Protein AF-A0A1B1ZJ56-F1 (afdb_monomer_lite)

pLDDT: mean 78.72, std 18.8, range [19.81, 98.5]

Structure (mmCIF, N/CA/C/O backbone):
data_AF-A0A1B1ZJ56-F1
#
_entry.id   AF-A0A1B1ZJ56-F1
#
loop_
_atom_site.group_PDB
_atom_site.id
_atom_site.type_symbol
_atom_site.label_atom_id
_atom_site.label_alt_id
_atom_site.label_comp_id
_atom_site.label_asym_id
_atom_site.label_entity_id
_atom_site.label_seq_id
_atom_site.pdbx_PDB_ins_code
_atom_site.Cartn_x
_atom_site.Cartn_y
_atom_site.Cartn_z
_atom_site.occupancy
_atom_site.B_iso_or_equiv
_atom_site.auth_seq_id
_atom_site.auth_comp_id
_atom_site.auth_asym_id
_atom_site.auth_atom_id
_atom_site.pdbx_PDB_model_num
ATOM 1 N N . MET A 1 1 ? -17.568 -1.418 7.707 1.00 27.66 1 MET A N 1
ATOM 2 C CA . MET A 1 1 ? -17.054 -1.657 6.340 1.00 27.66 1 MET A CA 1
ATOM 3 C C . MET A 1 1 ? -15.537 -1.701 6.513 1.00 27.66 1 MET A C 1
ATOM 5 O O . MET A 1 1 ? -15.085 -0.999 7.392 1.00 27.66 1 MET A O 1
ATOM 9 N N . THR A 1 2 ? -14.726 -2.613 5.984 1.00 21.02 2 THR A N 1
ATOM 10 C CA . THR A 1 2 ? -14.713 -3.231 4.654 1.00 21.02 2 THR A CA 1
ATOM 11 C C . THR A 1 2 ? -14.091 -4.635 4.762 1.00 21.02 2 THR A C 1
ATOM 13 O O . THR A 1 2 ? -13.334 -4.944 5.680 1.00 21.02 2 THR A O 1
ATOM 16 N N . ARG A 1 3 ? -14.540 -5.539 3.893 1.00 23.00 3 ARG A N 1
ATOM 17 C CA . ARG A 1 3 ? -14.258 -6.977 3.901 1.00 23.00 3 ARG A CA 1
ATOM 18 C C . ARG A 1 3 ? -13.015 -7.286 3.063 1.00 23.00 3 ARG A C 1
ATOM 20 O O . ARG A 1 3 ? -13.036 -7.000 1.879 1.00 23.00 3 ARG A O 1
ATOM 27 N N . ILE A 1 4 ? -12.044 -8.011 3.615 1.00 22.56 4 ILE A N 1
ATOM 28 C CA . ILE A 1 4 ? -11.316 -9.027 2.836 1.00 22.56 4 ILE A CA 1
ATOM 29 C C . ILE A 1 4 ? -12.089 -10.322 3.038 1.00 22.56 4 ILE A C 1
ATOM 31 O O . ILE A 1 4 ? -12.256 -10.754 4.176 1.00 22.56 4 ILE A O 1
ATOM 35 N N . THR A 1 5 ? -12.637 -10.884 1.966 1.00 25.28 5 THR A N 1
ATOM 36 C CA . THR A 1 5 ? -13.481 -12.081 1.995 1.00 25.28 5 THR A CA 1
ATOM 37 C C . THR A 1 5 ? -12.704 -13.328 1.594 1.00 25.28 5 THR A C 1
ATOM 39 O O . THR A 1 5 ? -12.081 -13.320 0.539 1.00 25.28 5 THR A O 1
ATOM 42 N N . THR A 1 6 ? -12.789 -14.421 2.363 1.00 28.84 6 THR A N 1
ATOM 43 C CA . THR A 1 6 ? -12.204 -15.728 2.000 1.00 28.84 6 THR A CA 1
ATOM 44 C C . THR A 1 6 ? -13.261 -16.843 1.912 1.00 28.84 6 THR A C 1
ATOM 46 O O . THR A 1 6 ? -13.475 -17.600 2.855 1.00 28.84 6 THR A O 1
ATOM 49 N N . ARG A 1 7 ? -13.927 -16.949 0.742 1.00 25.12 7 ARG A N 1
ATOM 50 C CA . ARG A 1 7 ? -14.190 -18.190 -0.043 1.00 25.12 7 ARG A CA 1
ATOM 51 C C . ARG A 1 7 ? -15.011 -17.907 -1.328 1.00 25.12 7 ARG A C 1
ATOM 53 O O . ARG A 1 7 ? -16.195 -17.603 -1.255 1.00 25.12 7 ARG A O 1
ATOM 60 N N . ARG A 1 8 ? -14.301 -18.053 -2.459 1.00 30.86 8 ARG A N 1
ATOM 61 C CA . ARG A 1 8 ? -14.614 -18.183 -3.907 1.00 30.86 8 ARG A CA 1
ATOM 62 C C . ARG A 1 8 ? -16.047 -17.955 -4.432 1.00 30.86 8 ARG A C 1
ATOM 64 O O . ARG A 1 8 ? -16.890 -18.844 -4.322 1.00 30.86 8 ARG A O 1
ATOM 71 N N . PRO A 1 9 ? -16.218 -16.869 -5.200 1.00 29.03 9 PRO A N 1
ATOM 72 C CA . PRO A 1 9 ? -16.809 -16.862 -6.544 1.00 29.03 9 PRO A CA 1
ATOM 73 C C . PRO A 1 9 ? -15.686 -16.860 -7.599 1.00 29.03 9 PRO A C 1
ATOM 75 O O . PRO A 1 9 ? -14.680 -16.192 -7.395 1.00 29.03 9 PRO A O 1
ATOM 78 N N . ASN A 1 10 ? -15.827 -17.616 -8.692 1.00 36.66 10 ASN A N 1
ATOM 79 C CA . ASN A 1 10 ? -14.898 -17.537 -9.826 1.00 36.66 10 ASN A CA 1
ATOM 80 C C . ASN A 1 10 ? -15.338 -16.374 -10.728 1.00 36.66 10 ASN A C 1
ATOM 82 O O . ASN A 1 10 ? -16.426 -16.452 -11.301 1.00 36.66 10 ASN A O 1
ATOM 86 N N . TYR A 1 11 ? -14.514 -15.336 -10.854 1.00 46.97 11 TYR A N 1
ATOM 87 C CA . TYR A 1 11 ? -14.735 -14.211 -11.767 1.00 46.97 11 TYR A CA 1
ATOM 88 C C . TYR A 1 11 ? -14.046 -14.505 -13.109 1.00 46.97 11 TYR A C 1
ATOM 90 O O . TYR A 1 11 ? -12.979 -15.118 -13.146 1.00 46.97 11 TYR A O 1
ATOM 98 N N . ARG A 1 12 ? -14.736 -14.220 -14.222 1.00 48.06 12 ARG A N 1
ATOM 99 C CA . ARG A 1 12 ? -14.410 -14.771 -15.553 1.00 48.06 12 ARG A CA 1
ATOM 100 C C . ARG A 1 12 ? -14.438 -13.761 -16.698 1.00 48.06 12 ARG A C 1
ATOM 102 O O . ARG A 1 12 ? -14.068 -14.147 -17.800 1.00 48.06 12 ARG A O 1
ATOM 109 N N . ASP A 1 13 ? -14.840 -12.515 -16.464 1.00 54.53 13 ASP A N 1
ATOM 110 C CA . ASP A 1 13 ? -15.175 -11.625 -17.582 1.00 54.53 13 ASP A CA 1
ATOM 111 C C . ASP A 1 13 ? -13.950 -10.888 -18.155 1.00 54.53 13 ASP A C 1
ATOM 113 O O . ASP A 1 13 ? -13.937 -10.601 -19.348 1.00 54.53 13 ASP A O 1
ATOM 117 N N . ASN A 1 14 ? -12.894 -10.672 -17.356 1.00 66.50 14 ASN A N 1
ATOM 118 C CA . ASN A 1 14 ? -11.660 -10.002 -17.800 1.00 66.50 14 ASN A CA 1
ATOM 119 C C . ASN A 1 14 ? -10.512 -10.982 -18.156 1.00 66.50 14 ASN A C 1
ATOM 121 O O . ASN A 1 14 ? -9.740 -10.749 -19.083 1.00 66.50 14 ASN A O 1
ATOM 125 N N . LEU A 1 15 ? -10.423 -12.142 -17.487 1.00 74.69 15 LEU A N 1
ATOM 126 C CA . LEU A 1 15 ? -9.328 -13.112 -17.695 1.00 74.69 15 LEU A CA 1
ATOM 127 C C . LEU A 1 15 ? -9.152 -13.583 -19.158 1.00 74.69 15 LEU A C 1
ATOM 129 O O . LEU A 1 15 ? -8.006 -13.724 -19.584 1.00 74.69 15 LEU A O 1
ATOM 133 N N . PRO A 1 16 ? -10.216 -13.804 -19.961 1.00 77.69 16 PRO A N 1
ATOM 134 C CA . PRO A 1 16 ? -10.070 -14.127 -21.381 1.00 77.69 16 PRO A CA 1
ATOM 135 C C . PRO A 1 16 ? -9.438 -12.995 -22.201 1.00 77.69 16 PRO A C 1
ATOM 137 O O . PRO A 1 16 ? -8.628 -13.274 -23.084 1.00 77.69 16 PRO A O 1
ATOM 140 N N . THR A 1 17 ? -9.777 -11.736 -21.903 1.00 74.38 17 THR A N 1
ATOM 141 C CA . THR A 1 17 ? -9.189 -10.553 -22.552 1.00 74.38 17 THR A CA 1
ATOM 142 C C . THR A 1 17 ? -7.709 -10.445 -22.205 1.00 74.38 17 THR A C 1
ATOM 144 O O . THR A 1 17 ? -6.878 -10.357 -23.106 1.00 74.38 17 THR A O 1
ATOM 147 N N . ILE A 1 18 ? -7.369 -10.587 -20.920 1.00 78.62 18 ILE A N 1
ATOM 148 C CA . ILE A 1 18 ? -5.981 -10.621 -20.444 1.00 78.62 18 ILE A CA 1
ATOM 149 C C . ILE A 1 18 ? -5.189 -11.743 -21.132 1.00 78.62 18 ILE A C 1
ATOM 151 O O . ILE A 1 18 ? -4.083 -11.522 -21.623 1.00 78.62 18 ILE A O 1
ATOM 155 N N . ALA A 1 19 ? -5.756 -12.950 -21.227 1.00 82.69 19 ALA A N 1
ATOM 156 C CA . ALA A 1 19 ? -5.116 -14.067 -21.918 1.00 82.69 19 ALA A CA 1
ATOM 157 C C . ALA A 1 19 ? -4.873 -13.767 -23.407 1.00 82.69 19 ALA A C 1
ATOM 159 O O . ALA A 1 19 ? -3.825 -14.122 -23.947 1.00 82.69 19 ALA A O 1
ATOM 160 N N . ALA A 1 20 ? -5.830 -13.118 -24.077 1.00 79.81 20 ALA A N 1
ATOM 161 C CA . ALA A 1 20 ? -5.701 -12.726 -25.476 1.00 79.81 20 ALA A CA 1
ATOM 162 C C . ALA A 1 20 ? -4.609 -11.663 -25.678 1.00 79.81 20 ALA A C 1
ATOM 164 O O . ALA A 1 20 ? -3.821 -11.793 -26.621 1.00 79.81 20 ALA A O 1
ATOM 165 N N . ASP A 1 21 ? -4.526 -10.676 -24.781 1.00 77.56 21 ASP A N 1
ATOM 166 C CA . ASP A 1 21 ? -3.498 -9.631 -24.780 1.00 77.56 21 ASP A CA 1
ATOM 167 C C . ASP A 1 21 ? -2.096 -10.219 -24.540 1.00 77.56 21 ASP A C 1
ATOM 169 O O . ASP A 1 21 ? -1.189 -9.974 -25.339 1.00 77.56 21 ASP A O 1
ATOM 173 N N . LEU A 1 22 ? -1.926 -11.083 -23.529 1.00 83.81 22 LEU A N 1
ATOM 174 C CA . LEU A 1 22 ? -0.665 -11.796 -23.265 1.00 83.81 22 LEU A CA 1
ATOM 175 C C . LEU A 1 22 ? -0.245 -12.664 -24.461 1.00 83.81 22 LEU A C 1
ATOM 177 O O . LEU A 1 22 ? 0.910 -12.649 -24.886 1.00 83.81 22 LEU A O 1
ATOM 181 N N . ALA A 1 23 ? -1.190 -13.389 -25.063 1.00 86.25 23 ALA A N 1
ATOM 182 C CA . ALA A 1 23 ? -0.908 -14.216 -26.230 1.00 86.25 23 ALA A CA 1
ATOM 183 C C . ALA A 1 23 ? -0.515 -13.377 -27.458 1.00 86.25 23 ALA A C 1
ATOM 185 O O . ALA A 1 23 ? 0.358 -13.776 -28.234 1.00 86.25 23 ALA A O 1
ATOM 186 N N . ALA A 1 24 ? -1.172 -12.233 -27.674 1.00 81.62 24 ALA A N 1
ATOM 187 C CA . ALA A 1 24 ? -0.841 -11.308 -28.754 1.00 81.62 24 ALA A CA 1
ATOM 188 C C . ALA A 1 24 ? 0.540 -10.681 -28.551 1.00 81.62 24 ALA A C 1
ATOM 190 O O . ALA A 1 24 ? 1.338 -10.661 -29.493 1.00 81.62 24 ALA A O 1
ATOM 191 N N . GLY A 1 25 ? 0.842 -10.260 -27.323 1.00 84.19 25 GLY A N 1
ATOM 192 C CA . GLY A 1 25 ? 2.140 -9.718 -26.958 1.00 84.19 25 GLY A CA 1
ATOM 193 C C . GLY A 1 25 ? 3.268 -10.726 -27.166 1.00 84.19 25 GLY A C 1
ATOM 194 O O . GLY A 1 25 ? 4.258 -10.399 -27.817 1.00 84.19 25 GLY A O 1
ATOM 195 N N . LEU A 1 26 ? 3.093 -11.979 -26.731 1.00 87.81 26 LEU A N 1
ATOM 196 C CA . LEU A 1 26 ? 4.129 -13.003 -26.875 1.00 87.81 26 LEU A CA 1
ATOM 197 C C . LEU A 1 26 ? 4.370 -13.363 -28.347 1.00 87.81 26 LEU A C 1
ATOM 199 O O . LEU A 1 26 ? 5.510 -13.564 -28.770 1.00 87.81 26 LEU A O 1
ATOM 203 N N . ARG A 1 27 ? 3.312 -13.413 -29.170 1.00 87.50 27 ARG A N 1
ATOM 204 C CA . ARG A 1 27 ? 3.462 -13.588 -30.627 1.00 87.50 27 ARG A CA 1
ATOM 205 C C . ARG A 1 27 ? 4.249 -12.440 -31.249 1.00 87.50 27 ARG A C 1
ATOM 207 O O . ARG A 1 27 ? 5.099 -12.683 -32.104 1.00 87.50 27 ARG A O 1
ATOM 214 N N . ARG A 1 28 ? 3.975 -11.199 -30.836 1.00 86.38 28 ARG A N 1
ATOM 215 C CA . ARG A 1 28 ? 4.702 -10.029 -31.333 1.00 86.38 28 ARG A CA 1
ATOM 216 C C . ARG A 1 28 ? 6.164 -10.048 -30.897 1.00 86.38 28 ARG A C 1
ATOM 218 O O . ARG A 1 28 ? 7.029 -9.784 -31.728 1.00 86.38 28 ARG A O 1
ATOM 225 N N . LEU A 1 29 ? 6.436 -10.437 -29.655 1.00 87.81 29 LEU A N 1
ATOM 226 C CA . LEU A 1 29 ? 7.788 -10.565 -29.129 1.00 87.81 29 LEU A CA 1
ATOM 227 C C . LEU A 1 29 ? 8.612 -11.568 -29.947 1.00 87.81 29 LEU A C 1
ATOM 229 O O . LEU A 1 29 ? 9.678 -11.217 -30.444 1.00 87.81 29 LEU A O 1
ATOM 233 N N . HIS A 1 30 ? 8.079 -12.766 -30.208 1.00 89.19 30 HIS A N 1
ATOM 234 C CA . HIS A 1 30 ? 8.739 -13.745 -31.080 1.00 89.19 30 HIS A CA 1
ATOM 235 C C . HIS A 1 30 ? 9.004 -13.208 -32.495 1.00 89.19 30 HIS A C 1
ATOM 237 O O . HIS A 1 30 ? 10.058 -13.480 -33.068 1.00 89.19 30 HIS A O 1
ATOM 243 N N . LEU A 1 31 ? 8.077 -12.431 -33.069 1.00 86.81 31 LEU A N 1
ATOM 244 C CA . LEU A 1 31 ? 8.272 -11.813 -34.384 1.00 86.81 31 LEU A CA 1
ATOM 245 C C . LEU A 1 31 ? 9.392 -10.768 -34.383 1.00 86.81 31 LEU A C 1
ATOM 247 O O . LEU A 1 31 ? 10.109 -10.672 -35.376 1.00 86.81 31 LEU A O 1
ATOM 251 N N . LEU A 1 32 ? 9.522 -9.974 -33.320 1.00 84.50 32 LEU A N 1
ATOM 252 C CA . LEU A 1 32 ? 10.579 -8.968 -33.184 1.00 84.50 32 LEU A CA 1
ATOM 253 C C . LEU A 1 32 ? 11.939 -9.635 -32.956 1.00 84.50 32 LEU A C 1
ATOM 255 O O . LEU A 1 32 ? 12.907 -9.298 -33.632 1.00 84.50 32 LEU A O 1
ATOM 259 N N . LEU A 1 33 ? 11.998 -10.642 -32.083 1.00 86.38 33 LEU A N 1
ATOM 260 C CA . LEU A 1 33 ? 13.235 -11.357 -31.767 1.00 86.38 33 LEU A CA 1
ATOM 261 C C . LEU A 1 33 ? 13.722 -12.244 -32.929 1.00 86.38 33 LEU A C 1
ATOM 263 O O . LEU A 1 33 ? 14.918 -12.299 -33.211 1.00 86.38 33 LEU A O 1
ATOM 267 N N . GLY A 1 34 ? 12.804 -12.878 -33.666 1.00 76.81 34 GLY A N 1
ATOM 268 C CA . GLY A 1 34 ? 13.122 -13.741 -34.810 1.00 76.81 34 GLY A CA 1
ATOM 269 C C . GLY A 1 34 ? 13.577 -13.003 -36.078 1.00 76.81 34 GLY A C 1
ATOM 270 O O . GLY A 1 34 ? 14.134 -13.626 -36.981 1.00 76.81 34 GLY A O 1
ATOM 271 N N . GLN A 1 35 ? 13.390 -11.680 -36.169 1.00 62.56 35 GLN A N 1
ATOM 272 C CA . GLN A 1 35 ? 13.880 -10.874 -37.301 1.00 62.56 35 GLN A CA 1
ATOM 273 C C . GLN A 1 35 ? 15.417 -10.738 -37.334 1.00 62.56 35 GLN A C 1
ATOM 275 O O . GLN A 1 35 ? 15.965 -10.392 -38.380 1.00 62.56 35 GLN A O 1
ATOM 280 N N . SER A 1 36 ? 16.112 -11.068 -36.236 1.00 51.41 36 SER A N 1
ATOM 281 C CA . SER A 1 36 ? 17.581 -11.023 -36.109 1.00 51.41 36 SER A CA 1
ATOM 282 C C . SER A 1 36 ? 18.304 -12.260 -36.688 1.00 51.41 36 SER A C 1
ATOM 284 O O . SER A 1 36 ? 19.497 -12.204 -36.979 1.00 51.41 36 SER A O 1
ATOM 286 N N . ASP A 1 37 ? 17.596 -13.371 -36.941 1.00 42.78 37 ASP A N 1
ATOM 287 C CA . ASP A 1 37 ? 18.185 -14.632 -37.439 1.00 42.78 37 ASP A CA 1
ATOM 288 C C . ASP A 1 37 ? 18.258 -14.745 -38.980 1.00 42.78 37 ASP A C 1
ATOM 290 O O . ASP A 1 37 ? 18.591 -15.800 -39.533 1.00 42.78 37 ASP A O 1
ATOM 294 N N . ALA A 1 38 ? 17.982 -13.664 -39.718 1.00 41.47 38 ALA A N 1
ATOM 295 C CA . ALA A 1 38 ? 18.108 -13.662 -41.174 1.00 41.47 38 ALA A CA 1
ATOM 296 C C . ALA A 1 38 ? 19.588 -13.761 -41.609 1.00 41.47 38 ALA A C 1
ATOM 298 O O . ALA A 1 38 ? 20.408 -12.899 -41.303 1.00 41.47 38 ALA A O 1
ATOM 299 N N . SER A 1 39 ? 19.921 -14.828 -42.348 1.00 38.25 39 SER A N 1
ATOM 300 C CA . SER A 1 39 ? 21.271 -15.152 -42.833 1.00 38.25 39 SER A CA 1
ATOM 301 C C . SER A 1 39 ? 22.010 -13.971 -43.495 1.00 38.25 39 SER A C 1
ATOM 303 O O . SER A 1 39 ? 21.382 -13.179 -44.208 1.00 38.25 39 SER A O 1
ATOM 305 N N . PRO A 1 40 ? 23.353 -13.895 -43.369 1.00 37.03 40 PRO A N 1
ATOM 306 C CA . PRO A 1 40 ? 24.161 -12.821 -43.942 1.00 37.03 40 PRO A CA 1
ATOM 307 C C . PRO A 1 40 ? 24.107 -12.892 -45.475 1.00 37.03 40 PRO A C 1
ATOM 309 O O . PRO A 1 40 ? 24.796 -13.691 -46.103 1.00 37.03 40 PRO A O 1
ATOM 312 N N . GLY A 1 41 ? 23.229 -12.101 -46.091 1.00 41.25 41 GLY A N 1
ATOM 313 C CA . GLY A 1 41 ? 23.040 -12.102 -47.547 1.00 41.25 41 GLY A CA 1
ATOM 314 C C . GLY A 1 41 ? 21.724 -11.500 -48.042 1.00 41.25 41 GLY A C 1
ATOM 315 O O . GLY A 1 41 ? 21.631 -11.108 -49.203 1.00 41.25 41 GLY A O 1
ATOM 316 N N . ARG A 1 42 ? 20.716 -11.350 -47.178 1.00 38.34 42 ARG A N 1
ATOM 317 C CA . ARG A 1 42 ? 19.590 -10.430 -47.402 1.00 38.34 42 ARG A CA 1
ATOM 318 C C . ARG A 1 42 ? 19.639 -9.422 -46.274 1.00 38.34 42 ARG A C 1
ATOM 320 O O . ARG A 1 42 ? 19.470 -9.847 -45.144 1.00 38.34 42 ARG A O 1
ATOM 327 N N . GLY A 1 43 ? 19.952 -8.160 -46.587 1.00 37.47 43 GLY A N 1
ATOM 328 C CA . GLY A 1 43 ? 20.219 -7.092 -45.617 1.00 37.47 43 GLY A CA 1
ATOM 329 C C . GLY A 1 43 ? 19.394 -7.246 -44.345 1.00 37.47 43 GLY A C 1
ATOM 330 O O . GLY A 1 43 ? 18.193 -6.975 -44.359 1.00 37.47 43 GLY A O 1
ATOM 331 N N . GLY A 1 44 ? 20.038 -7.759 -43.292 1.00 39.06 44 GLY A N 1
ATOM 332 C CA . GLY A 1 44 ? 19.436 -7.851 -41.975 1.00 39.06 44 GLY A CA 1
ATOM 333 C C . GLY A 1 44 ? 19.062 -6.434 -41.586 1.00 39.06 44 GLY A C 1
ATOM 334 O O . GLY A 1 44 ? 19.914 -5.547 -41.598 1.00 39.06 44 GLY A O 1
ATOM 335 N N . ARG A 1 45 ? 17.774 -6.190 -41.355 1.00 46.59 45 ARG A N 1
ATOM 336 C CA . ARG A 1 45 ? 17.349 -4.930 -40.760 1.00 46.59 45 ARG A CA 1
ATOM 337 C C . ARG A 1 45 ? 17.913 -4.949 -39.346 1.00 46.59 45 ARG A C 1
ATOM 339 O O . ARG A 1 45 ? 17.433 -5.724 -38.526 1.00 46.59 45 ARG A O 1
ATOM 346 N N . GLU A 1 46 ? 18.952 -4.157 -39.094 1.00 54.06 46 GLU A N 1
ATOM 347 C CA . GLU A 1 46 ? 19.333 -3.805 -37.727 1.00 54.06 46 GLU A CA 1
ATOM 348 C C . GLU A 1 46 ? 18.061 -3.350 -37.004 1.00 54.06 46 GLU A C 1
ATOM 350 O O . GLU A 1 46 ? 17.276 -2.561 -37.546 1.00 54.06 46 GLU A O 1
ATOM 355 N N . LEU A 1 47 ? 17.795 -3.937 -35.837 1.00 63.69 47 LEU A N 1
ATOM 356 C CA . LEU A 1 47 ? 16.623 -3.588 -35.047 1.00 63.69 47 LEU A CA 1
ATOM 357 C C . LEU A 1 47 ? 16.783 -2.122 -34.616 1.00 63.69 47 LEU A C 1
ATOM 359 O O . LEU A 1 47 ? 17.704 -1.795 -33.873 1.00 63.69 47 LEU A O 1
ATOM 363 N N . GLY A 1 48 ? 15.923 -1.238 -35.123 1.00 72.25 48 GLY A N 1
ATOM 364 C CA . GLY A 1 48 ? 15.931 0.175 -34.746 1.00 72.25 48 GLY A CA 1
ATOM 365 C C . GLY A 1 48 ? 15.450 0.392 -33.308 1.00 72.25 48 GLY A C 1
ATOM 366 O O . GLY A 1 48 ? 14.829 -0.493 -32.717 1.00 72.25 48 GLY A O 1
ATOM 367 N N . VAL A 1 49 ? 15.694 1.593 -32.777 1.00 72.56 49 VAL A N 1
ATOM 368 C CA . VAL A 1 49 ? 15.266 2.030 -31.431 1.00 72.56 49 VAL A CA 1
ATOM 369 C C . VAL A 1 49 ? 13.779 1.729 -31.177 1.00 72.56 49 VAL A C 1
ATOM 371 O O . VAL A 1 49 ? 13.445 1.168 -30.138 1.00 72.56 49 VAL A O 1
ATOM 374 N N . ASP A 1 50 ? 12.912 1.963 -32.168 1.00 75.19 50 ASP A N 1
ATOM 375 C CA . ASP A 1 50 ? 11.466 1.697 -32.082 1.00 75.19 50 ASP A CA 1
ATOM 376 C C . ASP A 1 50 ? 11.138 0.235 -31.740 1.00 75.19 50 ASP A C 1
ATOM 378 O O . ASP A 1 50 ? 10.250 -0.053 -30.941 1.00 75.19 50 ASP A O 1
ATOM 382 N N . ALA A 1 51 ? 11.869 -0.714 -32.332 1.00 77.12 51 ALA A N 1
ATOM 383 C CA . ALA A 1 51 ? 11.641 -2.135 -32.102 1.00 77.12 51 ALA A CA 1
ATOM 384 C C . ALA A 1 51 ? 12.158 -2.576 -30.723 1.00 77.12 51 ALA A C 1
ATOM 386 O O . ALA A 1 51 ? 11.576 -3.471 -30.111 1.00 77.12 51 ALA A O 1
ATOM 387 N N . LEU A 1 52 ? 13.209 -1.926 -30.206 1.00 78.62 52 LEU A N 1
ATOM 388 C CA . LEU A 1 52 ? 13.656 -2.120 -28.828 1.00 78.62 52 LEU A CA 1
ATOM 389 C C . LEU A 1 52 ? 12.597 -1.610 -27.852 1.00 78.62 52 LEU A C 1
ATOM 391 O O . LEU A 1 52 ? 12.193 -2.358 -26.967 1.00 78.62 52 LEU A O 1
ATOM 395 N N . HIS A 1 53 ? 12.104 -0.383 -28.038 1.00 76.12 53 HIS A N 1
ATOM 396 C CA . HIS A 1 53 ? 11.039 0.187 -27.207 1.00 76.12 53 HIS A CA 1
ATOM 397 C C . HIS A 1 53 ? 9.768 -0.670 -27.235 1.00 76.12 53 HIS A C 1
ATOM 399 O O . HIS A 1 53 ? 9.146 -0.873 -26.194 1.00 76.12 53 HIS A O 1
ATOM 405 N N . GLU A 1 54 ? 9.417 -1.248 -28.386 1.00 79.38 54 GLU A N 1
ATOM 406 C CA . GLU A 1 54 ? 8.278 -2.165 -28.495 1.00 79.38 54 GLU A CA 1
ATOM 407 C C . GLU A 1 54 ? 8.495 -3.463 -27.697 1.00 79.38 54 GLU A C 1
ATOM 409 O O . GLU A 1 54 ? 7.606 -3.877 -26.953 1.00 79.38 54 GLU A O 1
ATOM 414 N N . ILE A 1 55 ? 9.679 -4.089 -27.785 1.00 82.25 55 ILE A N 1
ATOM 415 C CA . ILE A 1 55 ? 10.023 -5.257 -26.950 1.00 82.25 55 ILE A CA 1
ATOM 416 C C . ILE A 1 55 ? 9.899 -4.895 -25.470 1.00 82.25 55 ILE A C 1
ATOM 418 O O . ILE A 1 55 ? 9.282 -5.632 -24.696 1.00 82.25 55 ILE A O 1
ATOM 422 N N . VAL A 1 56 ? 10.447 -3.740 -25.090 1.00 79.06 56 VAL A N 1
ATOM 423 C CA . VAL A 1 56 ? 10.399 -3.253 -23.717 1.00 79.06 56 VAL A CA 1
ATOM 424 C C . VAL A 1 56 ? 8.967 -3.118 -23.215 1.00 79.06 56 VAL A C 1
ATOM 426 O O . VAL A 1 56 ? 8.634 -3.587 -22.123 1.00 79.06 56 VAL A O 1
ATOM 429 N N . LEU A 1 57 ? 8.115 -2.502 -24.027 1.00 75.94 57 LEU A N 1
ATOM 430 C CA . LEU A 1 57 ? 6.718 -2.272 -23.705 1.00 75.94 57 LEU A CA 1
ATOM 431 C C . LEU A 1 57 ? 5.943 -3.584 -23.537 1.00 75.94 57 LEU A C 1
ATOM 433 O O . LEU A 1 57 ? 5.138 -3.703 -22.619 1.00 75.94 57 LEU A O 1
ATOM 437 N N . LEU A 1 58 ? 6.215 -4.591 -24.369 1.00 82.44 58 LEU A N 1
ATOM 438 C CA . LEU A 1 58 ? 5.553 -5.896 -24.294 1.00 82.44 58 LEU A CA 1
ATOM 439 C C . LEU A 1 58 ? 5.839 -6.634 -22.983 1.00 82.44 58 LEU A C 1
ATOM 441 O O . LEU A 1 58 ? 4.915 -7.172 -22.371 1.00 82.44 58 LEU A O 1
ATOM 445 N N . TYR A 1 59 ? 7.095 -6.643 -22.536 1.00 81.25 59 TYR A N 1
ATOM 446 C CA . TYR A 1 59 ? 7.451 -7.200 -21.229 1.00 81.25 59 TYR A CA 1
ATOM 447 C C . TYR A 1 59 ? 6.879 -6.371 -20.079 1.00 81.25 59 TYR A C 1
ATOM 449 O O . TYR A 1 59 ? 6.408 -6.937 -19.095 1.00 81.25 59 TYR A O 1
ATOM 457 N N . SER A 1 60 ? 6.899 -5.040 -20.197 1.00 73.75 60 SER A N 1
ATOM 458 C CA . SER A 1 60 ? 6.345 -4.145 -19.177 1.00 73.75 60 SER A CA 1
ATOM 459 C C . SER A 1 60 ? 4.837 -4.359 -19.007 1.00 73.75 60 SER A C 1
ATOM 461 O O . SER A 1 60 ? 4.388 -4.563 -17.883 1.00 73.75 60 SER A O 1
ATOM 463 N N . ASN A 1 61 ? 4.075 -4.434 -20.104 1.00 78.62 61 ASN A N 1
ATOM 464 C CA . ASN A 1 61 ? 2.644 -4.747 -20.087 1.00 78.62 61 ASN A CA 1
ATOM 465 C C . ASN A 1 61 ? 2.373 -6.123 -19.457 1.00 78.62 61 ASN A C 1
ATOM 467 O O . ASN A 1 61 ? 1.479 -6.248 -18.619 1.00 78.62 61 ASN A O 1
ATOM 471 N N . ALA A 1 62 ? 3.150 -7.151 -19.826 1.00 79.50 62 ALA A N 1
ATOM 472 C CA . ALA A 1 62 ? 3.016 -8.482 -19.235 1.00 79.50 62 ALA A CA 1
ATOM 473 C C . ALA A 1 62 ? 3.273 -8.444 -17.725 1.00 79.50 62 ALA A C 1
ATOM 475 O O . ALA A 1 62 ? 2.490 -9.001 -16.959 1.00 79.50 62 ALA A O 1
ATOM 476 N N . SER A 1 63 ? 4.315 -7.737 -17.289 1.00 74.69 63 SER A N 1
ATOM 477 C CA . SER A 1 63 ? 4.635 -7.637 -15.871 1.00 74.69 63 SER A CA 1
ATOM 478 C C . SER A 1 63 ? 3.550 -6.912 -15.079 1.00 74.69 63 SER A C 1
ATOM 480 O O . SER A 1 63 ? 2.999 -7.494 -14.151 1.00 74.69 63 SER A O 1
ATOM 482 N N . THR A 1 64 ? 3.140 -5.712 -15.512 1.00 69.56 64 THR A N 1
ATOM 483 C CA . THR A 1 64 ? 2.031 -4.960 -14.895 1.00 69.56 64 THR A CA 1
ATOM 484 C C . THR A 1 64 ? 0.762 -5.812 -14.797 1.00 69.56 64 THR A C 1
ATOM 486 O O . THR A 1 64 ? 0.062 -5.788 -13.785 1.00 69.56 64 THR A O 1
ATOM 489 N N . THR A 1 65 ? 0.482 -6.620 -15.824 1.00 77.38 65 THR A N 1
ATOM 490 C CA . THR A 1 65 ? -0.651 -7.554 -15.838 1.00 77.38 65 THR A CA 1
ATOM 491 C C . THR A 1 65 ? -0.520 -8.634 -14.766 1.00 77.38 65 THR A C 1
ATOM 493 O O . THR A 1 65 ? -1.488 -8.913 -14.061 1.00 77.38 65 THR A O 1
ATOM 496 N N . PHE A 1 66 ? 0.653 -9.250 -14.601 1.00 75.81 66 PHE A N 1
ATOM 497 C CA . PHE A 1 66 ? 0.845 -10.248 -13.549 1.00 75.81 66 PHE A CA 1
ATOM 498 C C . PHE A 1 66 ? 0.839 -9.626 -12.156 1.00 75.81 66 PHE A C 1
ATOM 500 O O . PHE A 1 66 ? 0.186 -10.185 -11.281 1.00 75.81 66 PHE A O 1
ATOM 507 N N . THR A 1 67 ? 1.423 -8.442 -11.960 1.00 67.31 67 THR A N 1
ATOM 508 C CA . THR A 1 67 ? 1.293 -7.690 -10.702 1.00 67.31 67 THR A CA 1
ATOM 509 C C . THR A 1 67 ? -0.184 -7.460 -10.357 1.00 67.31 67 THR A C 1
ATOM 511 O O . THR A 1 67 ? -0.609 -7.722 -9.229 1.00 67.31 67 THR A O 1
ATOM 514 N N . TYR A 1 68 ? -0.998 -7.065 -11.345 1.00 71.81 68 TYR A N 1
ATOM 515 C CA . TYR A 1 68 ? -2.449 -6.932 -11.199 1.00 71.81 68 TYR A CA 1
ATOM 516 C C . TYR A 1 68 ? -3.118 -8.264 -10.812 1.00 71.81 68 TYR A C 1
ATOM 518 O O . TYR A 1 68 ? -3.862 -8.324 -9.831 1.00 71.81 68 TYR A O 1
ATOM 526 N N . LEU A 1 69 ? -2.849 -9.354 -11.538 1.00 71.75 69 LEU A N 1
ATOM 527 C CA . LEU A 1 69 ? -3.439 -10.672 -11.267 1.00 71.75 69 LEU A CA 1
ATOM 528 C C . LEU A 1 69 ? -3.053 -11.209 -9.881 1.00 71.75 69 LEU A C 1
ATOM 530 O O . LEU A 1 69 ? -3.894 -11.750 -9.160 1.00 71.75 69 LEU A O 1
ATOM 534 N N . GLU A 1 70 ? -1.797 -11.034 -9.475 1.00 65.94 70 GLU A N 1
ATOM 535 C CA . GLU A 1 70 ? -1.304 -11.467 -8.172 1.00 65.94 70 GLU A CA 1
ATOM 536 C C . GLU A 1 70 ? -1.893 -10.640 -7.024 1.00 65.94 70 GLU A C 1
ATOM 538 O O . GLU A 1 70 ? -2.305 -11.210 -6.003 1.00 65.94 70 GLU A O 1
ATOM 543 N N . GLY A 1 71 ? -2.022 -9.320 -7.199 1.00 61.78 71 GLY A N 1
ATOM 544 C CA . GLY A 1 71 ? -2.764 -8.448 -6.283 1.00 61.78 71 GLY A CA 1
ATOM 545 C C . GLY A 1 71 ? -4.224 -8.891 -6.116 1.00 61.78 71 GLY A C 1
ATOM 546 O O . GLY A 1 71 ? -4.796 -8.817 -5.022 1.00 61.78 71 GLY A O 1
ATOM 547 N N . ASN A 1 72 ? -4.793 -9.477 -7.173 1.00 59.62 72 ASN A N 1
ATOM 548 C CA . ASN A 1 72 ? -6.167 -9.968 -7.236 1.00 59.62 72 ASN A CA 1
ATOM 549 C C . ASN A 1 72 ? -6.337 -11.469 -6.984 1.00 59.62 72 ASN A C 1
ATOM 551 O O . ASN A 1 72 ? -7.458 -11.975 -7.021 1.00 59.62 72 ASN A O 1
ATOM 555 N N . GLN A 1 73 ? -5.280 -12.185 -6.589 1.00 58.50 73 GLN A N 1
ATOM 556 C CA . GLN A 1 73 ? -5.283 -13.647 -6.404 1.00 58.50 73 GLN A CA 1
ATOM 557 C C . GLN A 1 73 ? -6.324 -14.192 -5.410 1.00 58.50 73 GLN A C 1
ATOM 559 O O . GLN A 1 73 ? -6.592 -15.394 -5.340 1.00 58.50 73 GLN A O 1
ATOM 564 N N . ARG A 1 74 ? -6.878 -13.324 -4.557 1.00 51.81 74 ARG A N 1
ATOM 565 C CA . ARG A 1 74 ? -7.965 -13.681 -3.632 1.00 51.81 74 ARG A CA 1
ATOM 566 C C . ARG A 1 74 ? -9.308 -13.847 -4.344 1.00 51.81 74 ARG A C 1
ATOM 568 O O . ARG A 1 74 ? -10.201 -14.488 -3.783 1.00 51.81 74 ARG A O 1
ATOM 575 N N . TYR A 1 75 ? -9.441 -13.265 -5.528 1.00 54.72 75 TYR A N 1
ATOM 576 C CA . TYR A 1 75 ? -10.670 -13.149 -6.300 1.00 54.72 75 TYR A CA 1
ATOM 577 C C . TYR A 1 75 ? -10.551 -13.925 -7.613 1.00 54.72 75 TYR A C 1
ATOM 579 O O . TYR A 1 75 ? -11.437 -14.725 -7.911 1.00 54.72 75 TYR A O 1
ATOM 587 N N . ASP A 1 76 ? -9.426 -13.797 -8.312 1.00 62.59 76 ASP A N 1
ATOM 588 C CA . ASP A 1 76 ? -9.217 -14.437 -9.606 1.00 62.59 76 ASP A CA 1
ATOM 589 C C . ASP A 1 76 ? -8.412 -15.732 -9.493 1.00 62.59 76 ASP A C 1
ATOM 591 O O . ASP A 1 76 ? -7.342 -15.787 -8.884 1.00 62.59 76 ASP A O 1
ATOM 595 N N . ASP A 1 77 ? -8.919 -16.798 -10.118 1.00 69.81 77 ASP A N 1
ATOM 596 C CA . ASP A 1 77 ? -8.155 -18.030 -10.325 1.00 69.81 77 ASP A CA 1
ATOM 597 C C . ASP A 1 77 ? -7.350 -17.919 -11.626 1.00 69.81 77 ASP A C 1
ATOM 599 O O . ASP A 1 77 ? -7.685 -18.503 -12.660 1.00 69.81 77 ASP A O 1
ATOM 603 N N . TYR A 1 78 ? -6.283 -17.123 -11.572 1.00 73.44 78 TYR A N 1
ATOM 604 C CA . TYR A 1 78 ? -5.368 -16.897 -12.692 1.00 73.44 78 TYR A CA 1
ATOM 605 C C . TYR A 1 78 ? -4.315 -18.007 -12.835 1.00 73.44 78 TYR A C 1
ATOM 607 O O . TYR A 1 78 ? -3.369 -17.855 -13.598 1.00 73.44 78 TYR A O 1
ATOM 615 N N . ALA A 1 79 ? -4.466 -19.150 -12.148 1.00 77.19 79 ALA A N 1
ATOM 616 C CA . ALA A 1 79 ? -3.495 -20.246 -12.213 1.00 77.19 79 ALA A CA 1
ATOM 617 C C . ALA A 1 79 ? -3.247 -20.734 -13.652 1.00 77.19 79 ALA A C 1
ATOM 619 O O . ALA A 1 79 ? -2.127 -21.080 -14.003 1.00 77.19 79 ALA A O 1
ATOM 620 N N . HIS A 1 80 ? -4.281 -20.702 -14.496 1.00 81.31 80 HIS A N 1
ATOM 621 C CA . HIS A 1 80 ? -4.195 -21.032 -15.921 1.00 81.31 80 HIS A CA 1
ATOM 622 C C . HIS A 1 80 ? -3.426 -19.993 -16.760 1.00 81.31 80 HIS A C 1
ATOM 624 O O . HIS A 1 80 ? -3.091 -20.270 -17.906 1.00 81.31 80 HIS A O 1
ATOM 630 N N . LEU A 1 81 ? -3.162 -18.801 -16.214 1.00 83.25 81 LEU A N 1
ATOM 631 C CA . LEU A 1 81 ? -2.352 -17.756 -16.841 1.00 83.25 81 LEU A CA 1
ATOM 632 C C . LEU A 1 81 ? -0.881 -17.809 -16.408 1.00 83.25 81 LEU A C 1
ATOM 634 O O . LEU A 1 81 ? -0.051 -17.149 -17.023 1.00 83.25 81 LEU A O 1
ATOM 638 N N . LEU A 1 82 ? -0.528 -18.609 -15.395 1.00 82.38 82 LEU A N 1
ATOM 639 C CA . LEU A 1 82 ? 0.865 -18.761 -14.952 1.00 82.38 82 LEU A CA 1
ATOM 640 C C . LEU A 1 82 ? 1.765 -19.382 -16.027 1.00 82.38 82 LEU A C 1
ATOM 642 O O . LEU A 1 82 ? 2.964 -19.116 -16.041 1.00 82.38 82 LEU A O 1
ATOM 646 N N . ASP A 1 83 ? 1.197 -20.147 -16.961 1.00 85.50 83 ASP A N 1
ATOM 647 C CA . ASP A 1 83 ? 1.937 -20.649 -18.122 1.00 85.50 83 ASP A CA 1
ATOM 648 C C . ASP A 1 83 ? 2.436 -19.490 -19.003 1.00 85.50 83 ASP A C 1
ATOM 650 O O . ASP A 1 83 ? 3.552 -19.541 -19.516 1.00 85.50 83 ASP A O 1
ATOM 654 N N . TRP A 1 84 ? 1.664 -18.400 -19.117 1.00 87.94 84 TRP A N 1
ATOM 655 C CA . TRP A 1 84 ? 2.114 -17.182 -19.797 1.00 87.94 84 TRP A CA 1
ATOM 656 C C . TRP A 1 84 ? 3.208 -16.467 -19.004 1.00 87.94 84 TRP A C 1
ATOM 658 O O . TRP A 1 84 ? 4.172 -16.008 -19.605 1.00 87.94 84 TRP A O 1
ATOM 668 N N . HIS A 1 85 ? 3.111 -16.413 -17.672 1.00 85.12 85 HIS A N 1
ATOM 669 C CA . HIS A 1 85 ? 4.177 -15.845 -16.839 1.00 85.12 85 HIS A CA 1
ATOM 670 C C . HIS A 1 85 ? 5.497 -16.583 -17.079 1.00 85.12 85 HIS A C 1
ATOM 672 O O . HIS A 1 85 ? 6.525 -15.965 -17.349 1.00 85.12 85 HIS A O 1
ATOM 678 N N . ALA A 1 86 ? 5.457 -17.917 -17.050 1.00 82.25 86 ALA A N 1
ATOM 679 C CA . ALA A 1 86 ? 6.621 -18.741 -17.341 1.00 82.25 86 ALA A CA 1
ATOM 680 C C . ALA A 1 86 ? 7.147 -18.508 -18.766 1.00 82.25 86 ALA A C 1
ATOM 682 O O . ALA A 1 86 ? 8.354 -18.367 -18.944 1.00 82.25 86 ALA A O 1
ATOM 683 N N . ALA A 1 87 ? 6.260 -18.400 -19.758 1.00 87.75 87 ALA A N 1
ATOM 684 C CA . ALA A 1 87 ? 6.651 -18.134 -21.139 1.00 87.75 87 ALA A CA 1
ATOM 685 C C . ALA A 1 87 ? 7.359 -16.781 -21.318 1.00 87.75 87 ALA A C 1
ATOM 687 O O . ALA A 1 87 ? 8.266 -16.684 -22.132 1.00 87.75 87 ALA A O 1
ATOM 688 N N . TYR A 1 88 ? 6.977 -15.745 -20.565 1.00 86.56 88 TYR A N 1
ATOM 689 C CA . TYR A 1 88 ? 7.636 -14.437 -20.626 1.00 86.56 88 TYR A CA 1
ATOM 690 C C . TYR A 1 88 ? 8.941 -14.388 -19.822 1.00 86.56 88 TYR A C 1
ATOM 692 O O . TYR A 1 88 ? 9.947 -13.898 -20.328 1.00 86.56 88 TYR A O 1
ATOM 700 N N . PHE A 1 89 ? 8.932 -14.867 -18.576 1.00 82.69 89 PHE A N 1
ATOM 701 C CA . PHE A 1 89 ? 9.994 -14.572 -17.602 1.00 82.69 89 PHE A CA 1
ATOM 702 C C . PHE A 1 89 ? 10.885 -15.767 -17.248 1.00 82.69 89 PHE A C 1
ATOM 704 O O . PHE A 1 89 ? 11.890 -15.600 -16.558 1.00 82.69 89 PHE A O 1
ATOM 711 N N . HIS A 1 90 ? 10.528 -16.984 -17.664 1.00 80.00 90 HIS A N 1
ATOM 712 C CA . HIS A 1 90 ? 11.270 -18.203 -17.313 1.00 80.00 90 HIS A CA 1
ATOM 713 C C . HIS A 1 90 ? 11.710 -19.028 -18.527 1.00 80.00 90 HIS A C 1
ATOM 715 O O . HIS A 1 90 ? 12.486 -19.974 -18.370 1.00 80.00 90 HIS A O 1
ATOM 721 N N . ASP A 1 91 ? 11.266 -18.665 -19.729 1.00 86.56 91 ASP A N 1
ATOM 722 C CA . ASP A 1 91 ? 11.734 -19.264 -20.971 1.00 86.56 91 ASP A CA 1
ATOM 723 C C . ASP A 1 91 ? 13.173 -18.801 -21.269 1.00 86.56 91 ASP A C 1
ATOM 725 O O . ASP A 1 91 ? 13.448 -17.628 -21.547 1.00 86.56 91 ASP A O 1
ATOM 729 N N . GLN A 1 92 ? 14.117 -19.738 -21.167 1.00 84.19 92 GLN A N 1
ATOM 730 C CA . GLN A 1 92 ? 15.544 -19.483 -21.373 1.00 84.19 92 GLN A CA 1
ATOM 731 C C . GLN A 1 92 ? 15.881 -19.210 -22.843 1.00 84.19 92 GLN A C 1
ATOM 733 O O . GLN A 1 92 ? 16.808 -18.445 -23.110 1.00 84.19 92 GLN A O 1
ATOM 738 N N . ASP A 1 93 ? 15.129 -19.780 -23.787 1.00 88.19 93 ASP A N 1
ATOM 739 C CA . ASP A 1 93 ? 15.343 -19.548 -25.216 1.00 88.19 93 ASP A CA 1
ATOM 740 C C . ASP A 1 93 ? 14.875 -18.137 -25.586 1.00 88.19 93 ASP A C 1
ATOM 742 O O . ASP A 1 93 ? 15.589 -17.403 -26.276 1.00 88.19 93 ASP A O 1
ATOM 746 N N . LEU A 1 94 ? 13.722 -17.716 -25.054 1.00 89.00 94 LEU A N 1
ATOM 747 C CA . LEU A 1 94 ? 13.227 -16.349 -25.205 1.00 89.00 94 LEU A CA 1
ATOM 748 C C . LEU A 1 94 ? 14.188 -15.333 -24.570 1.00 89.00 94 LEU A C 1
ATOM 750 O O . LEU A 1 94 ? 14.524 -14.326 -25.196 1.00 89.00 94 LEU A O 1
ATOM 754 N N . THR A 1 95 ? 14.672 -15.623 -23.358 1.00 87.94 95 THR A N 1
ATOM 755 C CA . THR A 1 95 ? 15.638 -14.778 -22.634 1.00 87.94 95 THR A CA 1
ATOM 756 C C . THR A 1 95 ? 16.944 -14.636 -23.419 1.00 87.94 95 THR A C 1
ATOM 758 O O . THR A 1 95 ? 17.428 -13.522 -23.623 1.00 87.94 95 THR A O 1
ATOM 761 N N . ALA A 1 96 ? 17.489 -15.742 -23.933 1.00 87.81 96 ALA A N 1
ATOM 762 C CA . ALA A 1 96 ? 18.709 -15.733 -24.737 1.00 87.81 96 ALA A CA 1
ATOM 763 C C . ALA A 1 96 ? 18.526 -14.996 -26.077 1.00 87.81 96 ALA A C 1
ATOM 765 O O . ALA A 1 96 ? 19.424 -14.271 -26.517 1.00 87.81 96 ALA A O 1
ATOM 766 N N . ALA A 1 97 ? 17.366 -15.147 -26.724 1.00 89.38 97 ALA A N 1
ATOM 767 C CA . ALA A 1 97 ? 17.037 -14.420 -27.947 1.00 89.38 97 ALA A CA 1
ATOM 768 C C . ALA A 1 97 ? 16.956 -12.905 -27.695 1.00 89.38 97 ALA A C 1
ATOM 770 O O . ALA A 1 97 ? 17.529 -12.128 -28.461 1.00 89.38 97 ALA A O 1
ATOM 771 N N . ALA A 1 98 ? 16.312 -12.484 -26.602 1.00 89.00 98 ALA A N 1
ATOM 772 C CA . ALA A 1 98 ? 16.281 -11.087 -26.183 1.00 89.00 98 ALA A CA 1
ATOM 773 C C . ALA A 1 98 ? 17.694 -10.553 -25.887 1.00 89.00 98 ALA A C 1
ATOM 775 O O . ALA A 1 98 ? 18.066 -9.512 -26.427 1.00 89.00 98 ALA A O 1
ATOM 776 N N . GLU A 1 99 ? 18.520 -11.284 -25.127 1.00 89.00 99 GLU A N 1
ATOM 777 C CA . GLU A 1 99 ? 19.898 -10.876 -24.789 1.00 89.00 99 GLU A CA 1
ATOM 778 C C . GLU A 1 99 ? 20.720 -10.641 -26.063 1.00 89.00 99 GLU A C 1
ATOM 780 O O . GLU A 1 99 ? 21.359 -9.597 -26.220 1.00 89.00 99 GLU A O 1
ATOM 785 N N . LYS A 1 100 ? 20.629 -11.565 -27.029 1.00 87.88 100 LYS A N 1
ATOM 786 C CA . LYS A 1 100 ? 21.281 -11.443 -28.339 1.00 87.88 100 LYS A CA 1
ATOM 787 C C . LYS A 1 100 ? 20.824 -10.189 -29.086 1.00 87.88 100 LYS A C 1
ATOM 789 O O . LYS A 1 100 ? 21.664 -9.438 -29.584 1.00 87.88 100 LYS A O 1
ATOM 794 N N . VAL A 1 101 ? 19.515 -9.942 -29.166 1.00 87.44 101 VAL A N 1
ATOM 795 C CA . VAL A 1 101 ? 18.976 -8.763 -29.860 1.00 87.44 101 VAL A CA 1
ATOM 796 C C . VAL A 1 101 ? 19.480 -7.473 -29.214 1.00 87.44 101 VAL A C 1
ATOM 798 O O . VAL A 1 101 ? 20.071 -6.650 -29.911 1.00 87.44 101 VAL A O 1
ATOM 801 N N . PHE A 1 102 ? 19.355 -7.325 -27.893 1.00 87.62 102 PHE A N 1
ATOM 802 C CA . PHE A 1 102 ? 19.825 -6.135 -27.172 1.00 87.62 102 PHE A CA 1
ATOM 803 C C . PHE A 1 102 ? 21.346 -5.936 -27.274 1.00 87.62 102 PHE A C 1
ATOM 805 O O . PHE A 1 102 ? 21.824 -4.799 -27.319 1.00 87.62 102 PHE A O 1
ATOM 812 N N . ALA A 1 103 ? 22.125 -7.018 -27.357 1.00 87.31 103 ALA A N 1
ATOM 813 C CA . ALA A 1 103 ? 23.574 -6.941 -27.520 1.00 87.31 103 ALA A CA 1
ATOM 814 C C . ALA A 1 103 ? 23.967 -6.410 -28.907 1.00 87.31 103 ALA A C 1
ATOM 816 O O . ALA A 1 103 ? 24.944 -5.673 -29.019 1.00 87.31 103 ALA A O 1
ATOM 817 N N . THR A 1 104 ? 23.193 -6.758 -29.940 1.00 85.94 104 THR A N 1
ATOM 818 C CA . THR A 1 104 ? 23.465 -6.391 -31.344 1.00 85.94 104 THR A CA 1
ATOM 819 C C . THR A 1 104 ? 22.812 -5.090 -31.812 1.00 85.94 104 THR A C 1
ATOM 821 O O . THR A 1 104 ? 23.230 -4.555 -32.832 1.00 85.94 104 THR A O 1
ATOM 824 N N . ALA A 1 105 ? 21.807 -4.574 -31.099 1.00 82.56 105 ALA A N 1
ATOM 825 C CA . ALA A 1 105 ? 21.048 -3.393 -31.521 1.00 82.56 105 ALA A CA 1
ATOM 826 C C . ALA A 1 105 ? 21.789 -2.054 -31.323 1.00 82.56 105 ALA A C 1
ATOM 828 O O . ALA A 1 105 ? 21.406 -1.056 -31.924 1.00 82.56 105 ALA A O 1
ATOM 829 N N . GLY A 1 106 ? 22.829 -2.019 -30.483 1.00 78.81 106 GLY A N 1
ATOM 830 C CA . GLY A 1 106 ? 23.589 -0.806 -30.165 1.00 78.81 106 GLY A CA 1
ATOM 831 C C . GLY A 1 106 ? 25.065 -0.862 -30.589 1.00 78.81 106 GLY A C 1
ATOM 832 O O . GLY A 1 106 ? 25.511 -1.847 -31.179 1.00 78.81 106 GLY A O 1
ATOM 833 N N . PRO A 1 107 ? 25.859 0.169 -30.248 1.00 84.25 107 PRO A N 1
ATOM 834 C CA . PRO A 1 107 ? 25.496 1.281 -29.368 1.00 84.25 107 PRO A CA 1
ATOM 835 C C . PRO A 1 107 ? 24.590 2.318 -30.046 1.00 84.25 107 PRO A C 1
ATOM 837 O O . PRO A 1 107 ? 24.784 2.644 -31.218 1.00 84.25 107 PRO A O 1
ATOM 840 N N . PHE A 1 108 ? 23.631 2.875 -29.304 1.00 82.88 108 PHE A N 1
ATOM 841 C CA . PHE A 1 108 ? 22.798 3.978 -29.792 1.00 82.88 108 PHE A CA 1
ATOM 842 C C . PHE A 1 108 ? 23.466 5.341 -29.578 1.00 82.88 108 PHE A C 1
ATOM 844 O O . PHE A 1 108 ? 24.199 5.560 -28.616 1.00 82.88 108 PHE A O 1
ATOM 851 N N . THR A 1 109 ? 23.190 6.297 -30.472 1.00 81.75 109 THR A N 1
ATOM 852 C CA . THR A 1 109 ? 23.667 7.685 -30.328 1.00 81.75 109 THR A CA 1
ATOM 853 C C . THR A 1 109 ? 22.901 8.465 -29.258 1.00 81.75 109 THR A C 1
ATOM 855 O O . THR A 1 109 ? 23.431 9.431 -28.710 1.00 81.75 109 THR A O 1
ATOM 858 N N . GLY A 1 110 ? 21.652 8.075 -28.979 1.00 78.81 110 GLY A N 1
ATOM 859 C CA . GLY A 1 110 ? 20.834 8.632 -27.905 1.00 78.81 110 GLY A CA 1
ATOM 860 C C . GLY A 1 110 ? 21.286 8.086 -26.554 1.00 78.81 110 GLY A C 1
ATOM 861 O O . GLY A 1 110 ? 21.321 6.874 -26.354 1.00 78.81 110 GLY A O 1
ATOM 862 N N . ARG A 1 111 ? 21.633 8.978 -25.621 1.00 76.44 111 ARG A N 1
ATOM 863 C CA . ARG A 1 111 ? 22.115 8.587 -24.289 1.00 76.44 111 ARG A CA 1
ATOM 864 C C . ARG A 1 111 ? 21.088 7.739 -23.530 1.00 76.44 111 ARG A C 1
ATOM 866 O O . ARG A 1 111 ? 21.464 6.741 -22.930 1.00 76.44 111 ARG A O 1
ATOM 873 N N . GLU A 1 112 ? 19.819 8.132 -23.573 1.00 70.31 112 GLU A N 1
ATOM 874 C CA . GLU A 1 112 ? 18.733 7.454 -22.853 1.00 70.31 112 GLU A CA 1
ATOM 875 C C . GLU A 1 112 ? 18.455 6.059 -23.428 1.00 70.31 112 GLU A C 1
ATOM 877 O O . GLU A 1 112 ? 18.320 5.097 -22.673 1.00 70.31 112 GLU A O 1
ATOM 882 N N . ASP A 1 113 ? 18.469 5.919 -24.757 1.00 75.75 113 ASP A N 1
ATOM 883 C CA . ASP A 1 113 ? 18.280 4.630 -25.433 1.00 75.75 113 ASP A CA 1
ATOM 884 C C . ASP A 1 113 ? 19.434 3.657 -25.167 1.00 75.75 113 ASP A C 1
ATOM 886 O O . ASP A 1 113 ? 19.218 2.457 -24.982 1.00 75.75 113 ASP A O 1
ATOM 890 N N . GLU A 1 114 ? 20.669 4.161 -25.110 1.00 82.75 114 GLU A N 1
ATOM 891 C CA . GLU A 1 114 ? 21.836 3.340 -24.790 1.00 82.75 114 GLU A CA 1
ATOM 892 C C . GLU A 1 114 ? 21.861 2.925 -23.312 1.00 82.75 114 GLU A C 1
ATOM 894 O O . GLU A 1 114 ? 22.127 1.761 -23.007 1.00 82.75 114 GLU A O 1
ATOM 899 N N . GLU A 1 115 ? 21.527 3.832 -22.389 1.00 76.94 115 GLU A N 1
ATOM 900 C CA . GLU A 1 115 ? 21.365 3.500 -20.967 1.00 76.94 115 GLU A CA 1
ATOM 901 C C . GLU A 1 115 ? 20.265 2.441 -20.772 1.00 76.94 115 GLU A C 1
ATOM 903 O O . GLU A 1 115 ? 20.466 1.466 -20.041 1.00 76.94 115 GLU A O 1
ATOM 908 N N . LEU A 1 116 ? 19.133 2.574 -21.473 1.00 75.56 116 LEU A N 1
ATOM 909 C CA . LEU A 1 116 ? 18.052 1.590 -21.469 1.00 75.56 116 LEU A CA 1
ATOM 910 C C . LEU A 1 116 ? 18.537 0.213 -21.949 1.00 75.56 116 LEU A C 1
ATOM 912 O O . LEU A 1 116 ? 18.323 -0.789 -21.262 1.00 75.56 116 LEU A O 1
ATOM 916 N N . ARG A 1 117 ? 19.226 0.160 -23.095 1.00 84.31 117 ARG A N 1
ATOM 917 C CA . ARG A 1 117 ? 19.761 -1.083 -23.673 1.00 84.31 117 ARG A CA 1
ATOM 918 C C . ARG A 1 117 ? 20.711 -1.800 -22.713 1.00 84.31 117 ARG A C 1
ATOM 920 O O . ARG A 1 117 ? 20.607 -3.013 -22.540 1.00 84.31 117 ARG A O 1
ATOM 927 N N . LEU A 1 118 ? 21.625 -1.061 -22.083 1.00 83.75 118 LEU A N 1
ATOM 928 C CA . LEU A 1 118 ? 22.605 -1.619 -21.148 1.00 83.75 118 LEU A CA 1
ATOM 929 C C . LEU A 1 118 ? 21.950 -2.161 -19.872 1.00 83.75 118 LEU A C 1
ATOM 931 O O . LEU A 1 118 ? 22.321 -3.241 -19.415 1.00 83.75 118 LEU A O 1
ATOM 935 N N . ARG A 1 119 ? 20.947 -1.460 -19.325 1.00 77.31 119 ARG A N 1
ATOM 936 C CA . ARG A 1 119 ? 20.179 -1.941 -18.163 1.00 77.31 119 ARG A CA 1
ATOM 937 C C . ARG A 1 119 ? 19.449 -3.252 -18.469 1.00 77.31 119 ARG A C 1
ATOM 939 O O . ARG A 1 119 ? 19.493 -4.178 -17.667 1.00 77.31 119 ARG A O 1
ATOM 946 N N . TRP A 1 120 ? 18.835 -3.354 -19.646 1.00 81.94 120 TRP A N 1
ATOM 947 C CA . TRP A 1 120 ? 18.184 -4.584 -20.103 1.00 81.94 120 TRP A CA 1
ATOM 948 C C . TRP A 1 120 ? 19.150 -5.754 -20.281 1.00 81.94 120 TRP A C 1
ATOM 950 O O . TRP A 1 120 ? 18.814 -6.880 -19.926 1.00 81.94 120 TRP A O 1
ATOM 960 N N . LEU A 1 121 ? 20.352 -5.500 -20.803 1.00 86.06 121 LEU A N 1
ATOM 961 C CA . LEU A 1 121 ? 21.383 -6.532 -20.923 1.00 86.06 121 LEU A CA 1
ATOM 962 C C . LEU A 1 121 ? 21.819 -7.080 -19.567 1.00 86.06 121 LEU A C 1
ATOM 964 O O . LEU A 1 121 ? 21.977 -8.291 -19.436 1.00 86.06 121 LEU A O 1
ATOM 968 N N . ALA A 1 122 ? 21.991 -6.207 -18.572 1.00 80.50 122 ALA A N 1
ATOM 969 C CA . ALA A 1 122 ? 22.303 -6.630 -17.211 1.00 80.50 122 ALA A CA 1
ATOM 970 C C . ALA A 1 122 ? 21.184 -7.519 -16.643 1.00 80.50 122 ALA A C 1
ATOM 972 O O . ALA A 1 122 ? 21.453 -8.644 -16.227 1.00 80.50 122 ALA A O 1
ATOM 973 N N . TRP A 1 123 ? 19.930 -7.067 -16.747 1.00 80.12 123 TRP A N 1
ATOM 974 C CA . TRP A 1 123 ? 18.768 -7.824 -16.274 1.00 80.12 123 TRP A CA 1
ATOM 975 C C . TRP A 1 123 ? 18.638 -9.201 -16.950 1.00 80.12 123 TRP A C 1
ATOM 977 O O . TRP A 1 123 ? 18.486 -10.216 -16.274 1.00 80.12 123 TRP A O 1
ATOM 987 N N . LEU A 1 124 ? 18.759 -9.280 -18.282 1.00 83.69 124 LEU A N 1
ATOM 988 C CA . LEU A 1 124 ? 18.686 -10.552 -19.020 1.00 83.69 124 LEU A CA 1
ATOM 989 C C . LEU A 1 124 ? 19.818 -11.517 -18.627 1.00 83.69 124 LEU A C 1
ATOM 991 O O . LEU A 1 124 ? 19.594 -12.725 -18.505 1.00 83.69 124 LEU A O 1
ATOM 995 N N . ALA A 1 125 ? 21.024 -10.992 -18.393 1.00 80.81 125 ALA A N 1
ATOM 996 C CA . ALA A 1 125 ? 22.158 -11.792 -17.948 1.00 80.81 125 ALA A CA 1
ATOM 997 C C . ALA A 1 125 ? 21.940 -12.379 -16.542 1.00 80.81 125 ALA A C 1
ATOM 999 O O . ALA A 1 125 ? 22.299 -13.536 -16.315 1.00 80.81 125 ALA A O 1
ATOM 1000 N N . GLU A 1 126 ? 21.325 -11.627 -15.626 1.00 74.62 126 GLU A N 1
ATOM 1001 C CA . GLU A 1 126 ? 20.944 -12.107 -14.289 1.00 74.62 126 GLU A CA 1
ATOM 1002 C C . GLU A 1 126 ? 19.919 -13.247 -14.373 1.00 74.62 126 GLU A C 1
ATOM 1004 O O . GLU A 1 126 ? 20.123 -14.312 -13.781 1.00 74.62 126 GLU A O 1
ATOM 1009 N N . GLN A 1 127 ? 18.864 -13.086 -15.184 1.00 75.50 127 GLN A N 1
ATOM 1010 C CA . GLN A 1 127 ? 17.833 -14.121 -15.358 1.00 75.50 127 GLN A CA 1
ATOM 1011 C C . GLN A 1 127 ? 18.403 -15.445 -15.894 1.00 75.50 127 GLN A C 1
ATOM 1013 O O . GLN A 1 127 ? 17.956 -16.532 -15.506 1.00 75.50 127 GLN A O 1
ATOM 1018 N N . ARG A 1 128 ? 19.429 -15.370 -16.751 1.00 76.06 128 ARG A N 1
ATOM 1019 C CA . ARG A 1 128 ? 20.140 -16.540 -17.285 1.00 76.06 128 ARG A CA 1
ATOM 1020 C C . ARG A 1 128 ? 21.052 -17.213 -16.254 1.00 76.06 128 ARG A C 1
ATOM 1022 O O . ARG A 1 128 ? 21.223 -18.431 -16.296 1.00 76.06 128 ARG A O 1
ATOM 1029 N N . GLN A 1 129 ? 21.664 -16.442 -15.356 1.00 70.69 129 GLN A N 1
ATOM 1030 C CA . GLN A 1 129 ? 22.632 -16.947 -14.374 1.00 70.69 129 GLN A CA 1
ATOM 1031 C C . GLN A 1 129 ? 21.979 -17.554 -13.126 1.00 70.69 129 GLN A C 1
ATOM 1033 O O . GLN A 1 129 ? 22.585 -18.418 -12.489 1.00 70.69 129 GLN A O 1
ATOM 1038 N N . ALA A 1 130 ? 20.740 -17.173 -12.806 1.00 68.00 130 ALA A N 1
ATOM 1039 C CA . ALA A 1 130 ? 20.030 -17.695 -11.643 1.00 68.00 130 ALA A CA 1
ATOM 1040 C C . ALA A 1 130 ? 19.911 -19.240 -11.665 1.00 68.00 130 ALA A C 1
ATOM 1042 O O . ALA A 1 130 ? 19.508 -19.853 -12.661 1.00 68.00 130 ALA A O 1
ATOM 1043 N N . SER A 1 131 ? 20.230 -19.893 -10.539 1.00 67.56 131 SER A N 1
ATOM 1044 C CA . SER A 1 131 ? 20.174 -21.358 -10.404 1.00 67.56 131 SER A CA 1
ATOM 1045 C C . SER A 1 131 ? 18.736 -21.883 -10.394 1.00 67.56 131 SER A C 1
ATOM 1047 O O . SER A 1 131 ? 17.902 -21.471 -9.585 1.00 67.56 131 SER A O 1
ATOM 1049 N N . GLU A 1 132 ? 18.459 -22.892 -11.222 1.00 71.94 132 GLU A N 1
ATOM 1050 C CA . GLU A 1 132 ? 17.153 -23.562 -11.274 1.00 71.94 132 GLU A CA 1
ATOM 1051 C C . GLU A 1 132 ? 16.734 -24.149 -9.914 1.00 71.94 132 GLU A C 1
ATOM 1053 O O . GLU A 1 132 ? 15.566 -24.103 -9.528 1.00 71.94 132 GLU A O 1
ATOM 1058 N N . GLN A 1 133 ? 17.694 -24.633 -9.122 1.00 73.56 133 GLN A N 1
ATOM 1059 C CA . GLN A 1 133 ? 17.417 -25.140 -7.776 1.00 73.56 133 GLN A CA 1
ATOM 1060 C C . GLN A 1 133 ? 16.980 -24.029 -6.813 1.00 73.56 133 GLN A C 1
ATOM 1062 O O . GLN A 1 133 ? 16.123 -24.259 -5.958 1.00 73.56 133 GLN A O 1
ATOM 1067 N N . ILE A 1 134 ? 17.555 -22.830 -6.941 1.00 72.75 134 ILE A N 1
ATOM 1068 C CA . ILE A 1 134 ? 17.193 -21.662 -6.130 1.00 72.75 134 ILE A CA 1
ATOM 1069 C C . ILE A 1 134 ? 15.773 -21.216 -6.485 1.00 72.75 134 ILE A C 1
ATOM 1071 O O . ILE A 1 134 ? 14.934 -21.108 -5.587 1.00 72.75 134 ILE A O 1
ATOM 1075 N N . ARG A 1 135 ? 15.456 -21.096 -7.783 1.00 73.00 135 ARG A N 1
ATOM 1076 C CA . ARG A 1 135 ? 14.094 -20.790 -8.260 1.00 73.00 135 ARG A CA 1
ATOM 1077 C C . ARG A 1 135 ? 13.053 -21.767 -7.711 1.00 73.00 135 ARG A C 1
ATOM 1079 O O . ARG A 1 135 ? 12.042 -21.353 -7.144 1.00 73.00 135 ARG A O 1
ATOM 1086 N N . GLN A 1 136 ? 13.328 -23.071 -7.772 1.00 77.88 136 GLN A N 1
ATOM 1087 C CA . GLN A 1 136 ? 12.428 -24.094 -7.225 1.00 77.88 136 GLN A CA 1
ATOM 1088 C C . GLN A 1 136 ? 12.238 -23.982 -5.706 1.00 77.88 136 GLN A C 1
ATOM 1090 O O . GLN A 1 136 ? 11.152 -24.273 -5.194 1.00 77.88 136 GLN A O 1
ATOM 1095 N N . ARG A 1 137 ? 13.271 -23.567 -4.960 1.00 81.81 137 ARG A N 1
ATOM 1096 C CA . ARG A 1 137 ? 13.164 -23.334 -3.511 1.00 81.81 137 ARG A CA 1
ATOM 1097 C C . ARG A 1 137 ? 12.312 -22.106 -3.199 1.00 81.81 137 ARG A C 1
ATOM 1099 O O . ARG A 1 137 ? 11.452 -22.222 -2.329 1.00 81.81 137 ARG A O 1
ATOM 1106 N N . HIS A 1 138 ? 12.477 -21.000 -3.928 1.00 79.69 138 HIS A N 1
ATOM 1107 C CA . HIS A 1 138 ? 11.608 -19.820 -3.810 1.00 79.69 138 HIS A CA 1
ATOM 1108 C C . HIS A 1 138 ? 10.141 -20.152 -4.115 1.00 79.69 138 HIS A C 1
ATOM 1110 O O . HIS A 1 138 ? 9.248 -19.829 -3.331 1.00 79.69 138 HIS A O 1
ATOM 1116 N N . ALA A 1 139 ? 9.880 -20.884 -5.202 1.00 78.12 139 ALA A N 1
ATOM 1117 C CA . ALA A 1 139 ? 8.526 -21.318 -5.543 1.00 78.12 139 ALA A CA 1
ATOM 1118 C C . ALA A 1 139 ? 7.910 -22.195 -4.435 1.00 78.12 139 ALA A C 1
ATOM 1120 O O . ALA A 1 139 ? 6.741 -22.032 -4.069 1.00 78.12 139 ALA A O 1
ATOM 1121 N N . ARG A 1 140 ? 8.705 -23.100 -3.847 1.00 85.62 140 ARG A N 1
ATOM 1122 C CA . ARG A 1 140 ? 8.266 -23.981 -2.757 1.00 85.62 140 ARG A CA 1
ATOM 1123 C C . ARG A 1 140 ? 7.912 -23.211 -1.486 1.00 85.62 140 ARG A C 1
ATOM 1125 O O . ARG A 1 140 ? 6.869 -23.495 -0.897 1.00 85.62 140 ARG A O 1
ATOM 1132 N N . THR A 1 141 ? 8.742 -22.260 -1.054 1.00 87.19 141 THR A N 1
ATOM 1133 C CA . THR A 1 141 ? 8.456 -21.456 0.147 1.00 87.19 141 THR A CA 1
ATOM 1134 C C . THR A 1 141 ? 7.220 -20.582 -0.057 1.00 87.19 141 THR A C 1
ATOM 1136 O O . THR A 1 141 ? 6.364 -20.535 0.828 1.00 87.19 141 THR A O 1
ATOM 1139 N N . ALA A 1 142 ? 7.039 -19.996 -1.246 1.00 80.44 142 ALA A N 1
ATOM 1140 C CA . ALA A 1 142 ? 5.829 -19.251 -1.595 1.00 80.44 142 ALA A CA 1
ATOM 1141 C C . ALA A 1 142 ? 4.562 -20.132 -1.562 1.00 80.44 142 ALA A C 1
ATOM 1143 O O . ALA A 1 142 ? 3.531 -19.737 -1.007 1.00 80.44 142 ALA A O 1
ATOM 1144 N N . MET A 1 143 ? 4.627 -21.355 -2.105 1.00 82.31 143 MET A N 1
ATOM 1145 C CA . MET A 1 143 ? 3.525 -22.323 -2.034 1.00 82.31 143 MET A CA 1
ATOM 1146 C C . MET A 1 143 ? 3.187 -22.720 -0.594 1.00 82.31 143 MET A C 1
ATOM 1148 O O . MET A 1 143 ? 2.008 -22.747 -0.229 1.00 82.31 143 MET A O 1
ATOM 1152 N N . GLU A 1 144 ? 4.198 -23.012 0.226 1.00 89.38 144 GLU A N 1
ATOM 1153 C CA . GLU A 1 144 ? 3.989 -23.396 1.623 1.00 89.38 144 GLU A CA 1
ATOM 1154 C C . GLU A 1 144 ? 3.404 -22.236 2.436 1.00 89.38 144 GLU A C 1
ATOM 1156 O O . GLU A 1 144 ? 2.455 -22.438 3.193 1.00 89.38 144 GLU A O 1
ATOM 1161 N N . MET A 1 145 ? 3.871 -21.005 2.213 1.00 86.12 145 MET A N 1
ATOM 1162 C CA . MET A 1 145 ? 3.315 -19.805 2.843 1.00 86.12 145 MET A CA 1
ATOM 1163 C C . MET A 1 145 ? 1.815 -19.664 2.544 1.00 86.12 145 MET A C 1
ATOM 1165 O O . MET A 1 145 ? 1.006 -19.502 3.464 1.00 86.12 145 MET A O 1
ATOM 1169 N N . ARG A 1 146 ? 1.407 -19.822 1.275 1.00 82.56 146 ARG A N 1
ATOM 1170 C CA . ARG A 1 146 ? -0.017 -19.831 0.883 1.00 82.56 146 ARG A CA 1
ATOM 1171 C C . ARG A 1 146 ? -0.799 -20.950 1.576 1.00 82.56 146 ARG A C 1
ATOM 1173 O O . ARG A 1 146 ? -1.941 -20.743 2.000 1.00 82.56 146 ARG A O 1
ATOM 1180 N N . ALA A 1 147 ? -0.205 -22.134 1.710 1.00 85.00 147 ALA A N 1
ATOM 1181 C CA . ALA A 1 147 ? -0.836 -23.266 2.379 1.00 85.00 147 ALA A CA 1
ATOM 1182 C C . ALA A 1 147 ? -1.051 -23.002 3.881 1.00 85.00 147 ALA A C 1
ATOM 1184 O O . ALA A 1 147 ? -2.147 -23.265 4.387 1.00 85.00 147 ALA A O 1
ATOM 1185 N N . VAL A 1 148 ? -0.059 -22.430 4.573 1.00 88.88 148 VAL A N 1
ATOM 1186 C CA . VAL A 1 148 ? -0.159 -22.025 5.986 1.00 88.88 148 VAL A CA 1
ATOM 1187 C C . VAL A 1 148 ? -1.275 -21.002 6.179 1.00 88.88 148 VAL A C 1
ATOM 1189 O O . VAL A 1 148 ? -2.164 -21.228 7.003 1.00 88.88 148 VAL A O 1
ATOM 1192 N N . LEU A 1 149 ? -1.301 -19.931 5.378 1.00 84.81 149 LEU A N 1
ATOM 1193 C CA . LEU A 1 149 ? -2.343 -18.899 5.450 1.00 84.81 149 LEU A CA 1
ATOM 1194 C C . LEU A 1 149 ? -3.749 -19.494 5.276 1.00 84.81 149 LEU A C 1
ATOM 1196 O O . LEU A 1 149 ? -4.655 -19.219 6.064 1.00 84.81 149 LEU A O 1
ATOM 1200 N N . LYS A 1 150 ? -3.928 -20.407 4.312 1.00 84.62 150 LYS A N 1
ATOM 1201 C CA . LYS A 1 150 ? -5.201 -21.114 4.099 1.00 84.62 150 LYS A CA 1
ATOM 1202 C C . LYS A 1 150 ? -5.602 -21.978 5.303 1.00 84.62 150 LYS A C 1
ATOM 1204 O O . LYS A 1 150 ? -6.784 -22.034 5.654 1.00 84.62 150 LYS A O 1
ATOM 1209 N N . ARG A 1 151 ? -4.641 -22.658 5.945 1.00 89.94 151 ARG A N 1
ATOM 1210 C CA . ARG A 1 151 ? -4.877 -23.434 7.178 1.00 89.94 151 ARG A CA 1
ATOM 1211 C C . ARG A 1 151 ? -5.238 -22.526 8.355 1.00 89.94 151 ARG A C 1
ATOM 1213 O O . ARG A 1 151 ? -6.116 -22.883 9.142 1.00 89.94 151 ARG A O 1
ATOM 1220 N N . MET A 1 152 ? -4.585 -21.371 8.493 1.00 88.19 152 MET A N 1
ATOM 1221 C CA . MET A 1 152 ? -4.899 -20.367 9.518 1.00 88.19 152 MET A CA 1
ATOM 1222 C C . MET A 1 152 ? -6.336 -19.870 9.373 1.00 88.19 152 MET A C 1
ATOM 1224 O O . MET A 1 152 ? -7.105 -19.954 10.329 1.00 88.19 152 MET A O 1
ATOM 1228 N N . ASP A 1 153 ? -6.734 -19.462 8.169 1.00 84.38 153 ASP A N 1
ATOM 1229 C CA . ASP A 1 153 ? -8.095 -19.003 7.886 1.00 84.38 153 ASP A CA 1
ATOM 1230 C C . ASP A 1 153 ? -9.151 -20.063 8.207 1.00 84.38 153 ASP A C 1
ATOM 1232 O O . ASP A 1 153 ? -10.145 -19.773 8.875 1.00 84.38 153 ASP A O 1
ATOM 1236 N N . ALA A 1 154 ? -8.924 -21.317 7.803 1.00 87.19 154 ALA A N 1
ATOM 1237 C CA . ALA A 1 154 ? -9.842 -22.412 8.104 1.00 87.19 154 ALA A CA 1
ATOM 1238 C C . ALA A 1 154 ? -10.011 -22.632 9.620 1.00 87.19 154 ALA A C 1
ATOM 1240 O O . ALA A 1 154 ? -11.140 -22.757 10.103 1.00 87.19 154 ALA A O 1
ATOM 1241 N N . ARG A 1 155 ? -8.906 -22.628 10.383 1.00 91.62 155 ARG A N 1
ATOM 1242 C CA . ARG A 1 155 ? -8.927 -22.735 11.854 1.00 91.62 155 ARG A CA 1
ATOM 1243 C C . ARG A 1 155 ? -9.649 -21.555 12.502 1.00 91.62 155 ARG A C 1
ATOM 1245 O O . ARG A 1 155 ? -10.396 -21.733 13.459 1.00 91.62 155 ARG A O 1
ATOM 1252 N N . ASN A 1 156 ? -9.419 -20.354 11.991 1.00 91.06 156 ASN A N 1
ATOM 1253 C CA . ASN A 1 156 ? -10.006 -19.116 12.484 1.00 91.06 156 ASN A CA 1
ATOM 1254 C C . ASN A 1 156 ? -11.523 -19.063 12.255 1.00 91.06 156 ASN A C 1
ATOM 1256 O O . ASN A 1 156 ? -12.275 -18.693 13.156 1.00 91.06 156 ASN A O 1
ATOM 1260 N N . VAL A 1 157 ? -11.997 -19.501 11.087 1.00 90.19 157 VAL A N 1
ATOM 1261 C CA . VAL A 1 157 ? -13.435 -19.645 10.809 1.00 90.19 157 VAL A CA 1
ATOM 1262 C C . VAL A 1 157 ? -14.081 -20.648 11.767 1.00 90.19 157 VAL A C 1
ATOM 1264 O O . VAL A 1 157 ? -15.165 -20.388 12.288 1.00 90.19 157 VAL A O 1
ATOM 1267 N N . GLU A 1 158 ? -13.421 -21.774 12.038 1.00 92.62 158 GLU A N 1
ATOM 1268 C CA . GLU A 1 158 ? -13.926 -22.781 12.976 1.00 92.62 158 GLU A CA 1
ATOM 1269 C C . GLU A 1 158 ? -14.015 -22.250 14.416 1.00 92.62 158 GLU A C 1
ATOM 1271 O O . GLU A 1 158 ? -15.010 -22.478 15.104 1.00 92.62 158 GLU A O 1
ATOM 1276 N N . PHE A 1 159 ? -13.028 -21.465 14.858 1.00 94.38 159 PHE A N 1
ATOM 1277 C CA . PHE A 1 159 ? -13.084 -20.781 16.151 1.00 94.38 159 PHE A CA 1
ATOM 1278 C C . PHE A 1 159 ? -14.309 -19.864 16.267 1.00 94.38 159 PHE A C 1
ATOM 1280 O O . PHE A 1 159 ? -15.038 -19.925 17.256 1.00 94.38 159 PHE A O 1
ATOM 1287 N N . LEU A 1 160 ? -14.578 -19.048 15.244 1.00 93.25 160 LEU A N 1
ATOM 1288 C CA . LEU A 1 160 ? -15.720 -18.129 15.251 1.00 93.25 160 LEU A CA 1
ATOM 1289 C C . LEU A 1 160 ? -17.062 -18.862 15.253 1.00 93.25 160 LEU A C 1
ATOM 1291 O O . LEU A 1 160 ? -17.975 -18.454 15.974 1.00 93.25 160 LEU A O 1
ATOM 1295 N N . LYS A 1 161 ? -17.170 -19.982 14.526 1.00 93.50 161 LYS A N 1
ATOM 1296 C CA . LYS A 1 161 ? -18.371 -20.831 14.540 1.00 93.50 161 LYS A CA 1
ATOM 1297 C C . LYS A 1 161 ? -18.708 -21.329 15.943 1.00 93.50 161 LYS A C 1
ATOM 1299 O O . LYS A 1 161 ? -19.872 -21.278 16.331 1.00 93.50 161 LYS A O 1
ATOM 1304 N N . ARG A 1 162 ? -17.707 -21.734 16.735 1.00 94.62 162 ARG A N 1
ATOM 1305 C CA . ARG A 1 162 ? -17.905 -22.156 18.139 1.00 94.62 162 ARG A CA 1
ATOM 1306 C C . ARG A 1 162 ? -18.441 -21.035 19.028 1.00 94.62 162 ARG A C 1
ATOM 1308 O O . ARG A 1 162 ? -19.119 -21.307 20.011 1.00 94.62 162 ARG A O 1
ATOM 1315 N N . LEU A 1 163 ? -18.169 -19.783 18.667 1.00 93.88 163 LEU A N 1
ATOM 1316 C CA . LEU A 1 163 ? -18.688 -18.592 19.341 1.00 93.88 163 LEU A CA 1
ATOM 1317 C C . LEU A 1 163 ? -20.012 -18.089 18.748 1.00 93.88 163 LEU A C 1
ATOM 1319 O O . LEU A 1 163 ? -20.480 -17.021 19.133 1.00 93.88 163 LEU A O 1
ATOM 1323 N N . SER A 1 164 ? -20.616 -18.828 17.809 1.00 92.88 164 SER A N 1
ATOM 1324 C CA . SER A 1 164 ? -21.797 -18.394 17.046 1.00 92.88 164 SER A CA 1
ATOM 1325 C C . SER A 1 164 ? -21.596 -17.058 16.313 1.00 92.88 164 SER A C 1
ATOM 1327 O O . SER A 1 164 ? -22.549 -16.325 16.052 1.00 92.88 164 SER A O 1
ATOM 1329 N N . ILE A 1 165 ? -20.348 -16.730 15.964 1.00 89.69 165 ILE A N 1
ATOM 1330 C CA . ILE A 1 165 ? -20.000 -15.563 15.155 1.00 89.69 165 ILE A CA 1
ATOM 1331 C C . ILE A 1 165 ? -19.904 -16.029 13.705 1.00 89.69 165 ILE A C 1
ATOM 1333 O O . ILE A 1 165 ? -19.038 -16.826 13.342 1.00 89.69 165 ILE A O 1
ATOM 1337 N N . THR A 1 166 ? -20.793 -15.526 12.854 1.00 81.75 166 THR A N 1
ATOM 1338 C CA . THR A 1 166 ? -20.736 -15.806 11.422 1.00 81.75 166 THR A CA 1
ATOM 1339 C C . THR A 1 166 ? -19.728 -14.881 10.756 1.00 81.75 166 THR A C 1
ATOM 1341 O O . THR A 1 166 ? -19.839 -13.657 10.811 1.00 81.75 166 THR A O 1
ATOM 1344 N N . SER A 1 167 ? -18.736 -15.468 10.089 1.00 66.88 167 SER A N 1
ATOM 1345 C CA . SER A 1 167 ? -17.833 -14.699 9.240 1.00 66.88 167 SER A CA 1
ATOM 1346 C C . SER A 1 167 ? -18.552 -14.213 7.977 1.00 66.88 167 SER A C 1
ATOM 1348 O O . SER A 1 167 ? -18.267 -13.125 7.502 1.00 66.88 167 SER A O 1
ATOM 1350 N N . GLY A 1 168 ? -19.575 -14.921 7.476 1.00 65.25 168 GLY A N 1
ATOM 1351 C CA . GLY A 1 168 ? -20.254 -14.553 6.224 1.00 65.25 168 GLY A CA 1
ATOM 1352 C C . GLY A 1 168 ? -19.244 -14.493 5.077 1.00 65.25 168 GLY A C 1
ATOM 1353 O O . GLY A 1 168 ? -18.325 -15.309 5.045 1.00 65.25 168 GLY A O 1
ATOM 1354 N N . SER A 1 169 ? -19.356 -13.507 4.180 1.00 52.31 169 SER A N 1
ATOM 1355 C CA . SER A 1 169 ? -18.263 -13.244 3.238 1.00 52.31 169 SER A CA 1
ATOM 1356 C C . SER A 1 169 ? -17.067 -12.558 3.911 1.00 52.31 169 SER A C 1
ATOM 1358 O O . SER A 1 169 ? -15.958 -12.743 3.458 1.00 52.31 169 SER A O 1
ATOM 1360 N N . THR A 1 170 ? -17.233 -11.853 5.033 1.00 51.84 170 THR A N 1
ATOM 1361 C CA . THR A 1 170 ? -16.158 -11.201 5.819 1.00 51.84 170 THR A CA 1
ATOM 1362 C C . THR A 1 170 ? -15.079 -12.195 6.263 1.00 51.84 170 THR A C 1
ATOM 1364 O O . THR A 1 170 ? -15.392 -13.264 6.776 1.00 51.84 170 THR A O 1
ATOM 1367 N N . GLY A 1 171 ? -13.806 -11.820 6.143 1.00 68.12 171 GLY A N 1
ATOM 1368 C CA . GLY A 1 171 ? -12.686 -12.595 6.667 1.00 68.12 171 GLY A CA 1
ATOM 1369 C C . GLY A 1 171 ? -12.741 -12.730 8.196 1.00 68.12 171 GLY A C 1
ATOM 1370 O O . GLY A 1 171 ? -13.330 -11.879 8.878 1.00 68.12 171 GLY A O 1
ATOM 1371 N N . PRO A 1 172 ? -12.135 -13.789 8.755 1.00 82.06 172 PRO A N 1
ATOM 1372 C CA . PRO A 1 172 ? -12.272 -14.149 10.164 1.00 82.06 172 PRO A CA 1
ATOM 1373 C C . PRO A 1 172 ? -11.900 -13.020 11.143 1.00 82.06 172 PRO A C 1
ATOM 1375 O O . PRO A 1 172 ? -12.679 -12.693 12.039 1.00 82.06 172 PRO A O 1
ATOM 1378 N N . SER A 1 173 ? -10.753 -12.365 10.949 1.00 84.00 173 SER A N 1
ATOM 1379 C CA . SER A 1 173 ? -10.298 -11.277 11.830 1.00 84.00 173 SER A CA 1
ATOM 1380 C C . SER A 1 173 ? -11.266 -10.087 11.837 1.00 84.00 173 SER A C 1
ATOM 1382 O O . SER A 1 173 ? -11.535 -9.504 12.886 1.00 84.00 173 SER A O 1
ATOM 1384 N N . VAL A 1 174 ? -11.867 -9.767 10.685 1.00 79.88 174 VAL A N 1
ATOM 1385 C CA . VAL A 1 174 ? -12.857 -8.684 10.565 1.00 79.88 174 VAL A CA 1
ATOM 1386 C C . VAL A 1 174 ? -14.154 -9.056 11.277 1.00 79.88 174 VAL A C 1
ATOM 1388 O O . VAL A 1 174 ? -14.730 -8.236 11.991 1.00 79.88 174 VAL A O 1
ATOM 1391 N N . ALA A 1 175 ? -14.616 -10.298 11.123 1.00 82.38 175 ALA A N 1
ATOM 1392 C CA . ALA A 1 175 ? -15.808 -10.783 11.812 1.00 82.38 175 ALA A CA 1
ATOM 1393 C C . ALA A 1 175 ? -15.636 -10.755 13.340 1.00 82.38 175 ALA A C 1
ATOM 1395 O O . ALA A 1 175 ? -16.545 -10.327 14.057 1.00 82.38 175 ALA A O 1
ATOM 1396 N N . LEU A 1 176 ? -14.448 -11.122 13.834 1.00 91.69 176 LEU A N 1
ATOM 1397 C CA . LEU A 1 176 ? -14.094 -10.978 15.244 1.00 91.69 176 LEU A CA 1
ATOM 1398 C C . LEU A 1 176 ? -14.141 -9.511 15.689 1.00 91.69 176 LEU A C 1
ATOM 1400 O O . LEU A 1 176 ? -14.801 -9.207 16.681 1.00 91.69 176 LEU A O 1
ATOM 1404 N N . ALA A 1 177 ? -13.484 -8.601 14.964 1.00 87.56 177 ALA A N 1
ATOM 1405 C CA . ALA A 1 177 ? -13.462 -7.177 15.300 1.00 87.56 177 ALA A CA 1
ATOM 1406 C C . ALA A 1 177 ? -14.881 -6.578 15.332 1.00 87.56 177 ALA A C 1
ATOM 1408 O O . ALA A 1 177 ? -15.241 -5.838 16.252 1.00 87.56 177 ALA A O 1
ATOM 1409 N N . GLN A 1 178 ? -15.737 -6.963 14.381 1.00 87.25 178 GLN A N 1
ATOM 1410 C CA . GLN A 1 178 ? -17.145 -6.566 14.354 1.00 87.25 178 GLN A CA 1
ATOM 1411 C C . GLN A 1 178 ? -17.925 -7.109 15.553 1.00 87.25 178 GLN A C 1
ATOM 1413 O O . GLN A 1 178 ? -18.683 -6.354 16.167 1.00 87.25 178 GLN A O 1
ATOM 1418 N N . ALA A 1 179 ? -17.745 -8.383 15.907 1.00 91.19 179 ALA A N 1
ATOM 1419 C CA . ALA A 1 179 ? -18.372 -8.970 17.086 1.00 91.19 179 ALA A CA 1
ATOM 1420 C C . ALA A 1 179 ? -17.903 -8.266 18.368 1.00 91.19 179 ALA A C 1
ATOM 1422 O O . ALA A 1 179 ? -18.732 -7.815 19.159 1.00 91.19 179 ALA A O 1
ATOM 1423 N N . ALA A 1 180 ? -16.592 -8.065 18.523 1.00 93.25 180 ALA A N 1
ATOM 1424 C CA . ALA A 1 180 ? -15.998 -7.364 19.655 1.00 93.25 180 ALA A CA 1
ATOM 1425 C C . ALA A 1 180 ? -16.518 -5.923 19.782 1.00 93.25 180 ALA A C 1
ATOM 1427 O O . ALA A 1 180 ? -16.862 -5.494 20.882 1.00 93.25 180 ALA A O 1
ATOM 1428 N N . SER A 1 181 ? -16.674 -5.193 18.670 1.00 93.06 181 SER A N 1
ATOM 1429 C CA . SER A 1 181 ? -17.194 -3.814 18.672 1.00 93.06 181 SER A CA 1
ATOM 1430 C C . SER A 1 181 ? -18.602 -3.682 19.273 1.00 93.06 181 SER A C 1
ATOM 1432 O O . SER A 1 181 ? -18.961 -2.631 19.813 1.00 93.06 181 SER A O 1
ATOM 1434 N N . ARG A 1 182 ? -19.423 -4.740 19.184 1.00 93.00 182 ARG A N 1
ATOM 1435 C CA . ARG A 1 182 ? -20.813 -4.760 19.673 1.00 93.00 182 ARG A CA 1
ATOM 1436 C C . ARG A 1 182 ? -20.896 -4.970 21.182 1.00 93.00 182 ARG A C 1
ATOM 1438 O O . ARG A 1 182 ? -21.886 -4.571 21.789 1.00 93.00 182 ARG A O 1
ATOM 1445 N N . LEU A 1 183 ? -19.867 -5.558 21.785 1.00 93.88 183 LEU A N 1
ATOM 1446 C CA . LEU A 1 183 ? -19.825 -5.842 23.215 1.00 93.88 183 LEU A CA 1
ATOM 1447 C C . LEU A 1 183 ? -19.588 -4.545 23.998 1.00 93.88 183 LEU A C 1
ATOM 1449 O O . LEU A 1 183 ? -18.574 -3.873 23.809 1.00 93.88 183 LEU A O 1
ATOM 1453 N N . GLY A 1 184 ? -20.520 -4.191 24.885 1.00 91.88 18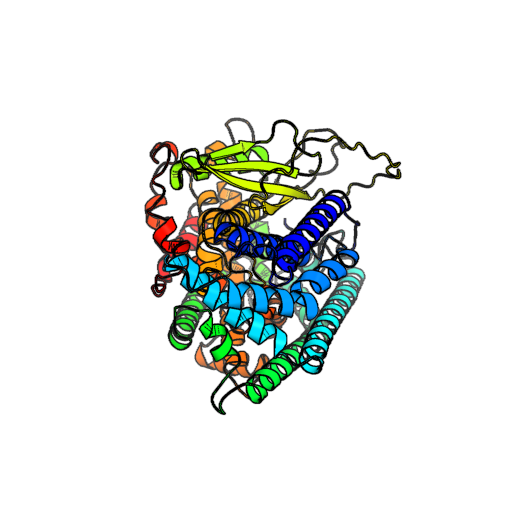4 GLY A N 1
ATOM 1454 C CA . GLY A 1 184 ? -20.423 -2.988 25.722 1.00 91.88 184 GLY A CA 1
ATOM 1455 C C . GLY A 1 184 ? -19.385 -3.103 26.842 1.00 91.88 184 GLY A C 1
ATOM 1456 O O . GLY A 1 184 ? -18.650 -2.151 27.094 1.00 91.88 184 GLY A O 1
ATOM 1457 N N . ASP A 1 185 ? -19.254 -4.284 27.447 1.00 94.31 185 ASP A N 1
ATOM 1458 C CA . ASP A 1 185 ? -18.315 -4.539 28.543 1.00 94.31 185 ASP A CA 1
ATOM 1459 C C . ASP A 1 185 ? -16.866 -4.695 28.047 1.00 94.31 185 ASP A C 1
ATOM 1461 O O . ASP A 1 185 ? -16.571 -5.546 27.200 1.00 94.31 185 ASP A O 1
ATOM 1465 N N . SER A 1 186 ? -15.952 -3.883 28.589 1.00 95.56 186 SER A N 1
ATOM 1466 C CA . SER A 1 186 ? -14.533 -3.913 28.220 1.00 95.56 186 SER A CA 1
ATOM 1467 C C . SER A 1 186 ? -13.874 -5.234 28.605 1.00 95.56 186 SER A C 1
ATOM 1469 O O . SER A 1 186 ? -13.146 -5.796 27.791 1.00 95.56 186 SER A O 1
ATOM 1471 N N . ARG A 1 187 ? -14.206 -5.813 29.765 1.00 94.88 187 ARG A N 1
ATOM 1472 C CA . ARG A 1 187 ? -13.612 -7.084 30.217 1.00 94.88 187 ARG A CA 1
ATOM 1473 C C . ARG A 1 187 ? -13.947 -8.235 29.272 1.00 94.88 187 ARG A C 1
ATOM 1475 O O . ARG A 1 187 ? -13.080 -9.049 28.957 1.00 94.88 187 ARG A O 1
ATOM 1482 N N . THR A 1 188 ? -15.186 -8.301 28.793 1.00 94.56 188 THR A N 1
ATOM 1483 C CA . THR A 1 188 ? -15.624 -9.314 27.825 1.00 94.56 188 THR A CA 1
ATOM 1484 C C . THR A 1 188 ? -14.922 -9.138 26.478 1.00 94.56 188 THR A C 1
ATOM 1486 O O . THR A 1 188 ? -14.467 -10.133 25.911 1.00 94.56 188 THR A O 1
ATOM 1489 N N . ARG A 1 189 ? -14.744 -7.895 25.996 1.00 95.38 189 ARG A N 1
ATOM 1490 C CA . ARG A 1 189 ? -13.933 -7.620 24.790 1.00 95.38 189 ARG A CA 1
ATOM 1491 C C . ARG A 1 189 ? -12.498 -8.130 24.953 1.00 95.38 189 ARG A C 1
ATOM 1493 O O . ARG A 1 189 ? -12.032 -8.893 24.111 1.00 95.38 189 ARG A O 1
ATOM 1500 N N . THR A 1 190 ? -11.838 -7.792 26.062 1.00 94.75 190 THR A N 1
ATOM 1501 C CA . THR A 1 190 ? -10.464 -8.234 26.354 1.00 94.75 190 THR A CA 1
ATOM 1502 C C . THR A 1 190 ? -10.355 -9.759 26.400 1.00 94.75 190 THR A C 1
ATOM 1504 O O . THR A 1 190 ? -9.433 -10.326 25.815 1.00 94.75 190 THR A O 1
ATOM 1507 N N . LYS A 1 191 ? -11.312 -10.453 27.036 1.00 94.75 191 LYS A N 1
ATOM 1508 C CA . LYS A 1 191 ? -11.350 -11.927 27.071 1.00 94.75 191 LYS A CA 1
ATOM 1509 C C . LYS A 1 191 ? -11.463 -12.532 25.671 1.00 94.75 191 LYS A C 1
ATOM 1511 O O . LYS A 1 191 ? -10.702 -13.442 25.355 1.00 94.75 191 LYS A O 1
ATOM 1516 N N . LEU A 1 192 ? -12.375 -12.019 24.842 1.00 95.12 192 LEU A N 1
ATOM 1517 C CA . LEU A 1 192 ? -12.584 -12.501 23.474 1.00 95.12 192 LEU A CA 1
ATOM 1518 C C . LEU A 1 192 ? -11.313 -12.351 22.626 1.00 95.12 192 LEU A C 1
ATOM 1520 O O . LEU A 1 192 ? -10.875 -13.311 21.996 1.00 95.12 192 LEU A O 1
ATOM 1524 N N . ILE A 1 193 ? -10.698 -11.168 22.647 1.00 93.56 193 ILE A N 1
ATOM 1525 C CA . ILE A 1 193 ? -9.513 -10.868 21.831 1.00 93.56 193 ILE A CA 1
ATOM 1526 C C . ILE A 1 193 ? -8.282 -11.626 22.344 1.00 93.56 193 ILE A C 1
ATOM 1528 O O . ILE A 1 193 ? -7.484 -12.130 21.557 1.00 93.56 193 ILE A O 1
ATOM 1532 N N . THR A 1 194 ? -8.149 -11.801 23.660 1.00 93.75 194 THR A N 1
ATOM 1533 C CA . THR A 1 194 ? -7.081 -12.631 24.241 1.00 93.75 194 THR A CA 1
ATOM 1534 C C . THR A 1 194 ? -7.236 -14.100 23.843 1.00 93.75 194 THR A C 1
ATOM 1536 O O . THR A 1 194 ? -6.252 -14.742 23.476 1.00 93.75 194 THR A O 1
ATOM 1539 N N . ALA A 1 195 ? -8.459 -14.640 23.880 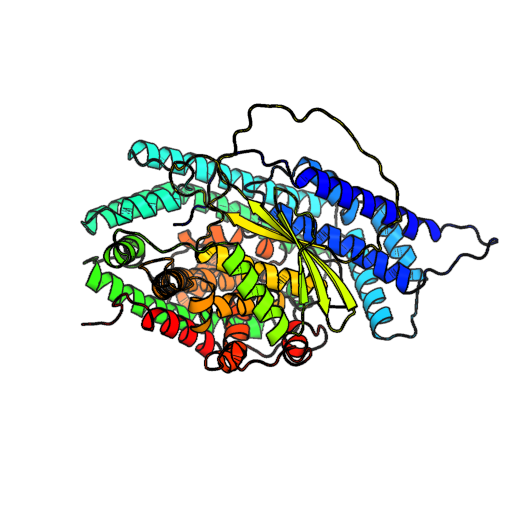1.00 95.75 195 ALA A N 1
ATOM 1540 C CA . ALA A 1 195 ? -8.732 -16.007 23.439 1.00 95.75 195 ALA A CA 1
ATOM 1541 C C . ALA A 1 195 ? -8.427 -16.192 21.945 1.00 95.75 195 ALA A C 1
ATOM 1543 O O . ALA A 1 195 ? -7.820 -17.192 21.568 1.00 95.75 195 ALA A O 1
ATOM 1544 N N . TRP A 1 196 ? -8.779 -15.204 21.119 1.00 94.62 196 TRP A N 1
ATOM 1545 C CA . TRP A 1 196 ? -8.434 -15.185 19.701 1.00 94.62 196 TRP A CA 1
ATOM 1546 C C . TRP A 1 196 ? -6.925 -15.236 19.459 1.00 94.62 196 TRP A C 1
ATOM 1548 O O . TRP A 1 196 ? -6.459 -16.086 18.707 1.00 94.62 196 TRP A O 1
ATOM 1558 N N . ARG A 1 197 ? -6.149 -14.365 20.119 1.00 91.88 197 ARG A N 1
ATOM 1559 C CA . ARG A 1 197 ? -4.686 -14.328 19.956 1.00 91.88 197 ARG A CA 1
ATOM 1560 C C . ARG A 1 197 ? -4.040 -15.666 20.310 1.00 91.88 197 ARG A C 1
ATOM 1562 O O . ARG A 1 197 ? -3.243 -16.170 19.530 1.00 91.88 197 ARG A O 1
ATOM 1569 N N . ARG A 1 198 ? -4.446 -16.278 21.429 1.00 94.38 198 ARG A N 1
ATOM 1570 C CA . ARG A 1 198 ? -3.969 -17.615 21.837 1.00 94.38 198 ARG A CA 1
ATOM 1571 C C . ARG A 1 198 ? -4.335 -18.702 20.826 1.00 94.38 198 ARG A C 1
ATOM 1573 O O . ARG A 1 198 ? -3.559 -19.620 20.602 1.00 94.38 198 ARG A O 1
ATOM 1580 N N . HIS A 1 199 ? -5.517 -18.609 20.216 1.00 94.50 199 HIS A N 1
ATOM 1581 C CA . HIS A 1 199 ? -5.937 -19.529 19.156 1.00 94.50 199 HIS A CA 1
ATOM 1582 C C . HIS A 1 199 ? -5.119 -19.348 17.867 1.00 94.50 199 HIS A C 1
ATOM 1584 O O . HIS A 1 199 ? -4.776 -20.332 17.215 1.00 94.50 199 HIS A O 1
ATOM 1590 N N . ALA A 1 200 ? -4.791 -18.105 17.507 1.00 91.06 200 ALA A N 1
ATOM 1591 C CA . ALA A 1 200 ? -4.049 -17.772 16.292 1.00 91.06 200 ALA A CA 1
ATOM 1592 C C . ALA A 1 200 ? -2.531 -18.025 16.401 1.00 91.06 200 ALA A C 1
ATOM 1594 O O . ALA A 1 200 ? -1.877 -18.258 15.383 1.00 91.06 200 ALA A O 1
ATOM 1595 N N . GLU A 1 201 ? -1.978 -18.016 17.616 1.00 93.06 201 GLU A N 1
ATOM 1596 C CA . GLU A 1 201 ? -0.539 -18.097 17.902 1.00 93.06 201 GLU A CA 1
ATOM 1597 C C . GLU A 1 201 ? 0.191 -19.273 17.220 1.00 93.06 201 GLU A C 1
ATOM 1599 O O . GLU A 1 201 ? 1.206 -19.017 16.568 1.00 93.06 201 GLU A O 1
ATOM 1604 N N . PRO A 1 202 ? -0.304 -20.531 17.239 1.00 94.12 202 PRO A N 1
ATOM 1605 C CA . PRO A 1 202 ? 0.383 -21.630 16.557 1.00 94.12 202 PRO A CA 1
ATOM 1606 C C . PRO A 1 202 ? 0.481 -21.427 15.042 1.00 94.12 202 PRO A C 1
ATOM 1608 O O . PRO A 1 202 ? 1.459 -21.833 14.423 1.00 94.12 202 PRO A O 1
ATOM 1611 N N . GLY A 1 203 ? -0.537 -20.806 14.434 1.00 92.69 203 GLY A N 1
ATOM 1612 C CA . GLY A 1 203 ? -0.527 -20.481 13.010 1.00 92.69 203 GLY A CA 1
ATOM 1613 C C . GLY A 1 203 ? 0.444 -19.353 12.679 1.00 92.69 203 GLY A C 1
ATOM 1614 O O . GLY A 1 203 ? 1.157 -19.442 11.687 1.00 92.69 203 GLY A O 1
ATOM 1615 N N . ALA A 1 204 ? 0.522 -18.333 13.538 1.00 91.38 204 ALA A N 1
ATOM 1616 C CA . ALA A 1 204 ? 1.510 -17.269 13.403 1.00 91.38 204 ALA A CA 1
ATOM 1617 C C . ALA A 1 204 ? 2.945 -17.812 13.521 1.00 91.38 204 ALA A C 1
ATOM 1619 O O . ALA A 1 204 ? 3.784 -17.466 12.701 1.00 91.38 204 ALA A O 1
ATOM 1620 N N . ALA A 1 205 ? 3.213 -18.717 14.470 1.00 95.12 205 ALA A N 1
ATOM 1621 C CA . ALA A 1 205 ? 4.523 -19.358 14.615 1.00 95.12 205 ALA A CA 1
ATOM 1622 C C . ALA A 1 205 ? 4.896 -20.227 13.399 1.00 95.12 205 ALA A C 1
ATOM 1624 O O . ALA A 1 205 ? 6.031 -20.188 12.925 1.00 95.12 205 ALA A O 1
ATOM 1625 N N . GLU A 1 206 ? 3.934 -20.987 12.868 1.00 95.81 206 GLU A N 1
ATOM 1626 C CA . GLU A 1 206 ? 4.102 -21.771 11.640 1.00 95.81 206 GLU A CA 1
ATOM 1627 C C . GLU A 1 206 ? 4.419 -20.872 10.433 1.00 95.81 206 GLU A C 1
ATOM 1629 O O . GLU A 1 206 ? 5.321 -21.191 9.660 1.00 95.81 206 GLU A O 1
ATOM 1634 N N . LEU A 1 207 ? 3.723 -19.736 10.305 1.00 94.25 207 LEU A N 1
ATOM 1635 C CA . LEU A 1 207 ? 3.958 -18.746 9.254 1.00 94.25 207 LEU A CA 1
ATOM 1636 C C . LEU A 1 207 ? 5.341 -18.100 9.383 1.00 94.25 207 LEU A C 1
ATOM 1638 O O . LEU A 1 207 ? 6.070 -18.048 8.397 1.00 94.25 207 LEU A O 1
ATOM 1642 N N . THR A 1 208 ? 5.729 -17.670 10.588 1.00 96.88 208 THR A N 1
ATOM 1643 C CA . THR A 1 208 ? 7.061 -17.106 10.858 1.00 96.88 208 THR A CA 1
ATOM 1644 C C . THR A 1 208 ? 8.169 -18.066 10.436 1.00 96.88 208 THR A C 1
ATOM 1646 O O . THR A 1 208 ? 9.084 -17.650 9.740 1.00 96.88 208 THR A O 1
ATOM 1649 N N . ARG A 1 209 ? 8.046 -19.365 10.740 1.00 97.00 209 ARG A N 1
ATOM 1650 C CA . ARG A 1 209 ? 9.040 -20.365 10.320 1.00 97.00 209 ARG A CA 1
ATOM 1651 C C . ARG A 1 209 ? 9.206 -20.429 8.796 1.00 97.00 209 ARG A C 1
ATOM 1653 O O . ARG A 1 209 ? 10.323 -20.562 8.312 1.00 97.00 209 ARG A O 1
ATOM 1660 N N . VAL A 1 210 ? 8.108 -20.366 8.038 1.00 95.81 210 VAL A N 1
ATOM 1661 C CA . VAL A 1 210 ? 8.162 -20.389 6.564 1.00 95.81 210 VAL A CA 1
ATOM 1662 C C . VAL A 1 210 ? 8.762 -19.095 6.013 1.00 95.81 210 VAL A C 1
ATOM 1664 O O . VAL A 1 210 ? 9.531 -19.144 5.056 1.00 95.81 210 VAL A O 1
ATOM 1667 N N . LEU A 1 211 ? 8.455 -17.955 6.636 1.00 94.75 211 LEU A N 1
ATOM 1668 C CA . LEU A 1 211 ? 9.056 -16.665 6.295 1.00 94.75 211 LEU A CA 1
ATOM 1669 C C . LEU A 1 211 ? 10.572 -16.664 6.552 1.00 94.75 211 LEU A C 1
ATOM 1671 O O . LEU A 1 211 ? 11.332 -16.262 5.678 1.00 94.75 211 LEU A O 1
ATOM 1675 N N . ASP A 1 212 ? 11.025 -17.175 7.699 1.00 96.50 212 ASP A N 1
ATOM 1676 C CA . ASP A 1 212 ? 12.455 -17.309 8.010 1.00 96.50 212 ASP A CA 1
ATOM 1677 C C . ASP A 1 212 ? 13.161 -18.271 7.039 1.00 96.50 212 ASP A C 1
ATOM 1679 O O . ASP A 1 212 ? 14.297 -18.036 6.625 1.00 96.50 212 ASP A O 1
ATOM 1683 N N . GLU A 1 213 ? 12.487 -19.342 6.610 1.00 94.75 213 GLU A N 1
ATOM 1684 C CA . GLU A 1 213 ? 13.026 -20.235 5.582 1.00 94.75 213 GLU A CA 1
ATOM 1685 C C . GLU A 1 213 ? 13.157 -19.534 4.222 1.00 94.75 213 GLU A C 1
ATOM 1687 O O . GLU A 1 213 ? 14.174 -19.707 3.552 1.00 94.75 213 GLU A O 1
ATOM 1692 N N . ALA A 1 214 ? 12.195 -18.688 3.838 1.00 92.31 214 ALA A N 1
ATOM 1693 C CA . ALA A 1 214 ? 12.297 -17.868 2.631 1.00 92.31 214 ALA A CA 1
ATOM 1694 C C . ALA A 1 214 ? 13.480 -16.884 2.697 1.00 92.31 214 ALA A C 1
ATOM 1696 O O . ALA A 1 214 ? 14.222 -16.762 1.721 1.00 92.31 214 ALA A O 1
ATOM 1697 N N . VAL A 1 215 ? 13.719 -16.255 3.853 1.00 93.44 215 VAL A N 1
ATOM 1698 C CA . VAL A 1 215 ? 14.903 -15.405 4.080 1.00 93.44 215 VAL A CA 1
ATOM 1699 C C . VAL A 1 215 ? 16.195 -16.209 3.916 1.00 93.44 215 VAL A C 1
ATOM 1701 O O . VAL A 1 215 ? 17.122 -15.763 3.244 1.00 93.44 215 VAL A O 1
ATOM 1704 N N . ASN A 1 216 ? 16.267 -17.419 4.471 1.00 92.31 216 ASN A N 1
ATOM 1705 C CA . ASN A 1 216 ? 17.458 -18.263 4.346 1.00 92.31 216 ASN A CA 1
ATOM 1706 C C . ASN A 1 216 ? 17.712 -18.729 2.906 1.00 92.31 216 ASN A C 1
ATOM 1708 O O . ASN A 1 216 ? 18.869 -18.860 2.506 1.00 92.31 216 ASN A O 1
ATOM 1712 N N . VAL A 1 217 ? 16.657 -18.958 2.115 1.00 89.31 217 VAL A N 1
ATOM 1713 C CA . VAL A 1 217 ? 16.803 -19.215 0.674 1.00 89.31 217 VAL A CA 1
ATOM 1714 C C . VAL A 1 217 ? 17.411 -17.993 -0.020 1.00 89.31 217 VAL A C 1
ATOM 1716 O O . VAL A 1 217 ? 18.388 -18.168 -0.739 1.00 89.31 217 VAL A O 1
ATOM 1719 N N . ARG A 1 218 ? 16.922 -16.775 0.264 1.00 88.12 218 ARG A N 1
ATOM 1720 C CA . ARG A 1 218 ? 17.483 -15.526 -0.292 1.00 88.12 218 ARG A CA 1
ATOM 1721 C C . ARG A 1 218 ? 18.961 -15.352 0.052 1.00 88.12 218 ARG A C 1
ATOM 1723 O O . ARG A 1 218 ? 19.765 -15.099 -0.835 1.00 88.12 218 ARG A O 1
ATOM 1730 N N . ARG A 1 219 ? 19.337 -15.540 1.321 1.00 88.75 219 ARG A N 1
ATOM 1731 C CA . ARG A 1 219 ? 20.739 -15.449 1.773 1.00 88.75 219 ARG A CA 1
ATOM 1732 C C . ARG A 1 219 ? 21.650 -16.408 1.010 1.00 88.75 219 ARG A C 1
ATOM 1734 O O . ARG A 1 219 ? 22.730 -16.017 0.588 1.00 88.75 219 ARG A O 1
ATOM 1741 N N . ALA A 1 220 ? 21.195 -17.645 0.803 1.00 83.69 220 ALA A N 1
ATOM 1742 C CA . ALA A 1 220 ? 21.956 -18.643 0.061 1.00 83.69 220 ALA A CA 1
ATOM 1743 C C . ALA A 1 220 ? 22.167 -18.260 -1.414 1.00 83.69 220 ALA A C 1
ATOM 1745 O O . ALA A 1 220 ? 23.182 -18.653 -1.979 1.00 83.69 220 ALA A O 1
ATOM 1746 N N . THR A 1 221 ? 21.249 -17.502 -2.023 1.00 77.06 221 THR A N 1
ATOM 1747 C CA . THR A 1 221 ? 21.424 -16.943 -3.373 1.00 77.06 221 THR A CA 1
ATOM 1748 C C . THR A 1 221 ? 22.553 -15.917 -3.399 1.00 77.06 221 THR A C 1
ATOM 1750 O O . THR A 1 221 ? 23.486 -16.056 -4.183 1.00 77.06 221 THR A O 1
ATOM 1753 N N . VAL A 1 222 ? 22.540 -14.959 -2.465 1.00 77.62 222 VAL A N 1
ATOM 1754 C CA . VAL A 1 222 ? 23.560 -13.897 -2.388 1.00 77.62 222 VAL A CA 1
ATOM 1755 C C . VAL A 1 222 ? 24.962 -14.462 -2.168 1.00 77.62 222 VAL A C 1
ATOM 1757 O O . VAL A 1 222 ? 25.899 -14.073 -2.861 1.00 77.62 222 VAL A O 1
ATOM 1760 N N . SER A 1 223 ? 25.108 -15.429 -1.255 1.00 66.56 223 SER A N 1
ATOM 1761 C CA . SER A 1 223 ? 26.405 -16.046 -0.941 1.00 66.56 223 SER A CA 1
ATOM 1762 C C . SER A 1 223 ? 27.024 -16.843 -2.098 1.00 66.56 223 SER A C 1
ATOM 1764 O O . SER A 1 223 ? 28.207 -17.162 -2.040 1.00 66.56 223 SER A O 1
ATOM 1766 N N . VAL A 1 224 ? 26.242 -17.222 -3.114 1.00 60.06 224 VAL A N 1
ATOM 1767 C CA . VAL A 1 224 ? 26.740 -17.950 -4.296 1.00 60.06 224 VAL A CA 1
ATOM 1768 C C . VAL A 1 224 ? 27.211 -16.989 -5.390 1.00 60.06 224 VAL A C 1
ATOM 1770 O O . VAL A 1 224 ? 28.091 -17.345 -6.171 1.00 60.06 224 VAL A O 1
ATOM 1773 N N . GLU A 1 225 ? 26.643 -15.786 -5.450 1.00 59.09 225 GLU A N 1
ATOM 1774 C CA . GLU A 1 225 ? 26.792 -14.870 -6.583 1.00 59.09 225 GLU A CA 1
ATOM 1775 C C . GLU A 1 225 ? 27.792 -13.724 -6.326 1.00 59.09 225 GLU A C 1
ATOM 1777 O O . GLU A 1 225 ? 28.251 -13.111 -7.291 1.00 59.09 225 GLU A O 1
ATOM 1782 N N . GLN A 1 226 ? 28.153 -13.412 -5.068 1.00 61.88 226 GLN A N 1
ATOM 1783 C CA . GLN A 1 226 ? 28.930 -12.205 -4.717 1.00 61.88 226 GLN A CA 1
ATOM 1784 C C . GLN A 1 226 ? 29.915 -12.372 -3.533 1.00 61.88 226 GLN A C 1
ATOM 1786 O O . GLN A 1 226 ? 30.022 -13.437 -2.931 1.00 61.88 226 GLN A O 1
ATOM 1791 N N . ASP A 1 227 ? 30.665 -11.292 -3.259 1.00 59.50 227 ASP A N 1
ATOM 1792 C CA . ASP A 1 227 ? 31.674 -11.112 -2.197 1.00 59.50 227 ASP A CA 1
ATOM 1793 C C . ASP A 1 227 ? 31.133 -11.408 -0.779 1.00 59.50 227 ASP A C 1
ATOM 1795 O O . ASP A 1 227 ? 29.929 -11.307 -0.534 1.00 59.50 227 ASP A O 1
ATOM 1799 N N . GLU A 1 228 ? 32.023 -11.729 0.168 1.00 55.88 228 GLU A N 1
ATOM 1800 C CA . GLU A 1 228 ? 31.694 -12.230 1.523 1.00 55.88 228 GLU A CA 1
ATOM 1801 C C . GLU A 1 228 ? 30.851 -11.235 2.362 1.00 55.88 228 GLU A C 1
ATOM 1803 O O . GLU A 1 228 ? 30.157 -11.636 3.298 1.00 55.88 228 GLU A O 1
ATOM 1808 N N . ASP A 1 229 ? 30.846 -9.955 1.969 1.00 64.38 229 ASP A N 1
ATOM 1809 C CA . ASP A 1 229 ? 30.117 -8.853 2.611 1.00 64.38 229 ASP A CA 1
ATOM 1810 C C . ASP A 1 229 ? 28.743 -8.529 1.970 1.00 64.38 229 ASP A C 1
ATOM 1812 O O . ASP A 1 229 ? 28.034 -7.632 2.444 1.00 64.38 229 ASP A O 1
ATOM 1816 N N . SER A 1 230 ? 28.329 -9.219 0.897 1.00 77.19 230 SER A N 1
ATOM 1817 C CA . SER A 1 230 ? 27.045 -8.941 0.231 1.00 77.19 230 SER A CA 1
ATOM 1818 C C . SER A 1 230 ? 25.853 -9.515 1.010 1.00 77.19 230 SER A C 1
ATOM 1820 O O . SER A 1 230 ? 25.828 -10.683 1.401 1.00 77.19 230 SER A O 1
ATOM 1822 N N . THR A 1 231 ? 24.828 -8.688 1.237 1.00 89.00 231 THR A N 1
ATOM 1823 C CA . THR A 1 231 ? 23.589 -9.065 1.942 1.00 89.00 231 THR A CA 1
ATOM 1824 C C . THR A 1 231 ? 22.385 -8.967 1.011 1.00 89.00 231 THR A C 1
ATOM 1826 O O . THR A 1 231 ? 22.418 -8.239 0.020 1.00 89.00 231 THR A O 1
ATOM 1829 N N . VAL A 1 232 ? 21.283 -9.645 1.357 1.00 89.94 232 VAL A N 1
ATOM 1830 C CA . VAL A 1 232 ? 20.013 -9.521 0.613 1.00 89.94 232 VAL A CA 1
ATOM 1831 C C . VAL A 1 232 ? 19.570 -8.058 0.557 1.00 89.94 232 VAL A C 1
ATOM 1833 O O . VAL A 1 232 ? 19.178 -7.572 -0.497 1.00 89.94 232 VAL A O 1
ATOM 1836 N N . LEU A 1 233 ? 19.701 -7.329 1.672 1.00 92.19 233 LEU A N 1
ATOM 1837 C CA . LEU A 1 233 ? 19.399 -5.900 1.703 1.00 92.19 233 LEU A CA 1
ATOM 1838 C C . LEU A 1 233 ? 20.294 -5.103 0.743 1.00 92.19 233 LEU A C 1
ATOM 1840 O O . LEU A 1 233 ? 19.800 -4.213 0.059 1.00 92.19 233 LEU A O 1
ATOM 1844 N N . ALA A 1 234 ? 21.595 -5.403 0.686 1.00 89.50 234 ALA A N 1
ATOM 1845 C CA . ALA A 1 234 ? 22.519 -4.699 -0.200 1.00 89.50 234 ALA A CA 1
ATOM 1846 C C . ALA A 1 234 ? 22.151 -4.879 -1.680 1.00 89.50 234 ALA A C 1
ATOM 1848 O O . ALA A 1 234 ? 22.260 -3.913 -2.426 1.00 89.50 234 ALA A O 1
ATOM 1849 N N . GLN A 1 235 ? 21.677 -6.066 -2.080 1.00 85.69 235 GLN A N 1
ATOM 1850 C CA . GLN A 1 235 ? 21.171 -6.313 -3.434 1.00 85.69 235 GLN A CA 1
ATOM 1851 C C . GLN A 1 235 ? 19.928 -5.471 -3.734 1.00 85.69 235 GLN A C 1
ATOM 1853 O O . GLN A 1 235 ? 19.941 -4.708 -4.692 1.00 85.69 235 GLN A O 1
ATOM 1858 N N . THR A 1 236 ? 18.907 -5.511 -2.871 1.00 87.69 236 THR A N 1
ATOM 1859 C CA . THR A 1 236 ? 17.693 -4.690 -3.041 1.00 87.69 236 THR A CA 1
ATOM 1860 C C . THR A 1 236 ? 18.025 -3.200 -3.153 1.00 87.69 236 THR A C 1
ATOM 1862 O O . THR A 1 236 ? 17.448 -2.475 -3.957 1.00 87.69 236 THR A O 1
ATOM 1865 N N . PHE A 1 237 ? 18.995 -2.720 -2.371 1.00 90.31 237 PHE A N 1
ATOM 1866 C CA . PHE A 1 237 ? 19.402 -1.315 -2.387 1.00 90.31 237 PHE A CA 1
ATOM 1867 C C . PHE A 1 237 ? 20.208 -0.897 -3.628 1.00 90.31 237 PHE A C 1
ATOM 1869 O O . PHE A 1 237 ? 20.440 0.299 -3.793 1.00 90.31 237 PHE A O 1
ATOM 1876 N N . GLN A 1 238 ? 20.576 -1.818 -4.529 1.00 85.56 238 GLN A N 1
ATOM 1877 C CA . GLN A 1 238 ? 21.081 -1.465 -5.866 1.00 85.56 238 GLN A CA 1
ATOM 1878 C C . GLN A 1 238 ? 19.983 -0.847 -6.745 1.00 85.56 238 GLN A C 1
ATOM 1880 O O . GLN A 1 238 ? 20.283 -0.059 -7.640 1.00 85.56 238 GLN A O 1
ATOM 1885 N N . GLU A 1 239 ? 18.715 -1.154 -6.457 1.00 82.44 239 GLU A N 1
ATOM 1886 C CA . GLU A 1 239 ? 17.543 -0.574 -7.122 1.00 82.44 239 GLU A CA 1
ATOM 1887 C C . GLU A 1 239 ? 17.029 0.702 -6.426 1.00 82.44 239 GLU A C 1
ATOM 1889 O O . GLU A 1 239 ? 16.087 1.345 -6.895 1.00 82.44 239 GLU A O 1
ATOM 1894 N N . CYS A 1 240 ? 17.636 1.096 -5.304 1.00 87.50 240 CYS A N 1
ATOM 1895 C CA . CYS A 1 240 ? 17.322 2.332 -4.589 1.00 87.50 240 CYS A CA 1
ATOM 1896 C C . CYS A 1 240 ? 18.277 3.459 -5.006 1.00 87.50 240 CYS A C 1
ATOM 1898 O O . CYS A 1 240 ? 19.450 3.230 -5.292 1.00 87.50 240 CYS A O 1
ATOM 1900 N N . SER A 1 241 ? 17.819 4.715 -4.948 1.00 88.00 241 SER A N 1
ATOM 1901 C CA . SER A 1 241 ? 18.730 5.872 -5.091 1.00 88.00 241 SER A CA 1
ATOM 1902 C C . SER A 1 241 ? 19.291 6.364 -3.749 1.00 88.00 241 SER A C 1
ATOM 1904 O O . SER A 1 241 ? 20.213 7.186 -3.701 1.00 88.00 241 SER A O 1
ATOM 1906 N N . VAL A 1 242 ? 18.725 5.872 -2.646 1.00 91.44 242 VAL A N 1
ATOM 1907 C CA . VAL A 1 242 ? 19.114 6.184 -1.266 1.00 91.44 242 VAL A CA 1
ATOM 1908 C C . VAL A 1 242 ? 19.890 5.033 -0.646 1.00 91.44 242 VAL A C 1
ATOM 1910 O O . VAL A 1 242 ? 19.745 3.886 -1.051 1.00 91.44 242 VAL A O 1
ATOM 1913 N N . GLY A 1 243 ? 20.718 5.333 0.356 1.00 92.94 243 GLY A N 1
ATOM 1914 C CA . GLY A 1 243 ? 21.489 4.303 1.051 1.00 92.94 243 GLY A CA 1
ATOM 1915 C C . GLY A 1 243 ? 20.656 3.543 2.095 1.00 92.94 243 GLY A C 1
ATOM 1916 O O . GLY A 1 243 ? 19.730 4.122 2.675 1.00 92.94 243 GLY A O 1
ATOM 1917 N N . PRO A 1 244 ? 21.020 2.289 2.428 1.00 93.94 244 PRO A N 1
ATOM 1918 C CA . PRO A 1 244 ? 20.311 1.487 3.431 1.00 93.94 244 PRO A CA 1
ATOM 1919 C C . PRO A 1 244 ? 20.251 2.166 4.797 1.00 93.94 244 PRO A C 1
ATOM 1921 O O . PRO A 1 244 ? 19.223 2.117 5.464 1.00 93.94 244 PRO A O 1
ATOM 1924 N N . GLU A 1 245 ? 21.302 2.885 5.190 1.00 94.62 245 GLU A N 1
ATOM 1925 C CA . GLU A 1 245 ? 21.341 3.531 6.502 1.00 94.62 245 GLU A CA 1
ATOM 1926 C C . GLU A 1 245 ? 20.516 4.814 6.593 1.00 94.62 245 GLU A C 1
ATOM 1928 O O . GLU A 1 245 ? 20.023 5.165 7.665 1.00 94.62 245 GLU A O 1
ATOM 1933 N N . GLU A 1 246 ? 20.267 5.467 5.460 1.00 95.69 246 GLU A N 1
ATOM 1934 C CA . GLU A 1 246 ? 19.334 6.589 5.369 1.00 95.69 246 GLU A CA 1
ATOM 1935 C C . GLU A 1 246 ? 17.889 6.108 5.549 1.00 95.69 246 GLU A C 1
ATOM 1937 O O . GLU A 1 246 ? 17.155 6.664 6.370 1.00 95.69 246 GLU A O 1
ATOM 1942 N N . ALA A 1 247 ? 17.507 5.025 4.860 1.00 96.06 247 ALA A N 1
ATOM 1943 C CA . ALA A 1 247 ? 16.204 4.379 5.023 1.00 96.06 247 ALA A CA 1
ATOM 1944 C C . ALA A 1 247 ? 16.006 3.835 6.450 1.00 96.06 247 ALA A C 1
ATOM 1946 O O . ALA A 1 247 ? 14.943 4.012 7.049 1.00 96.06 247 ALA A O 1
ATOM 1947 N N . ARG A 1 248 ? 17.058 3.259 7.044 1.00 96.12 248 ARG A N 1
ATOM 1948 C CA . ARG A 1 248 ? 17.030 2.748 8.420 1.00 96.12 248 ARG A CA 1
ATOM 1949 C C . ARG A 1 248 ? 16.833 3.869 9.447 1.00 96.12 248 ARG A C 1
ATOM 1951 O O . ARG A 1 248 ? 16.027 3.726 10.366 1.00 96.12 248 ARG A O 1
ATOM 1958 N N . CYS A 1 249 ? 17.531 4.999 9.289 1.00 96.62 249 CYS A N 1
ATOM 1959 C CA . CYS A 1 249 ? 17.323 6.191 10.121 1.00 96.62 249 CYS A CA 1
ATOM 1960 C C . CYS A 1 249 ? 15.894 6.733 9.989 1.00 96.62 249 CYS A C 1
ATOM 1962 O O . CYS A 1 249 ? 15.247 7.003 11.001 1.00 96.62 249 CYS A O 1
ATOM 1964 N N . PHE A 1 250 ? 15.390 6.838 8.755 1.00 97.94 250 PHE A N 1
ATOM 1965 C CA . PHE A 1 250 ? 14.017 7.259 8.478 1.00 97.94 250 PHE A CA 1
ATOM 1966 C C . PHE A 1 250 ? 12.994 6.380 9.210 1.00 97.94 250 PHE A C 1
ATOM 1968 O O . PHE A 1 250 ? 12.138 6.905 9.919 1.00 97.94 250 PHE A O 1
ATOM 1975 N N . LEU A 1 251 ? 13.111 5.051 9.117 1.00 97.69 251 LEU A N 1
ATOM 1976 C CA . LEU A 1 251 ? 12.178 4.141 9.785 1.00 97.69 251 LEU A CA 1
ATOM 1977 C C . LEU A 1 251 ? 12.199 4.271 11.308 1.00 97.69 251 LEU A C 1
ATOM 1979 O O . LEU A 1 251 ? 11.138 4.244 11.927 1.00 97.69 251 LEU A O 1
ATOM 1983 N N . ARG A 1 252 ? 13.372 4.429 11.931 1.00 97.50 252 ARG A N 1
ATOM 1984 C CA . ARG A 1 252 ? 13.466 4.597 13.392 1.00 97.50 252 ARG A CA 1
ATOM 1985 C C . ARG A 1 252 ? 12.737 5.846 13.868 1.00 97.50 252 ARG A C 1
ATOM 1987 O O . ARG A 1 252 ? 11.957 5.774 14.815 1.00 97.50 252 ARG A O 1
ATOM 1994 N N . GLU A 1 253 ? 12.958 6.970 13.195 1.00 97.88 253 GLU A N 1
ATOM 1995 C CA . GLU A 1 253 ? 12.252 8.221 13.487 1.00 97.88 253 GLU A CA 1
ATOM 1996 C C . GLU A 1 253 ? 10.744 8.075 13.262 1.00 97.88 253 GLU A C 1
ATOM 1998 O O . GLU A 1 253 ? 9.946 8.505 14.098 1.00 97.88 253 GLU A O 1
ATOM 2003 N N . PHE A 1 254 ? 10.349 7.401 12.180 1.00 98.44 254 PHE A N 1
ATOM 2004 C CA . PHE A 1 254 ? 8.947 7.159 11.861 1.00 98.44 254 PHE A CA 1
ATOM 2005 C C . PHE A 1 254 ? 8.263 6.291 12.924 1.00 98.44 254 PHE A C 1
ATOM 2007 O O . PHE A 1 254 ? 7.157 6.609 13.355 1.00 98.44 254 PHE A O 1
ATOM 2014 N N . VAL A 1 255 ? 8.920 5.224 13.393 1.00 98.50 255 VAL A N 1
ATOM 2015 C CA . VAL A 1 255 ? 8.414 4.356 14.470 1.00 98.50 255 VAL A CA 1
ATOM 2016 C C . VAL A 1 255 ? 8.239 5.141 15.769 1.00 98.50 255 VAL A C 1
ATOM 2018 O O . VAL A 1 255 ? 7.216 4.978 16.434 1.00 98.50 255 VAL A O 1
ATOM 2021 N N . ILE A 1 256 ? 9.195 6.007 16.125 1.00 97.44 256 ILE A N 1
ATOM 2022 C CA . ILE A 1 256 ? 9.100 6.853 17.324 1.00 97.44 256 ILE A CA 1
ATOM 2023 C C . ILE A 1 256 ? 7.863 7.753 17.235 1.00 97.44 256 ILE A C 1
ATOM 2025 O O . ILE A 1 256 ? 7.029 7.725 18.141 1.00 97.44 256 ILE A O 1
ATOM 2029 N N . GLN A 1 257 ? 7.691 8.477 16.125 1.00 97.56 257 GLN A N 1
ATOM 2030 C CA . GLN A 1 257 ? 6.518 9.336 15.947 1.00 97.56 257 GLN A CA 1
ATOM 2031 C C . GLN A 1 257 ? 5.209 8.537 15.914 1.00 97.56 257 GLN A C 1
ATOM 2033 O O . GLN A 1 257 ? 4.238 8.936 16.554 1.00 97.56 257 GLN A O 1
ATOM 2038 N N . ALA A 1 258 ? 5.176 7.387 15.234 1.00 97.75 258 ALA A N 1
ATOM 2039 C CA . ALA A 1 258 ? 3.998 6.523 15.169 1.00 97.75 258 ALA A CA 1
ATOM 2040 C C . ALA A 1 258 ? 3.591 5.981 16.545 1.00 97.75 258 ALA A C 1
ATOM 2042 O O . ALA A 1 258 ? 2.400 5.884 16.841 1.00 97.75 258 ALA A O 1
ATOM 2043 N N . ARG A 1 259 ? 4.563 5.653 17.404 1.00 97.00 259 ARG A N 1
ATOM 2044 C CA . ARG A 1 259 ? 4.319 5.194 18.778 1.00 97.00 259 ARG A CA 1
ATOM 2045 C C . ARG A 1 259 ? 3.728 6.308 19.636 1.00 97.00 259 ARG A C 1
ATOM 2047 O O . ARG A 1 259 ? 2.773 6.068 20.378 1.00 97.00 259 ARG A O 1
ATOM 2054 N N . ASP A 1 260 ? 4.270 7.516 19.527 1.00 95.31 260 ASP A N 1
ATOM 2055 C CA . ASP A 1 260 ? 3.770 8.672 20.270 1.00 95.31 260 ASP A CA 1
ATOM 2056 C C . ASP A 1 260 ? 2.339 9.012 19.813 1.00 95.31 260 ASP A C 1
ATOM 2058 O O . ASP A 1 260 ? 1.435 9.144 20.640 1.00 95.31 260 ASP A O 1
ATOM 2062 N N . GLN A 1 261 ? 2.088 8.987 18.499 1.00 94.50 261 GLN A N 1
ATOM 2063 C CA . GLN A 1 261 ? 0.746 9.110 17.929 1.00 94.50 261 GLN A CA 1
ATOM 2064 C C . GLN A 1 261 ? -0.196 8.015 18.456 1.00 94.50 261 GLN A C 1
ATOM 2066 O O . GLN A 1 261 ? -1.335 8.287 18.832 1.00 94.50 261 GLN A O 1
ATOM 2071 N N . GLN A 1 262 ? 0.230 6.749 18.471 1.00 95.50 262 GLN A N 1
ATOM 2072 C CA . GLN A 1 262 ? -0.605 5.656 18.974 1.00 95.50 262 GLN A CA 1
ATOM 2073 C C . GLN A 1 262 ? -0.924 5.840 20.464 1.00 95.50 262 GLN A C 1
ATOM 2075 O O . GLN A 1 262 ? -2.045 5.559 20.879 1.00 95.50 262 GLN A O 1
ATOM 2080 N N . SER A 1 263 ? 0.011 6.365 21.257 1.00 95.31 263 SER A N 1
ATOM 2081 C CA . SER A 1 263 ? -0.208 6.658 22.679 1.00 95.31 263 SER A CA 1
ATOM 2082 C C . SER A 1 263 ? -1.318 7.696 22.893 1.00 95.31 263 SER A C 1
ATOM 2084 O O . SER A 1 263 ? -2.151 7.532 23.791 1.00 95.31 263 SER A O 1
ATOM 2086 N N . GLU A 1 264 ? -1.384 8.727 22.042 1.00 94.38 264 GLU A N 1
ATOM 2087 C CA . GLU A 1 264 ? -2.494 9.692 22.028 1.00 94.38 264 GLU A CA 1
ATOM 2088 C C . GLU A 1 264 ? -3.831 8.977 21.757 1.00 94.38 264 GLU A C 1
ATOM 2090 O O . GLU A 1 264 ? -4.781 9.100 22.536 1.00 94.38 264 GLU A O 1
ATOM 2095 N N . LEU A 1 265 ? -3.895 8.157 20.702 1.00 94.19 265 LEU A N 1
ATOM 2096 C CA . LEU A 1 265 ? -5.104 7.412 20.340 1.00 94.19 265 LEU A CA 1
ATOM 2097 C C . LEU A 1 265 ? -5.530 6.422 21.441 1.00 94.19 265 LEU A C 1
ATOM 2099 O O . LEU A 1 265 ? -6.712 6.321 21.778 1.00 94.19 265 LEU A O 1
ATOM 2103 N N . GLU A 1 266 ? -4.578 5.720 22.052 1.00 95.81 266 GLU A N 1
ATOM 2104 C CA . GLU A 1 266 ? -4.817 4.804 23.166 1.00 95.81 266 GLU A CA 1
ATOM 2105 C C . GLU A 1 266 ? -5.423 5.512 24.384 1.00 95.81 266 GLU A C 1
ATOM 2107 O O . GLU A 1 266 ? -6.317 4.950 25.027 1.00 95.81 266 GLU A O 1
ATOM 2112 N N . SER A 1 267 ? -4.978 6.737 24.691 1.00 95.00 267 SER A N 1
ATOM 2113 C CA . SER A 1 267 ? -5.558 7.573 25.751 1.00 95.00 267 SER A CA 1
ATOM 2114 C C . SER A 1 267 ? -7.031 7.877 25.470 1.00 95.00 267 SER A C 1
ATOM 2116 O O . SER A 1 267 ? -7.899 7.642 26.317 1.00 95.00 267 SER A O 1
ATOM 2118 N N . VAL A 1 268 ? -7.342 8.305 24.244 1.00 93.88 268 VAL A N 1
ATOM 2119 C CA . VAL A 1 268 ? -8.715 8.627 23.835 1.00 93.88 268 VAL A CA 1
ATOM 2120 C C . VAL A 1 268 ? -9.611 7.382 23.867 1.00 93.88 268 VAL A C 1
ATOM 2122 O O . VAL A 1 268 ? -10.735 7.430 24.383 1.00 93.88 268 VAL A O 1
ATOM 2125 N N . ILE A 1 269 ? -9.125 6.232 23.384 1.00 95.56 269 ILE A N 1
ATOM 2126 C CA . ILE A 1 269 ? -9.873 4.967 23.442 1.00 95.56 269 ILE A CA 1
ATOM 2127 C C . ILE A 1 269 ? -10.114 4.540 24.894 1.00 95.56 269 ILE A C 1
ATOM 2129 O O . ILE A 1 269 ? -11.207 4.060 25.223 1.00 95.56 269 ILE A O 1
ATOM 2133 N N . ARG A 1 270 ? -9.123 4.719 25.775 1.00 95.69 270 ARG A N 1
ATOM 2134 C CA . ARG A 1 270 ? -9.230 4.391 27.200 1.00 95.69 270 ARG A CA 1
ATOM 2135 C C . ARG A 1 270 ? -10.343 5.189 27.863 1.00 95.69 270 ARG A C 1
ATOM 2137 O O . ARG A 1 270 ? -11.243 4.584 28.449 1.00 95.69 270 ARG A O 1
ATOM 2144 N N . SER A 1 271 ? -10.324 6.507 27.695 1.00 94.75 271 SER A N 1
ATOM 2145 C CA . SER A 1 271 ? -11.349 7.402 28.236 1.00 94.75 271 SER A CA 1
ATOM 2146 C C . SER A 1 271 ? -12.737 7.083 27.681 1.00 94.75 271 SER A C 1
ATOM 2148 O O . SER A 1 271 ? -13.703 7.008 28.435 1.00 94.75 271 SER A O 1
ATOM 2150 N N . ALA A 1 272 ? -12.846 6.807 26.378 1.00 93.69 272 ALA A N 1
ATOM 2151 C CA . ALA A 1 272 ? -14.134 6.537 25.744 1.00 93.69 272 ALA A CA 1
ATOM 2152 C C . ALA A 1 272 ? -14.729 5.164 26.099 1.00 93.69 272 ALA A C 1
ATOM 2154 O O . ALA A 1 272 ? -15.947 5.016 26.168 1.00 93.69 272 ALA A O 1
ATOM 2155 N N . THR A 1 273 ? -13.897 4.131 26.257 1.00 94.88 273 THR A N 1
ATOM 2156 C CA . THR A 1 273 ? -14.376 2.741 26.349 1.00 94.88 273 THR A CA 1
ATOM 2157 C C . THR A 1 273 ? -14.257 2.119 27.739 1.00 94.88 273 THR A C 1
ATOM 2159 O O . THR A 1 273 ? -14.766 1.010 27.940 1.00 94.88 273 THR A O 1
ATOM 2162 N N . GLY A 1 274 ? -13.581 2.794 28.676 1.00 93.25 274 GLY A N 1
ATOM 2163 C CA . GLY A 1 274 ? -13.339 2.308 30.037 1.00 93.25 274 GLY A CA 1
ATOM 2164 C C . GLY A 1 274 ? -12.470 1.046 30.096 1.00 93.25 274 GLY A C 1
ATOM 2165 O O . GLY A 1 274 ? -12.573 0.263 31.043 1.00 93.25 274 GLY A O 1
ATOM 2166 N N . CYS A 1 275 ? -11.672 0.768 29.062 1.00 94.06 275 CYS A N 1
ATOM 2167 C CA . CYS A 1 275 ? -10.726 -0.345 29.085 1.00 94.06 275 CYS A CA 1
ATOM 2168 C C . CYS A 1 275 ? -9.533 -0.033 29.995 1.00 94.06 275 CYS A C 1
ATOM 2170 O O . CYS A 1 275 ? -9.093 1.106 30.073 1.00 94.06 275 CYS A O 1
ATOM 2172 N N . THR A 1 276 ? -8.965 -1.043 30.648 1.00 88.12 276 THR A N 1
ATOM 2173 C CA . THR A 1 276 ? -7.787 -0.868 31.519 1.00 88.12 276 THR A CA 1
ATOM 2174 C C . THR A 1 276 ? -6.506 -1.446 30.927 1.00 88.12 276 THR A C 1
ATOM 2176 O O . THR A 1 276 ? -5.420 -1.117 31.388 1.00 88.12 276 THR A O 1
ATOM 2179 N N . GLN A 1 277 ? -6.617 -2.303 29.914 1.00 87.44 277 GLN A N 1
ATOM 2180 C CA . GLN A 1 277 ? -5.498 -2.993 29.277 1.00 87.44 277 GLN A CA 1
ATOM 2181 C C . GLN A 1 277 ? -5.679 -2.947 27.764 1.00 87.44 277 GLN A C 1
ATOM 2183 O O . GLN A 1 277 ? -6.812 -3.035 27.293 1.00 87.44 277 GLN A O 1
ATOM 2188 N N . ARG A 1 278 ? -4.564 -2.823 27.033 1.00 89.38 278 ARG A N 1
ATOM 2189 C CA . ARG A 1 278 ? -4.495 -2.861 25.561 1.00 89.38 278 ARG A CA 1
ATOM 2190 C C . ARG A 1 278 ? -5.598 -2.040 24.872 1.00 89.38 278 ARG A C 1
ATOM 2192 O O . ARG A 1 278 ? -6.470 -2.622 24.232 1.00 89.38 278 ARG A O 1
ATOM 2199 N N . PRO A 1 279 ? -5.598 -0.697 24.983 1.00 94.81 279 PRO A N 1
ATOM 2200 C CA . PRO A 1 279 ? -6.684 0.132 24.455 1.00 94.81 279 PRO A CA 1
ATOM 2201 C C . PRO A 1 279 ? -7.002 -0.118 22.975 1.00 94.81 279 PRO A C 1
ATOM 2203 O O . PRO A 1 279 ? -8.175 -0.130 22.610 1.00 94.81 279 PRO A O 1
ATOM 2206 N N . MET A 1 280 ? -6.000 -0.437 22.151 1.00 93.50 280 MET A N 1
ATOM 2207 C CA . MET A 1 280 ? -6.195 -0.771 20.734 1.00 93.50 280 MET A CA 1
ATOM 2208 C C . MET A 1 280 ? -7.129 -1.972 20.491 1.00 93.50 280 MET A C 1
ATOM 2210 O O . MET A 1 280 ? -7.868 -1.976 19.508 1.00 93.50 280 MET A O 1
ATOM 2214 N N . ASP A 1 281 ? -7.243 -2.920 21.431 1.00 92.12 281 ASP A N 1
ATOM 2215 C CA . ASP A 1 281 ? -8.230 -4.017 21.375 1.00 92.12 281 ASP A CA 1
ATOM 2216 C C . ASP A 1 281 ? -9.682 -3.501 21.372 1.00 92.12 281 ASP A C 1
ATOM 2218 O O . ASP A 1 281 ? -10.626 -4.188 20.974 1.00 92.12 281 ASP A O 1
ATOM 2222 N N . HIS A 1 282 ? -9.887 -2.268 21.827 1.00 95.69 282 HIS A N 1
ATOM 2223 C CA . HIS A 1 282 ? -11.187 -1.629 21.940 1.00 95.69 282 HIS A CA 1
ATOM 2224 C C . HIS A 1 282 ? -11.427 -0.575 20.848 1.00 95.69 282 HIS A C 1
ATOM 2226 O O . HIS A 1 282 ? -12.500 0.033 20.847 1.00 95.69 282 HIS A O 1
ATOM 2232 N N . PHE A 1 283 ? -10.513 -0.414 19.881 1.00 94.62 283 PHE A N 1
ATOM 2233 C CA . PHE A 1 283 ? -10.631 0.553 18.782 1.00 94.62 283 PHE A CA 1
ATOM 2234 C C . PHE A 1 283 ? -11.939 0.398 17.987 1.00 94.62 283 PHE A C 1
ATOM 2236 O O . PHE A 1 283 ? -12.676 1.361 17.785 1.00 94.62 283 PHE A O 1
ATOM 2243 N N . GLY A 1 284 ? -12.325 -0.834 17.637 1.00 93.12 284 GLY A N 1
ATOM 2244 C CA . GLY A 1 284 ? -13.588 -1.076 16.928 1.00 93.12 284 GLY A CA 1
ATOM 2245 C C . GLY A 1 284 ? -14.828 -0.652 17.729 1.00 93.12 284 GLY A C 1
ATOM 2246 O O . GLY A 1 284 ? -15.809 -0.169 17.161 1.00 93.12 284 GLY A O 1
ATOM 2247 N N . ARG A 1 285 ? -14.799 -0.790 19.065 1.00 94.44 285 ARG A N 1
ATOM 2248 C CA . ARG A 1 285 ? -15.865 -0.274 19.943 1.00 94.44 285 ARG A CA 1
ATOM 2249 C C . ARG A 1 285 ? -15.844 1.252 19.975 1.00 94.44 285 ARG A C 1
ATOM 2251 O O . ARG A 1 285 ? -16.909 1.857 19.906 1.00 94.44 285 ARG A O 1
ATOM 2258 N N . PHE A 1 286 ? -14.658 1.841 20.082 1.00 94.81 286 PHE A N 1
ATOM 2259 C CA . PHE A 1 286 ? -14.450 3.284 20.058 1.00 94.81 286 PHE A CA 1
ATOM 2260 C C . PHE A 1 286 ? -15.038 3.925 18.791 1.00 94.81 286 PHE A C 1
ATOM 2262 O O . PHE A 1 286 ? -15.837 4.854 18.915 1.00 94.81 286 PHE A O 1
ATOM 2269 N N . LEU A 1 287 ? -14.762 3.366 17.605 1.00 92.12 287 LEU A N 1
ATOM 2270 C CA . LEU A 1 287 ? -15.373 3.815 16.349 1.00 92.12 287 LEU A CA 1
ATOM 2271 C C . LEU A 1 287 ? -16.895 3.642 16.365 1.00 92.12 287 LEU A C 1
ATOM 2273 O O . LEU A 1 287 ? -17.633 4.574 16.059 1.00 92.12 287 LEU A O 1
ATOM 2277 N N . ARG A 1 288 ? -17.396 2.474 16.791 1.00 91.06 288 ARG A N 1
ATOM 2278 C CA . ARG A 1 288 ? -18.844 2.195 16.842 1.00 91.06 288 ARG A CA 1
ATOM 2279 C C . ARG A 1 288 ? -19.620 3.173 17.732 1.00 91.06 288 ARG A C 1
ATOM 2281 O O . ARG A 1 288 ? -20.806 3.378 17.504 1.00 91.06 288 ARG A O 1
ATOM 2288 N N . MET A 1 289 ? -18.988 3.731 18.764 1.00 90.62 289 MET A N 1
ATOM 2289 C CA . MET A 1 289 ? -19.614 4.722 19.646 1.00 90.62 289 MET A CA 1
ATOM 2290 C C . MET A 1 289 ? -19.771 6.101 18.993 1.00 90.62 289 MET A C 1
ATOM 2292 O O . MET A 1 289 ? -20.592 6.880 19.465 1.00 90.62 289 MET A O 1
ATOM 2296 N N . ARG A 1 290 ? -19.001 6.394 17.938 1.00 88.25 290 ARG A N 1
ATOM 2297 C CA . ARG A 1 290 ? -18.949 7.707 17.277 1.00 88.25 290 ARG A CA 1
ATOM 2298 C C . ARG A 1 290 ? -19.562 7.709 15.880 1.00 88.25 290 ARG A C 1
ATOM 2300 O O . ARG A 1 290 ? -20.119 8.717 15.462 1.00 88.25 290 ARG A O 1
ATOM 2307 N N . VAL A 1 291 ? -19.514 6.577 15.178 1.00 86.62 291 VAL A N 1
ATOM 2308 C CA . VAL A 1 291 ? -20.174 6.422 13.879 1.00 86.62 291 VAL A CA 1
ATOM 2309 C C . VAL A 1 291 ? -21.700 6.359 14.080 1.00 86.62 291 VAL A C 1
ATOM 2311 O O . VAL A 1 291 ? -22.174 5.519 14.854 1.00 86.62 291 VAL A O 1
ATOM 2314 N N . PRO A 1 292 ? -22.495 7.204 13.392 1.00 82.62 292 PRO A N 1
ATOM 2315 C CA . PRO A 1 292 ? -23.954 7.192 13.489 1.00 82.62 292 PRO A CA 1
ATOM 2316 C C . PRO A 1 292 ? -24.576 5.855 13.068 1.00 82.62 292 PRO A C 1
ATOM 2318 O O . PRO A 1 292 ? -23.974 5.055 12.353 1.00 82.62 292 PRO A O 1
ATOM 2321 N N . ARG A 1 293 ? -25.844 5.625 13.440 1.00 76.50 293 ARG A N 1
ATOM 2322 C CA . ARG A 1 293 ? -26.574 4.390 13.078 1.00 76.50 293 ARG A CA 1
ATOM 2323 C C . ARG A 1 293 ? -26.672 4.146 11.565 1.00 76.50 293 ARG A C 1
ATOM 2325 O O . ARG A 1 293 ? -26.744 2.986 11.176 1.00 76.50 293 ARG A O 1
ATOM 2332 N N . GLY A 1 294 ? -26.653 5.207 10.752 1.00 73.38 294 GLY A N 1
ATOM 2333 C CA . GLY A 1 294 ? -26.628 5.133 9.284 1.00 73.38 294 GLY A CA 1
ATOM 2334 C C . GLY A 1 294 ? -25.319 4.589 8.700 1.00 73.38 294 GLY A C 1
ATOM 2335 O O . GLY A 1 294 ? -25.280 4.228 7.533 1.00 73.38 294 GLY A O 1
ATOM 2336 N N . GLY A 1 295 ? -24.272 4.453 9.519 1.00 82.50 295 GLY A N 1
ATOM 2337 C CA . GLY A 1 295 ? -22.964 3.985 9.083 1.00 82.50 295 GLY A CA 1
ATOM 2338 C C . GLY A 1 295 ? -22.091 5.102 8.517 1.00 82.50 295 GLY A C 1
ATOM 2339 O O . GLY A 1 295 ? -22.320 6.287 8.771 1.00 82.50 295 GLY A O 1
ATOM 2340 N N . VAL A 1 296 ? -21.047 4.675 7.810 1.00 84.44 296 VAL A N 1
ATOM 2341 C CA . VAL A 1 296 ? -20.134 5.537 7.055 1.00 84.44 296 VAL A CA 1
ATOM 2342 C C . VAL A 1 296 ? -20.692 5.659 5.635 1.00 84.44 296 VAL A C 1
ATOM 2344 O O . VAL A 1 296 ? -21.066 4.621 5.080 1.00 84.44 296 VAL A O 1
ATOM 2347 N N . PRO A 1 297 ? -20.769 6.868 5.050 1.00 83.94 297 PRO A N 1
ATOM 2348 C CA . PRO A 1 297 ? -21.337 7.039 3.720 1.00 83.94 297 PRO A CA 1
ATOM 2349 C C . PRO A 1 297 ? -20.499 6.342 2.637 1.00 83.94 297 PRO A C 1
ATOM 2351 O O . PRO A 1 297 ? -19.288 6.150 2.775 1.00 83.94 297 PRO A O 1
ATOM 2354 N N . THR A 1 298 ? -21.179 5.959 1.559 1.00 84.88 298 THR A N 1
ATOM 2355 C CA . THR A 1 298 ? -20.605 5.448 0.306 1.00 84.88 298 THR A CA 1
ATOM 2356 C C . THR A 1 298 ? -20.811 6.484 -0.799 1.00 84.88 298 THR A C 1
ATOM 2358 O O . THR A 1 298 ? -21.701 7.328 -0.689 1.00 84.88 298 THR A O 1
ATOM 2361 N N . PHE A 1 299 ? -20.034 6.416 -1.876 1.00 84.50 299 PHE A N 1
ATOM 2362 C CA . PHE A 1 299 ? -20.020 7.405 -2.964 1.00 84.50 299 PHE A CA 1
ATOM 2363 C C . PHE A 1 299 ? -20.309 6.742 -4.304 1.00 84.50 299 PHE A C 1
ATOM 2365 O O . PHE A 1 299 ? -19.981 5.569 -4.474 1.00 84.50 299 PHE A O 1
ATOM 2372 N N . ARG A 1 300 ? -20.913 7.464 -5.255 1.00 86.50 300 ARG A N 1
ATOM 2373 C CA . ARG A 1 300 ? -21.070 6.961 -6.630 1.00 86.50 300 ARG A CA 1
ATOM 2374 C C . ARG A 1 300 ? -19.687 6.808 -7.263 1.00 86.50 300 ARG A C 1
ATOM 2376 O O . ARG A 1 300 ? -18.887 7.736 -7.200 1.00 86.50 300 ARG A O 1
ATOM 2383 N N . LEU A 1 301 ? -19.416 5.663 -7.881 1.00 83.69 301 LEU A N 1
ATOM 2384 C CA . LEU A 1 301 ? -18.153 5.404 -8.567 1.00 83.69 301 LEU A CA 1
ATOM 2385 C C . LEU A 1 301 ? -17.914 6.435 -9.672 1.00 83.69 301 LEU A C 1
ATOM 2387 O O . LEU A 1 301 ? -16.804 6.935 -9.809 1.00 83.69 301 LEU A O 1
ATOM 2391 N N . GLU A 1 302 ? -18.962 6.806 -10.405 1.00 85.75 302 GLU A N 1
ATOM 2392 C CA . GLU A 1 302 ? -18.892 7.811 -11.465 1.00 85.75 302 GLU A CA 1
ATOM 2393 C C . GLU A 1 302 ? -18.425 9.167 -10.921 1.00 85.75 302 GLU A C 1
ATOM 2395 O O . GLU A 1 302 ? -17.601 9.818 -11.552 1.00 85.75 302 GLU A O 1
ATOM 2400 N N . ALA A 1 303 ? -18.874 9.555 -9.721 1.00 88.38 303 ALA A N 1
ATOM 2401 C CA . ALA A 1 303 ? -18.428 10.788 -9.071 1.00 88.38 303 ALA A CA 1
ATOM 2402 C C . ALA A 1 303 ? -16.950 10.711 -8.643 1.00 88.38 303 ALA A C 1
ATOM 2404 O O . ALA A 1 303 ? -16.213 11.688 -8.763 1.00 88.38 303 ALA A O 1
ATOM 2405 N N . CYS A 1 304 ? -16.484 9.541 -8.186 1.00 89.88 304 CYS A N 1
ATOM 2406 C CA . CYS A 1 304 ? -15.063 9.327 -7.902 1.00 89.88 304 CYS A CA 1
ATOM 2407 C C . CYS A 1 304 ? -14.204 9.439 -9.174 1.00 89.88 304 CYS A C 1
ATOM 2409 O O . CYS A 1 304 ? -13.156 10.082 -9.138 1.00 89.88 304 CYS A O 1
ATOM 2411 N N . LEU A 1 305 ? -14.649 8.851 -10.291 1.00 90.31 305 LEU A N 1
ATOM 2412 C CA . LEU A 1 305 ? -13.952 8.915 -11.582 1.00 90.31 305 LEU A CA 1
ATOM 2413 C C . LEU A 1 305 ? -13.992 10.325 -12.199 1.00 90.31 305 LEU A C 1
ATOM 2415 O O . LEU A 1 305 ? -13.016 10.750 -12.816 1.00 90.31 305 LEU A O 1
ATOM 2419 N N . GLU A 1 306 ? -15.078 11.076 -12.001 1.00 91.81 306 GLU A N 1
ATOM 2420 C CA . GLU A 1 306 ? -15.200 12.483 -12.407 1.00 91.81 306 GLU A CA 1
ATOM 2421 C C . GLU A 1 306 ? -14.220 13.381 -11.641 1.00 91.81 306 GLU A C 1
ATOM 2423 O O . GLU A 1 306 ? -13.494 14.174 -12.251 1.00 91.81 306 GLU A O 1
ATOM 2428 N N . LEU A 1 307 ? -14.144 13.219 -10.314 1.00 93.62 307 LEU A N 1
ATOM 2429 C CA . LEU A 1 307 ? -13.168 13.920 -9.479 1.00 93.62 307 LEU A CA 1
ATOM 2430 C C . LEU A 1 307 ? -11.737 13.608 -9.936 1.00 93.62 307 LEU A C 1
ATOM 2432 O O . LEU A 1 307 ? -10.936 14.519 -10.141 1.00 93.62 307 LEU A O 1
ATOM 2436 N N . LEU A 1 308 ? -11.434 12.325 -10.134 1.00 93.62 308 LEU A N 1
ATOM 2437 C CA . LEU A 1 308 ? -10.131 11.849 -10.589 1.00 93.62 308 LEU A CA 1
ATOM 2438 C C . LEU A 1 308 ? -9.757 12.434 -11.959 1.00 93.62 308 LEU A C 1
ATOM 2440 O O . LEU A 1 308 ? -8.661 12.968 -12.110 1.00 93.62 308 LEU A O 1
ATOM 2444 N N . SER A 1 309 ? -10.681 12.421 -12.923 1.00 93.56 309 SER A N 1
ATOM 2445 C CA . SER A 1 309 ? -10.468 12.986 -14.266 1.00 93.56 309 SER A CA 1
ATOM 2446 C C . SER A 1 309 ? -10.238 14.498 -14.221 1.00 93.56 309 SER A C 1
ATOM 2448 O O . SER A 1 309 ? -9.340 15.020 -14.883 1.00 93.56 309 SER A O 1
ATOM 2450 N N . THR A 1 310 ? -11.009 15.209 -13.392 1.00 93.62 310 THR A N 1
ATOM 2451 C CA . THR A 1 310 ? -10.859 16.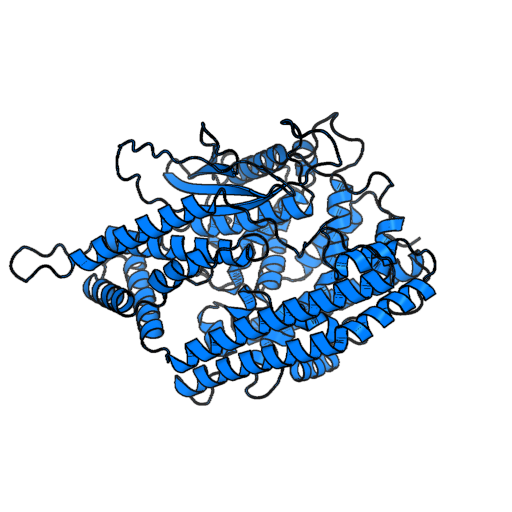658 -13.194 1.00 93.62 310 THR A CA 1
ATOM 2452 C C . THR A 1 310 ? -9.483 16.997 -12.629 1.00 93.62 310 THR A C 1
ATOM 2454 O O . THR A 1 310 ? -8.812 17.912 -13.112 1.00 93.62 310 THR A O 1
ATOM 2457 N N . LEU A 1 311 ? -9.040 16.246 -11.621 1.00 93.25 311 LEU A N 1
ATOM 2458 C CA . LEU A 1 311 ? -7.732 16.422 -11.000 1.00 93.25 311 LEU A CA 1
ATOM 2459 C C . LEU A 1 311 ? -6.588 16.047 -11.949 1.00 93.25 311 LEU A C 1
ATOM 2461 O O . LEU A 1 311 ? -5.608 16.785 -12.019 1.00 93.25 311 LEU A O 1
ATOM 2465 N N . ALA A 1 312 ? -6.707 14.957 -12.713 1.00 92.31 312 ALA A N 1
ATOM 2466 C CA . ALA A 1 312 ? -5.705 14.546 -13.702 1.00 92.31 312 ALA A CA 1
ATOM 2467 C C . ALA A 1 312 ? -5.426 15.666 -14.714 1.00 92.31 312 ALA A C 1
ATOM 2469 O O . ALA A 1 312 ? -4.265 16.023 -14.951 1.00 92.31 312 ALA A O 1
ATOM 2470 N N . LEU A 1 313 ? -6.490 16.303 -15.207 1.00 92.94 313 LEU A N 1
ATOM 2471 C CA . LEU A 1 313 ? -6.384 17.396 -16.164 1.00 92.94 313 LEU A CA 1
ATOM 2472 C C . LEU A 1 313 ? -5.826 18.675 -15.528 1.00 92.94 313 LEU A C 1
ATOM 2474 O O . LEU A 1 313 ? -4.963 19.333 -16.111 1.00 92.94 313 LEU A O 1
ATOM 2478 N N . ARG A 1 314 ? -6.287 19.034 -14.325 1.00 91.62 314 ARG A N 1
ATOM 2479 C CA . ARG A 1 314 ? -5.891 20.283 -13.649 1.00 91.62 314 ARG A CA 1
ATOM 2480 C C . ARG A 1 314 ? -4.518 20.246 -12.994 1.00 91.62 314 ARG A C 1
ATOM 2482 O O . ARG A 1 314 ? -3.886 21.286 -12.845 1.00 91.62 314 ARG A O 1
ATOM 2489 N N . VAL A 1 315 ? -4.053 19.074 -12.576 1.00 88.62 315 VAL A N 1
ATOM 2490 C CA . VAL A 1 315 ? -2.757 18.947 -11.906 1.00 88.62 315 VAL A CA 1
ATOM 2491 C C . VAL A 1 315 ? -1.663 18.555 -12.892 1.00 88.62 315 VAL A C 1
ATOM 2493 O O . VAL A 1 315 ? -0.585 19.137 -12.843 1.00 88.62 315 VAL A O 1
ATOM 2496 N N . MET A 1 316 ? -1.925 17.606 -13.791 1.00 86.69 316 MET A N 1
ATOM 2497 C CA . MET A 1 316 ? -0.884 17.046 -14.664 1.00 86.69 316 MET A CA 1
ATOM 2498 C C . MET A 1 316 ? -1.108 17.299 -16.155 1.00 86.69 316 MET A C 1
ATOM 2500 O O . MET A 1 316 ? -0.306 16.848 -16.972 1.00 86.69 316 MET A O 1
ATOM 2504 N N . GLY A 1 317 ? -2.198 17.976 -16.530 1.00 89.94 317 GLY A N 1
ATOM 2505 C CA . GLY A 1 317 ? -2.561 18.142 -17.937 1.00 89.94 317 GLY A CA 1
ATOM 2506 C C . GLY A 1 317 ? -2.889 16.819 -18.633 1.00 89.94 317 GLY A C 1
ATOM 2507 O O . GLY A 1 317 ? -2.796 16.743 -19.857 1.00 89.94 317 GLY A O 1
ATOM 2508 N N . VAL A 1 318 ? -3.236 15.784 -17.859 1.00 91.12 318 VAL A N 1
ATOM 2509 C CA . VAL A 1 318 ? -3.603 14.458 -18.361 1.00 91.12 318 VAL A CA 1
ATOM 2510 C C . VAL A 1 318 ? -5.109 14.416 -18.573 1.00 91.12 318 VAL A C 1
ATOM 2512 O O . VAL A 1 318 ? -5.885 14.586 -17.633 1.00 91.12 318 VAL A O 1
ATOM 2515 N N . GLN A 1 319 ? -5.521 14.189 -19.810 1.00 93.62 319 GLN A N 1
ATOM 2516 C CA . GLN A 1 319 ? -6.913 14.045 -20.191 1.00 93.62 319 GLN A CA 1
ATOM 2517 C C . GLN A 1 319 ? -7.292 12.564 -20.211 1.00 93.62 319 GLN A C 1
ATOM 2519 O O . GLN A 1 319 ? -6.600 11.744 -20.806 1.00 93.62 319 GLN A O 1
ATOM 2524 N N . LEU A 1 320 ? -8.409 12.235 -19.561 1.00 93.19 320 LEU A N 1
ATOM 2525 C CA . LEU A 1 320 ? -9.009 10.906 -19.597 1.00 93.19 320 LEU A CA 1
ATOM 2526 C C . LEU A 1 320 ? -10.263 10.958 -20.466 1.00 93.19 320 LEU A C 1
ATOM 2528 O O . LEU A 1 320 ? -11.229 11.646 -20.129 1.00 93.19 320 LEU A O 1
ATOM 2532 N N . THR A 1 321 ? -10.257 10.226 -21.576 1.00 92.56 321 THR A N 1
ATOM 2533 C CA . THR A 1 321 ? -11.388 10.151 -22.504 1.00 92.56 321 THR A CA 1
ATOM 2534 C C . THR A 1 321 ? -12.018 8.768 -22.412 1.00 92.56 321 THR A C 1
ATOM 2536 O O . THR A 1 321 ? -11.414 7.773 -22.803 1.00 92.56 321 THR A O 1
ATOM 2539 N N . ALA A 1 322 ? -13.240 8.692 -21.881 1.00 88.62 322 ALA A N 1
ATOM 2540 C CA . ALA A 1 322 ? -13.973 7.433 -21.799 1.00 88.62 322 ALA A CA 1
ATOM 2541 C C . ALA A 1 322 ? -14.225 6.865 -23.205 1.00 88.62 322 ALA A C 1
ATOM 2543 O O . ALA A 1 322 ? -14.713 7.574 -24.090 1.00 88.62 322 ALA A O 1
ATOM 2544 N N . VAL A 1 323 ? -13.939 5.578 -23.403 1.00 84.31 323 VAL A N 1
ATOM 2545 C CA . VAL A 1 323 ? -14.293 4.877 -24.644 1.00 84.31 323 VAL A CA 1
ATOM 2546 C C . VAL A 1 323 ? -15.827 4.875 -24.809 1.00 84.31 323 VAL A C 1
ATOM 2548 O O . VAL A 1 323 ? -16.533 4.660 -23.819 1.00 84.31 323 VAL A O 1
ATOM 2551 N N . PRO A 1 324 ? -16.379 5.123 -26.018 1.00 76.94 324 PRO A N 1
ATOM 2552 C CA . PRO A 1 324 ? -17.830 5.237 -26.211 1.00 76.94 324 PRO A CA 1
ATOM 2553 C C . PRO A 1 324 ? -18.622 3.989 -25.800 1.00 76.94 324 PRO A C 1
ATOM 2555 O O . PRO A 1 324 ? -19.701 4.103 -25.221 1.00 76.94 324 PRO A O 1
ATOM 2558 N N . GLU A 1 325 ? -18.084 2.802 -26.081 1.00 79.44 325 GLU A N 1
ATOM 2559 C CA . GLU A 1 325 ? -18.687 1.517 -25.727 1.00 79.44 325 GLU A CA 1
ATOM 2560 C C . GLU A 1 325 ? -17.902 0.878 -24.582 1.00 79.44 325 GLU A C 1
ATOM 2562 O O . GLU A 1 325 ? -16.863 0.252 -24.780 1.00 79.44 325 GLU A O 1
ATOM 2567 N N . GLN A 1 326 ? -18.402 1.076 -23.363 1.00 75.94 326 GLN A N 1
ATOM 2568 C CA . GLN A 1 326 ? -17.790 0.544 -22.151 1.00 75.94 326 GLN A CA 1
ATOM 2569 C C . GLN A 1 326 ? -18.115 -0.949 -21.982 1.00 75.94 326 GLN A C 1
ATOM 2571 O O . GLN A 1 326 ? -19.286 -1.334 -22.108 1.00 75.94 326 GLN A O 1
ATOM 2576 N N . PRO A 1 327 ? -17.131 -1.810 -21.669 1.00 68.12 327 PRO A N 1
ATOM 2577 C CA . PRO A 1 327 ? -17.409 -3.200 -21.335 1.00 68.12 327 PRO A CA 1
ATOM 2578 C C . PRO A 1 327 ? -18.255 -3.281 -20.057 1.00 68.12 327 PRO A C 1
ATOM 2580 O O . PRO A 1 327 ? -18.096 -2.505 -19.122 1.00 68.12 327 PRO A O 1
ATOM 2583 N N . ALA A 1 328 ? -19.144 -4.273 -19.962 1.00 67.62 328 ALA A N 1
ATOM 2584 C CA . ALA A 1 328 ? -20.052 -4.397 -18.813 1.00 67.62 328 ALA A CA 1
ATOM 2585 C C . ALA A 1 328 ? -19.335 -4.571 -17.455 1.00 67.62 328 ALA A C 1
ATOM 2587 O O . ALA A 1 328 ? -19.941 -4.341 -16.404 1.00 67.62 328 ALA A O 1
ATOM 2588 N N . HIS A 1 329 ? -18.074 -5.007 -17.491 1.00 69.25 329 HIS A N 1
ATOM 2589 C CA . HIS A 1 329 ? -17.240 -5.285 -16.330 1.00 69.25 329 HIS A CA 1
ATOM 2590 C C . HIS A 1 329 ? -16.196 -4.199 -16.045 1.00 69.25 329 HIS A C 1
ATOM 2592 O O . HIS A 1 329 ? -15.518 -4.335 -15.043 1.00 69.25 329 HIS A O 1
ATOM 2598 N N . ALA A 1 330 ? -16.033 -3.147 -16.858 1.00 72.88 330 ALA A N 1
ATOM 2599 C CA . ALA A 1 330 ? -14.986 -2.146 -16.619 1.00 72.88 330 ALA A CA 1
ATOM 2600 C C . ALA A 1 330 ? -15.334 -0.754 -17.171 1.00 72.88 330 ALA A C 1
ATOM 2602 O O . ALA A 1 330 ? -16.203 -0.615 -18.028 1.00 72.88 330 ALA A O 1
ATOM 2603 N N . PHE A 1 331 ? -14.626 0.271 -16.691 1.00 79.19 331 PHE A N 1
ATOM 2604 C CA . PHE A 1 331 ? -14.556 1.580 -17.344 1.00 79.19 331 PHE A CA 1
ATOM 2605 C C . PHE A 1 331 ? -13.177 1.778 -17.977 1.00 79.19 331 PHE A C 1
ATOM 2607 O O . PHE A 1 331 ? -12.174 1.813 -17.276 1.00 79.19 331 PHE A O 1
ATOM 2614 N N . VAL A 1 332 ? -13.129 1.932 -19.292 1.00 82.56 332 VAL A N 1
ATOM 2615 C CA . VAL A 1 332 ? -11.917 2.122 -20.087 1.00 82.56 332 VAL A CA 1
ATOM 2616 C C . VAL A 1 332 ? -11.777 3.588 -20.474 1.00 82.56 332 VAL A C 1
ATOM 2618 O O . VAL A 1 332 ? -12.703 4.187 -21.041 1.00 82.56 332 VAL A O 1
ATOM 2621 N N . PHE A 1 333 ? -10.602 4.147 -20.199 1.00 86.62 333 PHE A N 1
ATOM 2622 C CA . PHE A 1 333 ? -10.223 5.504 -20.576 1.00 86.62 333 PHE A CA 1
ATOM 2623 C C . PHE A 1 333 ? -8.972 5.489 -21.449 1.00 86.62 333 PHE A C 1
ATOM 2625 O O . PHE A 1 333 ? -7.977 4.853 -21.103 1.00 86.62 333 PHE A O 1
ATOM 2632 N N . ILE A 1 334 ? -9.020 6.237 -22.550 1.00 89.62 334 ILE A N 1
ATOM 2633 C CA . ILE A 1 334 ? -7.832 6.644 -23.302 1.00 89.62 334 ILE A CA 1
ATOM 2634 C C . ILE A 1 334 ? -7.178 7.804 -22.556 1.00 89.62 334 ILE A C 1
ATOM 2636 O O . ILE A 1 334 ? -7.873 8.706 -22.073 1.00 89.62 334 ILE A O 1
ATOM 2640 N N . VAL A 1 335 ? -5.857 7.745 -22.418 1.00 88.75 335 VAL A N 1
ATOM 2641 C CA . VAL A 1 335 ? -5.063 8.705 -21.655 1.00 88.75 335 VAL A CA 1
ATOM 2642 C C . VAL A 1 335 ? -4.235 9.544 -22.611 1.00 88.75 335 VAL A C 1
ATOM 2644 O O . VAL A 1 335 ? -3.322 9.029 -23.251 1.00 88.75 335 VAL A O 1
ATOM 2647 N N . ASP A 1 336 ? -4.510 10.844 -22.641 1.00 89.56 336 ASP A N 1
ATOM 2648 C CA . ASP A 1 336 ? -3.811 11.807 -23.489 1.00 89.56 336 ASP A CA 1
ATOM 2649 C C . ASP A 1 336 ? -3.088 12.861 -22.647 1.00 89.56 336 ASP A C 1
ATOM 2651 O O . ASP A 1 336 ? -3.571 13.282 -21.591 1.00 89.56 336 ASP A O 1
ATOM 2655 N N . ARG A 1 337 ? -1.953 13.369 -23.133 1.00 86.94 337 ARG A N 1
ATOM 2656 C CA . ARG A 1 337 ? -1.294 14.554 -22.563 1.00 86.94 337 ARG A CA 1
ATOM 2657 C C . ARG A 1 337 ? -0.774 15.444 -23.682 1.00 86.94 337 ARG A C 1
ATOM 2659 O O . ARG A 1 337 ? 0.042 15.030 -24.491 1.00 86.94 337 ARG A O 1
ATOM 2666 N N . GLY A 1 338 ? -1.245 16.690 -23.740 1.00 83.56 338 GLY A N 1
ATOM 2667 C CA . GLY A 1 338 ? -0.782 17.653 -24.751 1.00 83.56 338 GLY A CA 1
ATOM 2668 C C . GLY A 1 338 ? -1.070 17.251 -26.208 1.00 83.56 338 GLY A C 1
ATOM 2669 O O . GLY A 1 338 ? -0.393 17.742 -27.106 1.00 83.56 338 GLY A O 1
ATOM 2670 N N . GLY A 1 339 ? -2.063 16.384 -26.443 1.00 81.81 339 GLY A N 1
ATOM 2671 C CA . GLY A 1 339 ? -2.415 15.863 -27.770 1.00 81.81 339 GLY A CA 1
ATOM 2672 C C . GLY A 1 339 ? -1.672 14.586 -28.185 1.00 81.81 339 GLY A C 1
ATOM 2673 O O . GLY A 1 339 ? -1.873 14.127 -29.305 1.00 81.81 339 GLY A O 1
ATOM 2674 N N . GLU A 1 340 ? -0.837 14.025 -27.308 1.00 83.31 340 GLU A N 1
ATOM 2675 C CA . GLU A 1 340 ? -0.192 12.720 -27.479 1.00 83.31 340 GLU A CA 1
ATOM 2676 C C . GLU A 1 340 ? -0.944 11.644 -26.682 1.00 83.31 340 GLU A C 1
ATOM 2678 O O . GLU A 1 340 ? -1.171 11.817 -25.481 1.00 83.31 340 GLU A O 1
ATOM 2683 N N . GLU A 1 341 ? -1.312 10.545 -27.349 1.00 86.00 341 GLU A N 1
ATOM 2684 C CA . GLU A 1 341 ? -1.938 9.371 -26.727 1.00 86.00 341 GLU A CA 1
ATOM 2685 C C . GLU A 1 341 ? -0.870 8.528 -26.020 1.00 86.00 341 GLU A C 1
ATOM 2687 O O . GLU A 1 341 ? 0.046 8.001 -26.651 1.00 86.00 341 GLU A O 1
ATOM 2692 N N . LEU A 1 342 ? -0.993 8.392 -24.699 1.00 79.19 342 LEU A N 1
ATOM 2693 C CA . LEU A 1 342 ? -0.037 7.673 -23.850 1.00 79.19 342 LEU A CA 1
ATOM 2694 C C . LEU A 1 342 ? -0.390 6.188 -23.677 1.00 79.19 342 LEU A C 1
ATOM 2696 O O . LEU A 1 342 ? 0.480 5.374 -23.357 1.00 79.19 342 LEU A O 1
ATOM 2700 N N . GLY A 1 343 ? -1.667 5.834 -23.839 1.00 82.56 343 GLY A N 1
ATOM 2701 C CA . GLY A 1 343 ? -2.178 4.478 -23.646 1.00 82.56 343 GLY A CA 1
ATOM 2702 C C . GLY A 1 343 ? -3.591 4.448 -23.067 1.00 82.56 343 GLY A C 1
ATOM 2703 O O . GLY A 1 343 ? -4.345 5.416 -23.187 1.00 82.56 343 GLY A O 1
ATOM 2704 N N . SER A 1 344 ? -3.948 3.340 -22.415 1.00 83.00 344 SER A N 1
ATOM 2705 C CA . SER A 1 344 ? -5.267 3.160 -21.795 1.00 83.00 344 SER A CA 1
ATOM 2706 C C . SER A 1 344 ? -5.201 2.686 -20.343 1.00 83.00 344 SER A C 1
ATOM 2708 O O . SER A 1 344 ? -4.262 1.998 -19.928 1.00 83.00 344 SER A O 1
ATOM 2710 N N . ILE A 1 345 ? -6.232 3.051 -19.575 1.00 82.50 345 ILE A N 1
ATOM 2711 C CA . ILE A 1 345 ? -6.482 2.548 -18.220 1.00 82.50 345 ILE A CA 1
ATOM 2712 C C . ILE A 1 345 ? -7.843 1.863 -18.186 1.00 82.50 345 ILE A C 1
ATOM 2714 O O . ILE A 1 345 ? -8.857 2.478 -18.530 1.00 82.50 345 ILE A O 1
ATOM 2718 N N . ASP A 1 346 ? -7.855 0.630 -17.689 1.00 77.69 346 ASP A N 1
ATOM 2719 C CA . ASP A 1 346 ? -9.061 -0.172 -17.517 1.00 77.69 346 ASP A CA 1
ATOM 2720 C C . ASP A 1 346 ? -9.401 -0.275 -16.026 1.00 77.69 346 ASP A C 1
ATOM 2722 O O . ASP A 1 346 ? -8.704 -0.946 -15.268 1.00 77.69 346 ASP A O 1
ATOM 2726 N N . PHE A 1 347 ? -10.482 0.373 -15.596 1.00 76.81 347 PHE A N 1
ATOM 2727 C CA . PHE A 1 347 ? -11.015 0.303 -14.236 1.00 76.81 347 PHE A CA 1
ATOM 2728 C C . PHE A 1 347 ? -11.990 -0.882 -14.098 1.00 76.81 347 PHE A C 1
ATOM 2730 O O . PHE A 1 347 ? -13.174 -0.757 -14.419 1.00 76.81 347 PHE A O 1
ATOM 2737 N N . ASP A 1 348 ? -11.501 -2.033 -13.635 1.00 71.19 348 ASP A N 1
ATOM 2738 C CA . ASP A 1 348 ? -12.232 -3.307 -13.527 1.00 71.19 348 ASP A CA 1
ATOM 2739 C C . ASP A 1 348 ? -13.229 -3.315 -12.353 1.00 71.19 348 ASP A C 1
ATOM 2741 O O . ASP A 1 348 ? -12.856 -3.184 -11.188 1.00 71.19 348 ASP A O 1
ATOM 2745 N N . LEU A 1 349 ? -14.519 -3.483 -12.646 1.00 68.25 349 LEU A N 1
ATOM 2746 C CA . LEU A 1 349 ? -15.625 -3.487 -11.694 1.00 68.25 349 LEU A CA 1
ATOM 2747 C C . LEU A 1 349 ? -15.822 -4.865 -11.060 1.00 68.25 349 LEU A C 1
ATOM 2749 O O . LEU A 1 349 ? -16.637 -5.680 -11.505 1.00 68.25 349 LEU A O 1
ATOM 2753 N N . LEU A 1 350 ? -15.217 -5.079 -9.895 1.00 59.84 350 LEU A N 1
ATOM 2754 C CA . LEU A 1 350 ? -15.559 -6.234 -9.074 1.00 59.84 350 LEU A CA 1
ATOM 2755 C C . LEU A 1 350 ? -16.929 -6.049 -8.411 1.00 59.84 350 LEU A C 1
ATOM 2757 O O . LEU A 1 350 ? -17.086 -5.252 -7.480 1.00 59.84 350 LEU A O 1
ATOM 2761 N N . ARG A 1 351 ? -17.915 -6.848 -8.847 1.00 55.66 351 ARG A N 1
ATOM 2762 C CA . ARG A 1 351 ? -19.256 -6.944 -8.243 1.00 55.66 351 ARG A CA 1
ATOM 2763 C C . ARG A 1 351 ? -19.380 -8.171 -7.322 1.00 55.66 351 ARG A C 1
ATOM 2765 O O . ARG A 1 351 ? -19.354 -9.307 -7.794 1.00 55.66 351 ARG A O 1
ATOM 2772 N N . PRO A 1 352 ? -19.598 -7.989 -6.010 1.00 41.78 352 PRO A N 1
ATOM 2773 C CA . PRO A 1 352 ? -19.912 -9.074 -5.090 1.00 41.78 352 PRO A CA 1
ATOM 2774 C C . PRO A 1 352 ? -21.228 -9.778 -5.454 1.00 41.78 352 PRO A C 1
ATOM 2776 O O . PRO A 1 352 ? -22.293 -9.171 -5.398 1.00 41.78 352 PRO A O 1
ATOM 2779 N N . GLY A 1 353 ? -21.171 -11.086 -5.730 1.00 41.66 353 GLY A N 1
ATOM 2780 C CA . GLY A 1 353 ? -22.354 -11.958 -5.703 1.00 41.66 353 GLY A CA 1
ATOM 2781 C C . GLY A 1 353 ? -23.152 -12.126 -7.001 1.00 41.66 353 GLY A C 1
ATOM 2782 O O . GLY A 1 353 ? -24.300 -12.556 -6.922 1.00 41.66 353 GLY A O 1
ATOM 2783 N N . SER A 1 354 ? -22.582 -11.870 -8.182 1.00 33.34 354 SER A N 1
ATOM 2784 C CA . SER A 1 354 ? -23.233 -12.285 -9.435 1.00 33.34 354 SER A CA 1
ATOM 2785 C C . SER A 1 354 ? -23.173 -13.813 -9.594 1.00 33.34 354 SER A C 1
ATOM 2787 O O . SER A 1 354 ? -22.170 -14.379 -10.022 1.00 33.34 354 SER A O 1
ATOM 2789 N N . LEU A 1 355 ? -24.251 -14.496 -9.205 1.00 30.61 355 LEU A N 1
ATOM 2790 C CA . LEU A 1 355 ? -24.599 -15.814 -9.728 1.00 30.61 355 LEU A CA 1
ATOM 2791 C C . LEU A 1 355 ? -25.328 -15.582 -11.053 1.00 30.61 355 LEU A C 1
ATOM 2793 O O . LEU A 1 355 ? -26.489 -15.181 -11.032 1.00 30.61 355 LEU A O 1
ATOM 2797 N N . SER A 1 356 ? -24.698 -15.870 -12.191 1.00 28.00 356 SER A N 1
ATOM 2798 C CA . SER A 1 356 ? -25.464 -16.174 -13.400 1.00 28.00 356 SER A CA 1
ATOM 2799 C C . SER A 1 356 ? -25.372 -17.670 -13.690 1.00 28.00 356 SER A C 1
ATOM 2801 O O . SER A 1 356 ? -24.313 -18.271 -13.862 1.00 28.00 356 SER A O 1
ATOM 2803 N N . SER A 1 357 ? -26.538 -18.300 -13.642 1.00 24.98 357 SER A N 1
ATOM 2804 C CA . SER A 1 357 ? -26.773 -19.708 -13.909 1.00 24.98 357 SER A CA 1
ATOM 2805 C C . SER A 1 357 ? -27.028 -19.938 -15.398 1.00 24.98 357 SER A C 1
ATOM 2807 O O . SER A 1 357 ? -28.062 -20.494 -15.733 1.00 24.98 357 SER A O 1
ATOM 2809 N N . HIS A 1 358 ? -26.140 -19.505 -16.297 1.00 22.31 358 HIS A N 1
ATOM 2810 C CA . HIS A 1 358 ? -26.184 -19.885 -17.716 1.00 22.31 358 HIS A CA 1
ATOM 2811 C C . HIS A 1 358 ? -24.769 -19.887 -18.324 1.00 22.31 358 HIS A C 1
ATOM 2813 O O . HIS A 1 358 ? -23.972 -19.011 -17.992 1.00 22.31 358 HIS A O 1
ATOM 2819 N N . PRO A 1 359 ? -24.428 -20.860 -19.191 1.00 23.61 359 PRO A N 1
ATOM 2820 C CA . PRO A 1 359 ? -23.139 -20.871 -19.873 1.00 23.61 359 PRO A CA 1
ATOM 2821 C C . PRO A 1 359 ? -23.134 -19.794 -20.968 1.00 23.61 359 PRO A C 1
ATOM 2823 O O . PRO A 1 359 ? -24.123 -19.701 -21.702 1.00 23.61 359 PRO A O 1
ATOM 2826 N N . PRO A 1 360 ? -22.056 -19.014 -21.156 1.00 24.53 360 PRO A N 1
ATOM 2827 C CA . PRO A 1 360 ? -21.891 -18.280 -22.397 1.00 24.53 360 PRO A CA 1
ATOM 2828 C C . PRO A 1 360 ? -21.626 -19.299 -23.506 1.00 24.53 360 PRO A C 1
ATOM 2830 O O . PRO A 1 360 ? -20.629 -20.021 -23.492 1.00 24.53 360 PRO A O 1
ATOM 2833 N N . ILE A 1 361 ? -22.590 -19.391 -24.419 1.00 20.56 361 ILE A N 1
ATOM 2834 C CA . ILE A 1 361 ? -22.427 -20.001 -25.730 1.00 20.56 361 ILE A CA 1
ATOM 2835 C C . ILE A 1 361 ? -21.407 -19.179 -26.516 1.00 20.56 361 ILE A C 1
ATOM 2837 O O . ILE A 1 361 ? -21.391 -17.951 -26.476 1.00 20.56 361 ILE A O 1
ATOM 2841 N N . ASP A 1 362 ? -20.578 -19.933 -27.216 1.00 23.67 362 ASP A N 1
ATOM 2842 C CA . ASP A 1 362 ? -19.597 -19.549 -28.211 1.00 23.67 362 ASP A CA 1
ATOM 2843 C C . ASP A 1 362 ? -20.196 -18.661 -29.317 1.00 23.67 362 ASP A C 1
ATOM 2845 O O . ASP A 1 362 ? -21.189 -19.028 -29.947 1.00 23.67 362 ASP A O 1
ATOM 2849 N N . SER A 1 363 ? -19.553 -17.531 -29.602 1.00 20.33 363 SER A N 1
ATOM 2850 C CA . SER A 1 363 ? -19.350 -17.086 -30.981 1.00 20.33 363 SER A CA 1
ATOM 2851 C C . SER A 1 363 ? -18.289 -15.998 -31.020 1.00 20.33 363 SER A C 1
ATOM 2853 O O . SER A 1 363 ? -18.495 -14.880 -30.547 1.00 20.33 363 SER A O 1
ATOM 2855 N N . MET A 1 364 ? -17.177 -16.335 -31.665 1.00 25.83 364 MET A N 1
ATOM 2856 C CA . MET A 1 364 ? -16.313 -15.363 -32.307 1.00 25.83 364 MET A CA 1
ATOM 2857 C C . MET A 1 364 ? -17.126 -14.398 -33.178 1.00 25.83 364 MET A C 1
ATOM 2859 O O . MET A 1 364 ? -17.939 -14.824 -33.999 1.00 25.83 364 MET A O 1
ATOM 2863 N N . THR A 1 365 ? -16.755 -13.125 -33.139 1.00 19.81 365 THR A N 1
ATOM 2864 C CA . THR A 1 365 ? -16.743 -12.291 -34.340 1.00 19.81 365 THR A CA 1
ATOM 2865 C C . THR A 1 365 ? -15.331 -11.780 -34.539 1.00 19.81 365 THR A C 1
ATOM 2867 O O . THR A 1 365 ? -14.859 -10.896 -33.831 1.00 19.81 365 THR A O 1
ATOM 2870 N N . ALA A 1 366 ? -14.655 -12.368 -35.523 1.00 26.98 366 ALA A N 1
ATOM 2871 C CA . ALA A 1 366 ? -13.545 -11.724 -36.190 1.00 26.98 366 ALA A CA 1
ATOM 2872 C C . ALA A 1 366 ? -14.086 -10.514 -36.972 1.00 26.98 366 ALA A C 1
ATOM 2874 O O . ALA A 1 366 ? -14.921 -10.666 -37.860 1.00 26.98 366 ALA A O 1
ATOM 2875 N N . GLY A 1 367 ? -13.574 -9.332 -36.651 1.00 20.22 367 GLY A N 1
ATOM 2876 C CA . GLY A 1 367 ? -13.528 -8.159 -37.521 1.00 20.22 367 GLY A CA 1
ATOM 2877 C C . GLY A 1 367 ? -12.192 -7.487 -37.222 1.00 20.22 367 GLY A C 1
ATOM 2878 O O . GLY A 1 367 ? -12.027 -6.896 -36.170 1.00 20.22 367 GLY A O 1
ATOM 2879 N N . SER A 1 368 ? -11.121 -7.846 -37.931 1.00 21.58 368 SER A N 1
ATOM 2880 C CA . SER A 1 368 ? -10.672 -7.145 -39.139 1.00 21.58 368 SER A CA 1
ATOM 2881 C C . SER A 1 368 ? -10.537 -5.640 -38.918 1.00 21.58 368 SER A C 1
ATOM 2883 O O . SER A 1 368 ? -11.521 -4.916 -39.033 1.00 21.58 368 SER A O 1
ATOM 2885 N N . GLY A 1 369 ? -9.302 -5.172 -38.750 1.00 21.88 369 GLY A N 1
ATOM 2886 C CA . GLY A 1 369 ? -8.981 -3.772 -39.001 1.00 21.88 369 GLY A CA 1
ATOM 2887 C C . GLY A 1 369 ? -7.765 -3.285 -38.239 1.00 21.88 369 GLY A C 1
ATOM 2888 O O . GLY A 1 369 ? -7.925 -2.596 -37.247 1.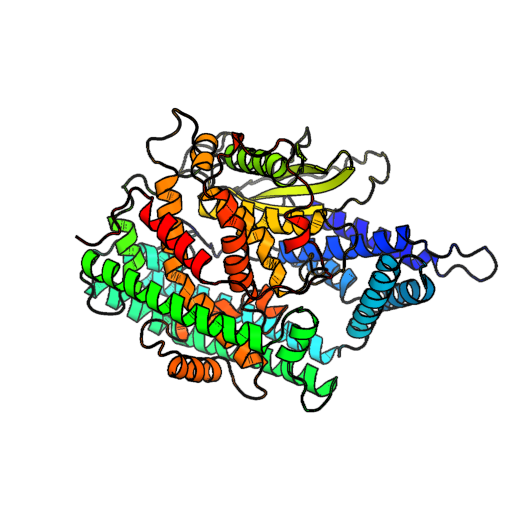00 21.88 369 GLY A O 1
ATOM 2889 N N . ASN A 1 370 ? -6.581 -3.593 -38.773 1.00 22.48 370 ASN A N 1
ATOM 2890 C CA . ASN A 1 370 ? -5.272 -3.083 -38.360 1.00 22.48 370 ASN A CA 1
ATOM 2891 C C . ASN A 1 370 ? -4.793 -3.548 -36.977 1.00 22.48 370 ASN A C 1
ATOM 2893 O O . ASN A 1 370 ? -5.523 -3.549 -35.996 1.00 22.48 370 ASN A O 1
ATOM 2897 N N . LEU A 1 371 ? -3.522 -3.951 -36.908 1.00 29.62 371 LEU A N 1
ATOM 2898 C CA . LEU A 1 371 ? -2.776 -3.958 -35.654 1.00 29.62 371 LEU A CA 1
ATOM 2899 C C . LEU A 1 371 ? -2.928 -2.551 -35.065 1.00 29.62 371 LEU A C 1
ATOM 2901 O O . LEU A 1 371 ? -2.321 -1.613 -35.583 1.00 29.62 371 LEU A O 1
ATOM 2905 N N . ALA A 1 372 ? -3.799 -2.391 -34.065 1.00 31.62 372 ALA A N 1
ATOM 2906 C CA . ALA A 1 372 ? -3.801 -1.192 -33.247 1.00 31.62 372 ALA A CA 1
ATOM 2907 C C . ALA A 1 372 ? -2.363 -1.013 -32.734 1.00 31.62 372 ALA A C 1
ATOM 2909 O O . ALA A 1 372 ? -1.724 -2.026 -32.410 1.00 31.62 372 ALA A O 1
ATOM 2910 N N . PRO A 1 373 ? -1.814 0.214 -32.731 1.00 40.38 373 PRO A N 1
ATOM 2911 C CA . PRO A 1 373 ? -0.504 0.438 -32.143 1.00 40.38 373 PRO A CA 1
ATOM 2912 C C . PRO A 1 373 ? -0.520 -0.171 -30.740 1.00 40.38 373 PRO A C 1
ATOM 2914 O O . PRO A 1 373 ? -1.497 -0.024 -30.005 1.00 40.38 373 PRO A O 1
ATOM 2917 N N . ILE A 1 374 ? 0.513 -0.946 -30.411 1.00 53.50 374 ILE A N 1
ATOM 2918 C CA . ILE A 1 374 ? 0.653 -1.553 -29.089 1.00 53.50 374 ILE A CA 1
ATOM 2919 C C . ILE A 1 374 ? 0.967 -0.396 -28.142 1.00 53.50 374 ILE A C 1
ATOM 2921 O O . ILE A 1 374 ? 2.126 -0.080 -27.917 1.00 53.50 374 ILE A O 1
ATOM 2925 N N . GLY A 1 375 ? -0.068 0.310 -27.693 1.00 61.84 375 GLY A N 1
ATOM 2926 C CA . GLY A 1 375 ? 0.028 1.331 -26.661 1.00 61.84 375 GLY A CA 1
ATOM 2927 C C . GLY A 1 375 ? 0.239 0.683 -25.296 1.00 61.84 375 GLY A C 1
ATOM 2928 O O . GLY A 1 375 ? 0.003 -0.517 -25.104 1.00 61.84 375 GLY A O 1
ATOM 2929 N N . ALA A 1 376 ? 0.696 1.473 -24.333 1.00 68.62 376 ALA A N 1
ATOM 2930 C CA . ALA A 1 376 ? 0.771 1.020 -22.955 1.00 68.62 376 ALA A CA 1
ATOM 2931 C C . ALA A 1 376 ? -0.628 0.763 -22.380 1.00 68.62 376 ALA A C 1
ATOM 2933 O O . ALA A 1 376 ? -1.559 1.529 -22.635 1.00 68.62 376 ALA A O 1
ATOM 2934 N N . LYS A 1 377 ? -0.769 -0.302 -21.587 1.00 70.69 377 LYS A N 1
ATOM 2935 C CA . LYS A 1 377 ? -2.039 -0.679 -20.956 1.00 70.69 377 LYS A CA 1
ATOM 2936 C C . LYS A 1 377 ? -1.845 -0.874 -19.460 1.00 70.69 377 LYS A C 1
ATOM 2938 O O . LYS A 1 377 ? -0.955 -1.614 -19.045 1.00 70.69 377 LYS A O 1
ATOM 2943 N N . ALA A 1 378 ? -2.702 -0.247 -18.660 1.00 69.81 378 ALA A N 1
ATOM 2944 C CA . ALA A 1 378 ? -2.741 -0.440 -17.216 1.00 69.81 378 ALA A CA 1
ATOM 2945 C C . ALA A 1 378 ? -4.124 -0.929 -16.766 1.00 69.81 378 ALA A C 1
ATOM 2947 O O . ALA A 1 378 ? -5.147 -0.352 -17.133 1.00 69.81 378 ALA A O 1
ATOM 2948 N N . HIS A 1 379 ? -4.150 -1.965 -15.927 1.00 68.25 379 HIS A N 1
ATOM 2949 C CA . HIS A 1 379 ? -5.373 -2.478 -15.312 1.00 68.25 379 HIS A CA 1
ATOM 2950 C C . HIS A 1 379 ? -5.461 -1.995 -13.862 1.00 68.25 379 HIS A C 1
ATOM 2952 O O . HIS A 1 379 ? -4.539 -2.207 -13.075 1.00 68.25 379 HIS A O 1
ATOM 2958 N N . VAL A 1 380 ? -6.571 -1.347 -13.512 1.00 65.50 380 VAL A N 1
ATOM 2959 C CA . VAL A 1 380 ? -6.851 -0.789 -12.185 1.00 65.50 380 VAL A CA 1
ATOM 2960 C C . VAL A 1 380 ? -8.093 -1.457 -11.615 1.00 65.50 380 VAL A C 1
ATOM 2962 O O . VAL A 1 380 ? -9.131 -1.529 -12.262 1.00 65.50 380 VAL A O 1
ATOM 2965 N N . LEU A 1 381 ? -8.021 -1.926 -10.373 1.00 67.19 381 LEU A N 1
ATOM 2966 C CA . LEU A 1 381 ? -9.149 -2.597 -9.738 1.00 67.19 381 LEU A CA 1
ATOM 2967 C C . LEU A 1 381 ? -10.124 -1.611 -9.076 1.00 67.19 381 LEU A C 1
ATOM 2969 O O . LEU A 1 381 ? -9.754 -0.870 -8.167 1.00 67.19 381 LEU A O 1
ATOM 2973 N N . CYS A 1 382 ? -11.410 -1.704 -9.411 1.00 64.12 382 CYS A N 1
ATOM 2974 C CA . CYS A 1 382 ? -12.506 -0.998 -8.750 1.00 64.12 382 CYS A CA 1
ATOM 2975 C C . CYS A 1 382 ? -13.415 -1.954 -7.969 1.00 64.12 382 CYS A C 1
ATOM 2977 O O . CYS A 1 382 ? -14.127 -2.795 -8.519 1.00 64.12 382 CYS A O 1
ATOM 2979 N N . ARG A 1 383 ? -13.487 -1.778 -6.647 1.00 61.44 383 ARG A N 1
ATOM 2980 C CA . ARG A 1 383 ? -14.391 -2.570 -5.798 1.00 61.44 383 ARG A CA 1
ATOM 2981 C C . ARG A 1 383 ? -15.745 -1.888 -5.647 1.00 61.44 383 ARG A C 1
ATOM 2983 O O . ARG A 1 383 ? -15.860 -0.905 -4.917 1.00 61.44 383 ARG A O 1
ATOM 2990 N N . VAL A 1 384 ? -16.787 -2.458 -6.249 1.00 59.88 384 VAL A N 1
ATOM 2991 C CA . VAL A 1 384 ? -18.166 -1.961 -6.120 1.00 59.88 384 VAL A CA 1
ATOM 2992 C C . VAL A 1 384 ? -18.900 -2.728 -5.021 1.00 59.88 384 VAL A C 1
ATOM 2994 O O . VAL A 1 384 ? -18.849 -3.954 -4.964 1.00 59.88 384 VAL A O 1
ATOM 2997 N N . HIS A 1 385 ? -19.605 -2.040 -4.123 1.00 50.28 385 HIS A N 1
ATOM 2998 C CA . HIS A 1 385 ? -20.466 -2.697 -3.138 1.00 50.28 385 HIS A CA 1
ATOM 2999 C C . HIS A 1 385 ? -21.920 -2.713 -3.633 1.00 50.28 385 HIS A C 1
ATOM 3001 O O . HIS A 1 385 ? -22.466 -1.641 -3.876 1.00 50.28 385 HIS A O 1
ATOM 3007 N N . PRO A 1 386 ? -22.595 -3.878 -3.721 1.00 44.56 386 PRO A N 1
ATOM 3008 C CA . PRO A 1 386 ? -24.033 -3.901 -3.904 1.00 44.56 386 PRO A CA 1
ATOM 3009 C C . PRO A 1 386 ? -24.647 -3.423 -2.591 1.00 44.56 386 PRO A C 1
ATOM 3011 O O . PRO A 1 386 ? -24.371 -3.991 -1.525 1.00 44.56 386 PRO A O 1
ATOM 3014 N N . GLU A 1 387 ? -25.453 -2.369 -2.648 1.00 38.19 387 GLU A N 1
ATOM 3015 C CA . GLU A 1 387 ? -26.263 -1.999 -1.499 1.00 38.19 387 GLU A CA 1
ATOM 3016 C C . GLU A 1 387 ? -27.272 -3.107 -1.188 1.00 38.19 387 GLU A C 1
ATOM 3018 O O . GLU A 1 387 ? -27.760 -3.839 -2.046 1.00 38.19 387 GLU A O 1
ATOM 3023 N N . SER A 1 388 ? -27.514 -3.267 0.105 1.00 34.66 388 SER A N 1
ATOM 3024 C CA . SER A 1 388 ? -28.374 -4.262 0.728 1.00 34.66 388 SER A CA 1
ATOM 3025 C C . SER A 1 388 ? -29.718 -4.444 0.002 1.00 34.66 388 SER A C 1
ATOM 3027 O O . SER A 1 388 ? -30.646 -3.673 0.211 1.00 34.66 388 SER A O 1
ATOM 3029 N N . GLY A 1 389 ? -29.851 -5.527 -0.765 1.00 33.84 389 GLY A N 1
ATOM 3030 C CA . GLY A 1 389 ? -31.134 -6.171 -1.062 1.00 33.84 389 GLY A CA 1
ATOM 3031 C C . GLY A 1 389 ? -32.126 -5.431 -1.966 1.00 33.84 389 GLY A C 1
ATOM 3032 O O . GLY A 1 389 ? -33.277 -5.856 -1.998 1.00 33.84 389 GLY A O 1
ATOM 3033 N N . SER A 1 390 ? -31.736 -4.384 -2.695 1.00 26.73 390 SER A N 1
ATOM 3034 C CA . SER A 1 390 ? -32.529 -3.921 -3.840 1.00 26.73 390 SER A CA 1
ATOM 3035 C C . SER A 1 390 ? -32.169 -4.737 -5.081 1.00 26.73 390 SER A C 1
ATOM 3037 O O . SER A 1 390 ? -31.009 -5.092 -5.295 1.00 26.73 390 SER A O 1
ATOM 3039 N N . ASP A 1 391 ? -33.193 -5.095 -5.853 1.00 26.88 391 ASP A N 1
ATOM 3040 C CA . ASP A 1 391 ? -33.080 -5.920 -7.050 1.00 26.88 391 ASP A CA 1
ATOM 3041 C C . ASP A 1 391 ? -31.966 -5.450 -7.994 1.00 26.88 391 ASP A C 1
ATOM 3043 O O . ASP A 1 391 ? -31.702 -4.259 -8.169 1.00 26.88 391 ASP A O 1
ATOM 3047 N N . ILE A 1 392 ? -31.321 -6.440 -8.610 1.00 36.09 392 ILE A N 1
ATOM 3048 C CA . ILE A 1 392 ? -30.272 -6.311 -9.618 1.00 36.09 392 ILE A CA 1
ATOM 3049 C C . ILE A 1 392 ? -30.843 -5.517 -10.803 1.00 36.09 392 ILE A C 1
ATOM 3051 O O . ILE A 1 392 ? -31.459 -6.075 -11.706 1.00 36.09 392 ILE A O 1
ATOM 3055 N N . GLY A 1 393 ? -30.654 -4.201 -10.787 1.00 29.75 393 GLY A N 1
ATOM 3056 C CA . GLY A 1 393 ? -31.112 -3.307 -11.841 1.00 29.75 393 GLY A CA 1
ATOM 3057 C C . GLY A 1 393 ? -30.412 -1.959 -11.750 1.00 29.75 393 GLY A C 1
ATOM 3058 O O . GLY A 1 393 ? -30.783 -1.132 -10.933 1.00 29.75 393 GLY A O 1
ATOM 3059 N N . THR A 1 394 ? -29.390 -1.757 -12.585 1.00 35.78 394 THR A N 1
ATOM 3060 C CA . THR A 1 394 ? -28.878 -0.462 -13.097 1.00 35.78 394 THR A CA 1
ATOM 3061 C C . THR A 1 394 ? -28.560 0.710 -12.140 1.00 35.78 394 THR A C 1
ATOM 3063 O O . THR A 1 394 ? -28.088 1.730 -12.627 1.00 35.78 394 THR A O 1
ATOM 3066 N N . SER A 1 395 ? -28.727 0.616 -10.816 1.00 42.47 395 SER A N 1
ATOM 3067 C CA . SER A 1 395 ? -28.575 1.762 -9.898 1.00 42.47 395 SER A CA 1
ATOM 3068 C C . SER A 1 395 ? -27.850 1.428 -8.585 1.00 42.47 395 SER A C 1
ATOM 3070 O O . SER A 1 395 ? -28.402 1.611 -7.500 1.00 42.47 395 SER A O 1
ATOM 3072 N N . GLY A 1 396 ? -26.606 0.945 -8.651 1.00 55.28 396 GLY A N 1
ATOM 3073 C CA . GLY A 1 396 ? -25.850 0.628 -7.431 1.00 55.28 396 GLY A CA 1
ATOM 3074 C C . GLY A 1 396 ? -24.326 0.668 -7.526 1.00 55.28 396 GLY A C 1
ATOM 3075 O O . GLY A 1 396 ? -23.680 -0.012 -6.735 1.00 55.28 396 GLY A O 1
ATOM 3076 N N . ASN A 1 397 ? -23.734 1.427 -8.458 1.00 74.44 397 ASN A N 1
ATOM 3077 C CA . ASN A 1 397 ? -22.277 1.607 -8.561 1.00 74.44 397 ASN A CA 1
ATOM 3078 C C . ASN A 1 397 ? -21.738 2.483 -7.410 1.00 74.44 397 ASN A C 1
ATOM 3080 O O . ASN A 1 397 ? -21.251 3.584 -7.642 1.00 74.44 397 ASN A O 1
ATOM 3084 N N . ARG A 1 398 ? -21.862 2.043 -6.151 1.00 79.44 398 ARG A N 1
ATOM 3085 C CA . ARG A 1 398 ? -21.348 2.781 -4.987 1.00 79.44 398 ARG A CA 1
ATOM 3086 C C . ARG A 1 398 ? -20.113 2.120 -4.382 1.00 79.44 398 ARG A C 1
ATOM 3088 O O . ARG A 1 398 ? -20.020 0.895 -4.286 1.00 79.44 398 ARG A O 1
ATOM 3095 N N . VAL A 1 399 ? -19.177 2.946 -3.927 1.00 79.19 399 VAL A N 1
ATOM 3096 C CA . VAL A 1 399 ? -17.899 2.543 -3.330 1.00 79.19 399 VAL A CA 1
ATOM 3097 C C . VAL A 1 399 ? -17.741 3.145 -1.934 1.00 79.19 399 VAL A C 1
ATOM 3099 O O . VAL A 1 399 ? -18.275 4.210 -1.626 1.00 79.19 399 VAL A O 1
ATOM 3102 N N . SER A 1 400 ? -17.042 2.440 -1.043 1.00 83.50 400 SER A N 1
ATOM 3103 C CA . SER A 1 400 ? -16.650 3.010 0.256 1.00 83.50 400 SER A CA 1
ATOM 3104 C C . SER A 1 400 ? -15.516 4.026 0.078 1.00 83.50 400 SER A C 1
ATOM 3106 O O . SER A 1 400 ? -14.827 3.988 -0.937 1.00 83.50 400 SER A O 1
ATOM 3108 N N . PHE A 1 401 ? -15.262 4.882 1.075 1.00 86.88 401 PHE A N 1
ATOM 3109 C CA . PHE A 1 401 ? -14.101 5.785 1.037 1.00 86.88 401 PHE A CA 1
ATOM 3110 C C . PHE A 1 401 ? -12.780 5.026 0.853 1.00 86.88 401 PHE A C 1
ATOM 3112 O O . PHE A 1 401 ? -11.959 5.426 0.046 1.00 86.88 401 PHE A O 1
ATOM 3119 N N . THR A 1 402 ? -12.608 3.886 1.532 1.00 83.19 402 THR A N 1
ATOM 3120 C CA . THR A 1 402 ? -11.436 3.013 1.352 1.00 83.19 402 THR A CA 1
ATOM 3121 C C . THR A 1 402 ? -11.292 2.538 -0.090 1.00 83.19 402 THR A C 1
ATOM 3123 O O . THR A 1 402 ? -10.194 2.542 -0.619 1.00 83.19 402 THR A O 1
ATOM 3126 N N . ALA A 1 403 ? -12.392 2.136 -0.731 1.00 81.12 403 ALA A N 1
ATOM 3127 C CA . ALA A 1 403 ? -12.350 1.697 -2.123 1.00 81.12 403 ALA A CA 1
ATOM 3128 C C . ALA A 1 403 ? -12.064 2.867 -3.080 1.00 81.12 403 ALA A C 1
ATOM 3130 O O . ALA A 1 403 ? -11.350 2.678 -4.054 1.00 81.12 403 ALA A O 1
ATOM 3131 N N . ALA A 1 404 ? -12.571 4.072 -2.800 1.00 86.81 404 ALA A N 1
ATOM 3132 C CA . ALA A 1 404 ? -12.193 5.269 -3.551 1.00 86.81 404 ALA A CA 1
ATOM 3133 C C . ALA A 1 404 ? -10.697 5.597 -3.382 1.00 86.81 404 ALA A C 1
ATOM 3135 O O . ALA A 1 404 ? -10.030 5.894 -4.365 1.00 86.81 404 ALA A O 1
ATOM 3136 N N . GLU A 1 405 ? -10.157 5.489 -2.164 1.00 86.31 405 GLU A N 1
ATOM 3137 C CA . GLU A 1 405 ? -8.728 5.675 -1.871 1.00 86.31 405 GLU A CA 1
ATOM 3138 C C . GLU A 1 405 ? -7.861 4.671 -2.639 1.00 86.31 405 GLU A C 1
ATOM 3140 O O . GLU A 1 405 ? -6.913 5.081 -3.298 1.00 86.31 405 GLU A O 1
ATOM 3145 N N . GLU A 1 406 ? -8.248 3.390 -2.659 1.00 82.25 406 GLU A N 1
ATOM 3146 C CA . GLU A 1 406 ? -7.597 2.355 -3.475 1.00 82.25 406 GLU A CA 1
ATOM 3147 C C . GLU A 1 406 ? -7.631 2.703 -4.977 1.00 82.25 406 GLU A C 1
ATOM 3149 O O . GLU A 1 406 ? -6.613 2.593 -5.648 1.00 82.25 406 GLU A O 1
ATOM 3154 N N . ILE A 1 407 ? -8.756 3.194 -5.512 1.00 85.00 407 ILE A N 1
ATOM 3155 C CA . ILE A 1 407 ? -8.848 3.607 -6.928 1.00 85.00 407 ILE A CA 1
ATOM 3156 C C . ILE A 1 407 ? -7.857 4.732 -7.247 1.00 85.00 407 ILE A C 1
ATOM 3158 O O . ILE A 1 407 ? -7.199 4.698 -8.284 1.00 85.00 407 ILE A O 1
ATOM 3162 N N . PHE A 1 408 ? -7.740 5.727 -6.365 1.00 91.12 408 PHE A N 1
ATOM 3163 C CA . PHE A 1 408 ? -6.797 6.833 -6.541 1.00 91.12 408 PHE A CA 1
ATOM 3164 C C . PHE A 1 408 ? -5.341 6.362 -6.403 1.00 91.12 408 PHE A C 1
ATOM 3166 O O . PHE A 1 408 ? -4.491 6.794 -7.180 1.00 91.12 408 PHE A O 1
ATOM 3173 N N . HIS A 1 409 ? -5.063 5.453 -5.466 1.00 86.44 409 HIS A N 1
ATOM 3174 C CA . HIS A 1 409 ? -3.751 4.829 -5.288 1.00 86.44 409 HIS A CA 1
ATOM 3175 C C . HIS A 1 409 ? -3.295 4.110 -6.564 1.00 86.44 409 HIS A C 1
ATOM 3177 O O . HIS A 1 409 ? -2.264 4.452 -7.147 1.00 86.44 409 HIS A O 1
ATOM 3183 N N . GLU A 1 410 ? -4.113 3.178 -7.052 1.00 82.94 410 GLU A N 1
ATOM 3184 C CA . GLU A 1 410 ? -3.815 2.395 -8.252 1.00 82.94 410 GLU A CA 1
ATOM 3185 C C . GLU A 1 410 ? -3.765 3.266 -9.512 1.00 82.94 410 GLU A C 1
ATOM 3187 O O . GLU A 1 410 ? -2.940 3.037 -10.394 1.00 82.94 410 GLU A O 1
ATOM 3192 N N . PHE A 1 411 ? -4.578 4.326 -9.591 1.00 87.00 411 PHE A N 1
ATOM 3193 C CA . PHE A 1 411 ? -4.464 5.314 -10.664 1.00 87.00 411 PHE A CA 1
ATOM 3194 C C . PHE A 1 411 ? -3.100 6.014 -10.664 1.00 87.00 411 PHE A C 1
ATOM 3196 O O . PHE A 1 411 ? -2.525 6.242 -11.729 1.00 87.00 411 PHE A O 1
ATOM 3203 N N . GLY A 1 412 ? -2.532 6.307 -9.492 1.00 85.56 412 GLY A N 1
ATOM 3204 C CA . GLY A 1 412 ? -1.173 6.833 -9.404 1.00 85.56 412 GLY A CA 1
ATOM 3205 C C . GLY A 1 412 ? -0.123 5.859 -9.946 1.00 85.56 412 GLY A C 1
ATOM 3206 O O . GLY A 1 412 ? 0.788 6.291 -10.658 1.00 85.56 412 GLY A O 1
ATOM 3207 N N . HIS A 1 413 ? -0.265 4.554 -9.692 1.00 80.81 413 HIS A N 1
ATOM 3208 C CA . HIS A 1 413 ? 0.596 3.534 -10.303 1.00 80.81 413 HIS A CA 1
ATOM 3209 C C . HIS A 1 413 ? 0.378 3.428 -11.813 1.00 80.81 413 HIS A C 1
ATOM 3211 O O . HIS A 1 413 ? 1.354 3.422 -12.562 1.00 80.81 413 HIS A O 1
ATOM 3217 N N . ALA A 1 414 ? -0.875 3.434 -12.275 1.00 82.19 414 ALA A N 1
ATOM 3218 C CA . ALA A 1 414 ? -1.211 3.411 -13.695 1.00 82.19 414 ALA A CA 1
ATOM 3219 C C . ALA A 1 414 ? -0.586 4.599 -14.438 1.00 82.19 414 ALA A C 1
ATOM 3221 O O . ALA A 1 414 ? 0.040 4.423 -15.476 1.00 82.19 414 ALA A O 1
ATOM 3222 N N . LEU A 1 415 ? -0.653 5.806 -13.881 1.00 83.06 415 LEU A N 1
ATOM 3223 C CA . LEU A 1 415 ? 0.009 6.976 -14.459 1.00 83.06 415 LEU A CA 1
ATOM 3224 C C . LEU A 1 415 ? 1.532 6.883 -14.412 1.00 83.06 415 LEU A C 1
ATOM 3226 O O . LEU A 1 415 ? 2.193 7.291 -15.363 1.00 83.06 415 LEU A O 1
ATOM 3230 N N . SER A 1 416 ? 2.090 6.333 -13.333 1.00 79.19 416 SER A N 1
ATOM 3231 C CA . SER A 1 416 ? 3.534 6.083 -13.230 1.00 79.19 416 SER A CA 1
ATOM 3232 C C . SER A 1 416 ? 4.000 5.065 -14.268 1.00 79.19 416 SER A C 1
ATOM 3234 O O . SER A 1 416 ? 5.124 5.146 -14.747 1.00 79.19 416 SER A O 1
ATOM 3236 N N . HIS A 1 417 ? 3.124 4.141 -14.658 1.00 76.81 417 HIS A N 1
ATOM 3237 C CA . HIS A 1 417 ? 3.350 3.244 -15.776 1.00 76.81 417 HIS A CA 1
ATOM 3238 C C . HIS A 1 417 ? 3.214 3.972 -17.122 1.00 76.81 417 HIS A C 1
ATOM 3240 O O . HIS A 1 417 ? 4.080 3.803 -17.969 1.00 76.81 417 HIS A O 1
ATOM 3246 N N . LEU A 1 418 ? 2.179 4.796 -17.333 1.00 77.81 418 LEU A N 1
ATOM 3247 C CA . LEU A 1 418 ? 1.857 5.395 -18.639 1.00 77.81 418 LEU A CA 1
ATOM 3248 C C . LEU A 1 418 ? 2.703 6.617 -19.038 1.00 77.81 418 LEU A C 1
ATOM 3250 O O . LEU A 1 418 ? 2.977 6.790 -20.221 1.00 77.81 418 LEU A O 1
ATOM 3254 N N . LEU A 1 419 ? 3.088 7.475 -18.093 1.00 77.44 419 LEU A N 1
ATOM 3255 C CA . LEU A 1 419 ? 3.742 8.761 -18.383 1.00 77.44 419 LEU A CA 1
ATOM 3256 C C . LEU A 1 419 ? 5.197 8.676 -18.890 1.00 77.44 419 LEU A C 1
ATOM 3258 O O . LEU A 1 419 ? 5.575 9.531 -19.690 1.00 77.44 419 LEU A O 1
ATOM 3262 N N . PRO A 1 420 ? 6.043 7.728 -18.449 1.00 70.38 420 PRO A N 1
ATOM 3263 C CA . PRO A 1 420 ? 7.415 7.626 -18.937 1.00 70.38 420 PRO A CA 1
ATOM 3264 C C . PRO A 1 420 ? 7.495 7.084 -20.370 1.00 70.38 420 PRO A C 1
ATOM 3266 O O . PRO A 1 420 ? 6.929 6.033 -20.694 1.00 70.38 420 PRO A O 1
ATOM 3269 N N . SER A 1 421 ? 8.298 7.753 -21.200 1.00 55.66 421 SER A N 1
ATOM 3270 C CA . SER A 1 421 ? 8.626 7.321 -22.567 1.00 55.66 421 SER A CA 1
ATOM 3271 C C . SER A 1 421 ? 9.636 6.160 -22.603 1.00 55.66 421 SER A C 1
ATOM 3273 O O . SER A 1 421 ? 9.633 5.379 -23.548 1.00 55.66 421 SER A O 1
ATOM 3275 N N . HIS A 1 422 ? 10.460 5.991 -21.557 1.00 55.59 422 HIS A N 1
ATOM 3276 C CA . HIS A 1 422 ? 11.464 4.921 -21.439 1.00 55.59 422 HIS A CA 1
ATOM 3277 C C . HIS A 1 422 ? 11.183 4.044 -20.212 1.00 55.59 422 HIS A C 1
ATOM 3279 O O . HIS A 1 422 ? 11.110 4.544 -19.088 1.00 55.59 422 HIS A O 1
ATOM 3285 N N . ARG A 1 423 ? 11.022 2.730 -20.411 1.00 57.22 423 ARG A N 1
ATOM 3286 C CA . ARG A 1 423 ? 10.551 1.790 -19.375 1.00 57.22 423 ARG A CA 1
ATOM 3287 C C . ARG A 1 423 ? 11.549 0.655 -19.167 1.00 57.22 423 ARG A C 1
ATOM 3289 O O . ARG A 1 423 ? 12.188 0.213 -20.110 1.00 57.22 423 ARG A O 1
ATOM 3296 N N . LEU A 1 424 ? 11.675 0.154 -17.944 1.00 50.31 424 LEU A N 1
ATOM 3297 C CA . LEU A 1 424 ? 12.267 -1.161 -17.698 1.00 50.31 424 LEU A CA 1
ATOM 3298 C C . LEU A 1 424 ? 11.160 -2.159 -17.342 1.00 50.31 424 LEU A C 1
ATOM 3300 O O . LEU A 1 424 ? 10.181 -1.764 -16.706 1.00 50.31 424 LEU A O 1
ATOM 3304 N N . PRO A 1 425 ? 11.312 -3.438 -17.708 1.00 49.53 425 PRO A N 1
ATOM 3305 C CA . PRO A 1 425 ? 10.493 -4.505 -17.200 1.00 49.53 425 PRO A CA 1
ATOM 3306 C C . PRO A 1 425 ? 10.976 -4.743 -15.769 1.00 49.53 425 PRO A C 1
ATOM 3308 O O . PRO A 1 425 ? 12.168 -4.796 -15.475 1.00 49.53 425 PRO A O 1
ATOM 3311 N N . SER A 1 426 ? 10.043 -4.839 -14.851 1.00 50.12 426 SER A N 1
ATOM 3312 C CA . SER A 1 426 ? 10.323 -5.202 -13.469 1.00 50.12 426 SER A CA 1
ATOM 3313 C C . SER A 1 426 ? 9.139 -5.988 -12.976 1.00 50.12 426 SER A C 1
ATOM 3315 O O . SER A 1 426 ? 8.040 -5.752 -13.472 1.00 50.12 426 SER A O 1
ATOM 3317 N N . GLU A 1 427 ? 9.310 -6.836 -11.968 1.00 43.97 427 GLU A N 1
ATOM 3318 C CA . GLU A 1 427 ? 8.198 -7.566 -11.334 1.00 43.97 427 GLU A CA 1
ATOM 3319 C C . GLU A 1 427 ? 7.080 -6.632 -10.808 1.00 43.97 427 GLU A C 1
ATOM 3321 O O . GLU A 1 427 ? 5.957 -7.068 -10.570 1.00 43.97 427 GLU A O 1
ATOM 3326 N N . SER A 1 428 ? 7.368 -5.331 -10.660 1.00 45.91 428 SER A N 1
ATOM 3327 C CA . SER A 1 428 ? 6.425 -4.287 -10.238 1.00 45.91 428 SER A CA 1
ATOM 3328 C C . SER A 1 428 ? 5.712 -3.531 -11.372 1.00 45.91 428 SER A C 1
ATOM 3330 O O . SER A 1 428 ? 4.844 -2.714 -11.085 1.00 45.91 428 SER A O 1
ATOM 3332 N N . GLY A 1 429 ? 6.099 -3.702 -12.643 1.00 49.28 429 GLY A N 1
ATOM 3333 C CA . GLY A 1 429 ? 5.515 -2.973 -13.786 1.00 49.28 429 GLY A CA 1
ATOM 3334 C C . GLY A 1 429 ? 5.922 -1.489 -13.925 1.00 49.28 429 GLY A C 1
ATOM 3335 O O . GLY A 1 429 ? 5.656 -0.869 -14.960 1.00 49.28 429 GLY A O 1
ATOM 3336 N N . ILE A 1 430 ? 6.613 -0.925 -12.922 1.00 54.62 430 ILE A N 1
ATOM 3337 C CA . ILE A 1 430 ? 7.086 0.477 -12.850 1.00 54.62 430 ILE A CA 1
ATOM 3338 C C . ILE A 1 430 ? 8.566 0.615 -12.420 1.00 54.62 430 ILE A C 1
ATOM 3340 O O . ILE A 1 430 ? 9.010 1.690 -12.025 1.00 54.62 430 ILE A O 1
ATOM 3344 N N . GLY A 1 431 ? 9.382 -0.434 -12.546 1.00 58.66 431 GLY A N 1
ATOM 3345 C CA . GLY A 1 431 ? 10.781 -0.481 -12.071 1.00 58.66 431 GLY A CA 1
ATOM 3346 C C . GLY A 1 431 ? 11.798 0.316 -12.891 1.00 58.66 431 GLY A C 1
ATOM 3347 O O . GLY A 1 431 ? 13.001 0.072 -12.830 1.00 58.66 431 GLY A O 1
ATOM 3348 N N . HIS A 1 432 ? 11.336 1.295 -13.667 1.00 63.97 432 HIS A N 1
ATOM 3349 C CA . HIS A 1 432 ? 12.211 2.363 -14.135 1.00 63.97 432 HIS A CA 1
ATOM 3350 C C . HIS A 1 432 ? 12.532 3.351 -12.998 1.00 63.97 432 HIS A C 1
ATOM 3352 O O . HIS A 1 432 ? 13.582 3.990 -13.059 1.00 63.97 432 HIS A O 1
ATOM 3358 N N . LEU A 1 433 ? 11.669 3.455 -11.976 1.00 74.75 433 LEU A N 1
ATOM 3359 C CA . LEU A 1 433 ? 11.881 4.291 -10.795 1.00 74.75 433 LEU A CA 1
ATOM 3360 C C . LEU A 1 433 ? 12.756 3.592 -9.750 1.00 74.75 433 LEU A C 1
ATOM 3362 O O . LEU A 1 433 ? 12.631 2.379 -9.580 1.00 74.75 433 LEU A O 1
ATOM 3366 N N . PRO A 1 434 ? 13.558 4.356 -8.985 1.00 82.56 434 PRO A N 1
ATOM 3367 C CA . PRO A 1 434 ? 14.122 3.860 -7.738 1.00 82.56 434 PRO A CA 1
ATOM 3368 C C . PRO A 1 434 ? 13.026 3.293 -6.831 1.00 82.56 434 PRO A C 1
ATOM 3370 O O . PRO A 1 434 ? 11.955 3.905 -6.725 1.00 82.56 434 PRO A O 1
ATOM 3373 N N . LEU A 1 435 ? 13.291 2.169 -6.157 1.00 82.94 435 LEU A N 1
ATOM 3374 C CA . LEU A 1 435 ? 12.278 1.471 -5.355 1.00 82.94 435 LEU A CA 1
ATOM 3375 C C . LEU A 1 435 ? 11.567 2.413 -4.374 1.00 82.94 435 LEU A C 1
ATOM 3377 O O . LEU A 1 435 ? 10.338 2.393 -4.286 1.00 82.94 435 LEU A O 1
ATOM 3381 N N . GLU A 1 436 ? 12.298 3.299 -3.682 1.00 88.12 436 GLU A N 1
ATOM 3382 C CA . GLU A 1 436 ? 11.733 4.229 -2.687 1.00 88.12 436 GLU A CA 1
ATOM 3383 C C . GLU A 1 436 ? 10.704 5.224 -3.241 1.00 88.12 436 GLU A C 1
ATOM 3385 O O . GLU A 1 436 ? 10.033 5.905 -2.467 1.00 88.12 436 GLU A O 1
ATOM 3390 N N . ARG A 1 437 ? 10.541 5.303 -4.565 1.00 85.94 437 ARG A N 1
ATOM 3391 C CA . ARG A 1 437 ? 9.548 6.163 -5.219 1.00 85.94 437 ARG A CA 1
ATOM 3392 C C . ARG A 1 437 ? 8.305 5.456 -5.712 1.00 85.94 437 ARG A C 1
ATOM 3394 O O . ARG A 1 437 ? 7.368 6.160 -6.088 1.00 85.94 437 ARG A O 1
ATOM 3401 N N . LEU A 1 438 ? 8.271 4.124 -5.691 1.00 81.38 438 LEU A N 1
ATOM 3402 C CA . LEU A 1 438 ? 7.155 3.350 -6.242 1.00 81.38 438 LEU A CA 1
ATOM 3403 C C . LEU A 1 438 ? 5.801 3.806 -5.674 1.00 81.38 438 LEU A C 1
ATOM 3405 O O . LEU A 1 438 ? 4.823 3.879 -6.411 1.00 81.38 438 LEU A O 1
ATOM 3409 N N . GLU A 1 439 ? 5.783 4.211 -4.401 1.00 85.56 439 GLU A N 1
ATOM 3410 C CA . GLU A 1 439 ? 4.577 4.600 -3.658 1.00 85.56 439 GLU A CA 1
ATOM 3411 C C . GLU A 1 439 ? 4.355 6.120 -3.551 1.00 85.56 439 GLU A C 1
ATOM 3413 O O . GLU A 1 439 ? 3.397 6.589 -2.931 1.00 85.56 439 GLU A O 1
ATOM 3418 N N . CYS A 1 440 ? 5.252 6.944 -4.102 1.00 88.19 440 CYS A N 1
ATOM 3419 C CA . CYS A 1 440 ? 5.145 8.400 -3.976 1.00 88.19 440 CYS A CA 1
ATOM 3420 C C . CYS A 1 440 ? 3.928 8.946 -4.733 1.00 88.19 440 CYS A C 1
ATOM 3422 O O . CYS A 1 440 ? 3.164 9.739 -4.182 1.00 88.19 440 CYS A O 1
ATOM 3424 N N . ALA A 1 441 ? 3.748 8.525 -5.988 1.00 86.38 441 ALA A N 1
ATOM 3425 C CA . ALA A 1 441 ? 2.655 9.001 -6.829 1.00 86.38 441 ALA A CA 1
ATOM 3426 C C . ALA A 1 441 ? 1.300 8.442 -6.370 1.00 86.38 441 ALA A C 1
ATOM 3428 O O . ALA A 1 441 ? 0.354 9.213 -6.211 1.00 86.38 441 ALA A O 1
ATOM 3429 N N . SER A 1 442 ? 1.215 7.133 -6.105 1.00 87.12 442 SER A N 1
ATOM 3430 C CA . SER A 1 442 ? -0.002 6.452 -5.637 1.00 87.12 442 SER A CA 1
ATOM 3431 C C . SER A 1 442 ? -0.549 7.093 -4.358 1.00 87.12 442 SER A C 1
ATOM 3433 O O . SER A 1 442 ? -1.672 7.601 -4.337 1.00 87.12 442 SER A O 1
ATOM 3435 N N . THR A 1 443 ? 0.290 7.227 -3.328 1.00 90.00 443 THR A N 1
ATOM 3436 C CA . THR A 1 443 ? -0.121 7.849 -2.061 1.00 90.00 443 THR A CA 1
ATOM 3437 C C . THR A 1 443 ? -0.424 9.343 -2.196 1.00 90.00 443 THR A C 1
ATOM 3439 O O . THR A 1 443 ? -1.238 9.891 -1.446 1.00 90.00 443 THR A O 1
ATOM 3442 N N . TRP A 1 444 ? 0.198 10.050 -3.143 1.00 92.19 444 TRP A N 1
ATOM 3443 C CA . TRP A 1 444 ? -0.151 11.446 -3.400 1.00 92.19 444 TRP A CA 1
ATOM 3444 C C . TRP A 1 444 ? -1.564 11.592 -3.969 1.00 92.19 444 TRP A C 1
ATOM 3446 O O . TRP A 1 444 ? -2.301 12.481 -3.536 1.00 92.19 444 TRP A O 1
ATOM 3456 N N . TRP A 1 445 ? -1.966 10.695 -4.871 1.00 91.94 445 TRP A N 1
ATOM 3457 C CA . TRP A 1 445 ? -3.314 10.683 -5.432 1.00 91.94 445 TRP A CA 1
ATOM 3458 C C . TRP A 1 445 ? -4.385 10.467 -4.361 1.00 91.94 445 TRP A C 1
ATOM 3460 O O . TRP A 1 445 ? -5.345 11.236 -4.306 1.00 91.94 445 TRP A O 1
ATOM 3470 N N . GLU A 1 446 ? -4.188 9.524 -3.437 1.00 92.62 446 GLU A N 1
ATOM 3471 C CA . GLU A 1 446 ? -5.108 9.278 -2.311 1.00 92.62 446 GLU A CA 1
ATOM 3472 C C . GLU A 1 446 ? -5.468 10.549 -1.523 1.00 92.62 446 GLU A C 1
ATOM 3474 O O . GLU A 1 446 ? -6.608 10.736 -1.089 1.00 92.62 446 GLU A O 1
ATOM 3479 N N . ARG A 1 447 ? -4.495 11.451 -1.332 1.00 93.31 447 ARG A N 1
ATOM 3480 C CA . ARG A 1 447 ? -4.645 12.646 -0.484 1.00 93.31 447 ARG A CA 1
ATOM 3481 C C . ARG A 1 447 ? -5.662 13.635 -1.033 1.00 93.31 447 ARG A C 1
ATOM 3483 O O . ARG A 1 447 ? -6.248 14.378 -0.248 1.00 93.31 447 ARG A O 1
ATOM 3490 N N . TRP A 1 448 ? -5.935 13.623 -2.336 1.00 94.00 448 TRP A N 1
ATOM 3491 C CA . TRP A 1 448 ? -6.961 14.486 -2.921 1.00 94.00 448 TRP A CA 1
ATOM 3492 C C . TRP A 1 448 ? -8.367 14.169 -2.424 1.00 94.00 448 TRP A C 1
ATOM 3494 O O . TRP A 1 448 ? -9.166 15.089 -2.276 1.00 94.00 448 TRP A O 1
ATOM 3504 N N . LEU A 1 449 ? -8.654 12.918 -2.053 1.00 92.88 449 LEU A N 1
ATOM 3505 C CA . LEU A 1 449 ? -9.924 12.564 -1.406 1.00 92.88 449 LEU A CA 1
ATOM 3506 C C . LEU A 1 449 ? -10.072 13.193 -0.016 1.00 92.88 449 LEU A C 1
ATOM 3508 O O . LEU A 1 449 ? -11.176 13.235 0.529 1.00 92.88 449 LEU A O 1
ATOM 3512 N N . TYR A 1 450 ? -8.969 13.676 0.567 1.00 92.31 450 TYR A N 1
ATOM 3513 C CA . TYR A 1 450 ? -8.970 14.404 1.829 1.00 92.31 450 TYR A CA 1
ATOM 3514 C C . TYR A 1 450 ? -9.162 15.914 1.671 1.00 92.31 450 TYR A C 1
ATOM 3516 O O . TYR A 1 450 ? -9.378 16.606 2.670 1.00 92.31 450 TYR A O 1
ATOM 3524 N N . HIS A 1 451 ? -9.101 16.423 0.440 1.00 91.31 451 HIS A N 1
ATOM 3525 C CA . HIS A 1 451 ? -9.281 17.835 0.149 1.00 91.31 451 HIS A CA 1
ATOM 3526 C C . HIS A 1 451 ? -10.760 18.240 0.310 1.00 91.31 451 HIS A C 1
ATOM 3528 O O . HIS A 1 451 ? -11.623 17.529 -0.201 1.00 91.31 451 HIS A O 1
ATOM 3534 N N . PRO A 1 452 ? -11.090 19.371 0.966 1.00 85.25 452 PRO A N 1
ATOM 3535 C CA . PRO A 1 452 ? -12.482 19.781 1.186 1.00 85.25 452 PRO A CA 1
ATOM 3536 C C . PRO A 1 452 ? -13.321 19.889 -0.094 1.00 85.25 452 PRO A C 1
ATOM 3538 O O . PRO A 1 452 ? -14.468 19.466 -0.105 1.00 85.25 452 PRO A O 1
ATOM 3541 N N . ASP A 1 453 ? -12.741 20.390 -1.187 1.00 87.56 453 ASP A N 1
ATOM 3542 C CA . ASP A 1 453 ? -13.441 20.521 -2.479 1.00 87.56 453 ASP A CA 1
ATOM 3543 C C . ASP A 1 453 ? -13.772 19.174 -3.146 1.00 87.56 453 ASP A C 1
ATOM 3545 O O . ASP A 1 453 ? -14.552 19.143 -4.095 1.00 87.56 453 ASP A O 1
ATOM 3549 N N . ALA A 1 454 ? -13.210 18.053 -2.673 1.00 88.62 454 ALA A N 1
ATOM 3550 C CA . ALA A 1 454 ? -13.658 16.735 -3.116 1.00 88.62 454 ALA A CA 1
ATOM 3551 C C . ALA A 1 454 ? -15.110 16.463 -2.685 1.00 88.62 454 ALA A C 1
ATOM 3553 O O . ALA A 1 454 ? -15.801 15.678 -3.329 1.00 88.62 454 ALA A O 1
ATOM 3554 N N . ASP A 1 455 ? -15.589 17.119 -1.623 1.00 86.69 455 ASP A N 1
ATOM 3555 C CA . ASP A 1 455 ? -16.906 16.866 -1.032 1.00 86.69 455 ASP A CA 1
ATOM 3556 C C . ASP A 1 455 ? -18.029 17.243 -1.987 1.00 86.69 455 ASP A C 1
ATOM 3558 O O . ASP A 1 455 ? -18.982 16.476 -2.134 1.00 86.69 455 ASP A O 1
ATOM 3562 N N . ASP A 1 456 ? -17.869 18.377 -2.669 1.00 82.19 456 ASP A N 1
ATOM 3563 C CA . ASP A 1 456 ? -18.851 18.917 -3.607 1.00 82.19 456 ASP A CA 1
ATOM 3564 C C . ASP A 1 456 ? -19.041 17.982 -4.815 1.00 82.19 456 ASP A C 1
ATOM 3566 O O . ASP A 1 456 ? -20.153 17.832 -5.321 1.00 82.19 456 ASP A O 1
ATOM 3570 N N . VAL A 1 457 ? -17.968 17.305 -5.249 1.00 85.69 457 VAL A N 1
ATOM 3571 C CA . VAL A 1 457 ? -18.007 16.350 -6.370 1.00 85.69 457 VAL A CA 1
ATOM 3572 C C . VAL A 1 457 ? -18.515 14.982 -5.912 1.00 85.69 457 VAL A C 1
ATOM 3574 O O . VAL A 1 457 ? -19.358 14.374 -6.568 1.00 85.69 457 VAL A O 1
ATOM 3577 N N . LEU A 1 458 ? -18.030 14.487 -4.767 1.00 84.00 458 LEU A N 1
ATOM 3578 C CA . LEU A 1 458 ? -18.384 13.162 -4.242 1.00 84.00 458 LEU A CA 1
ATOM 3579 C C . LEU A 1 458 ? -19.824 13.085 -3.719 1.00 84.00 458 LEU A C 1
ATOM 3581 O O . LEU A 1 458 ? -20.405 11.995 -3.691 1.00 84.00 458 LEU A O 1
ATOM 3585 N N . CYS A 1 459 ? -20.387 14.207 -3.271 1.00 79.38 459 CYS A N 1
ATOM 3586 C CA . CYS A 1 459 ? -21.750 14.296 -2.760 1.00 79.38 459 CYS A CA 1
ATOM 3587 C C . CYS A 1 459 ? -22.422 15.609 -3.209 1.00 79.38 459 CYS A C 1
ATOM 3589 O O . CYS A 1 459 ? -22.540 16.536 -2.402 1.00 79.38 459 CYS A O 1
ATOM 3591 N N . PRO A 1 460 ? -22.918 15.681 -4.458 1.00 68.38 460 PRO A N 1
ATOM 3592 C CA . PRO A 1 460 ? -23.653 16.843 -4.950 1.00 68.38 460 PRO A CA 1
ATOM 3593 C C . PRO A 1 460 ? -24.890 17.157 -4.091 1.00 68.38 460 PRO A C 1
ATOM 3595 O O . PRO A 1 460 ? -25.464 16.272 -3.442 1.00 68.38 460 PRO A O 1
ATOM 3598 N N . GLU A 1 461 ? -25.319 18.424 -4.091 1.00 61.94 461 GLU A N 1
ATOM 3599 C CA . GLU A 1 461 ? -26.463 18.891 -3.300 1.00 61.94 461 GLU A CA 1
ATOM 3600 C C . GLU A 1 461 ? -27.704 17.998 -3.499 1.00 61.94 461 GLU A C 1
ATOM 3602 O O . GLU A 1 461 ? -28.175 17.785 -4.615 1.00 61.94 461 GLU A O 1
ATOM 3607 N N . GLY A 1 462 ? -28.250 17.483 -2.391 1.00 57.19 462 GLY A N 1
ATOM 3608 C CA . GLY A 1 462 ? -29.464 16.660 -2.383 1.00 57.19 462 GLY A CA 1
ATOM 3609 C C . GLY A 1 462 ? -29.258 15.140 -2.300 1.00 57.19 462 GLY A C 1
ATOM 3610 O O . GLY A 1 462 ? -30.252 14.442 -2.107 1.00 57.19 462 GLY A O 1
ATOM 3611 N N . GLU A 1 463 ? -28.025 14.610 -2.369 1.00 56.47 463 GLU A N 1
ATOM 3612 C CA . GLU A 1 463 ? -27.800 13.148 -2.378 1.00 56.47 463 GLU A CA 1
ATOM 3613 C C . GLU A 1 463 ? -27.643 12.474 -0.991 1.00 56.47 463 GLU A C 1
ATOM 3615 O O . GLU A 1 463 ? -27.959 11.290 -0.894 1.00 56.47 463 GLU A O 1
ATOM 3620 N N . THR A 1 464 ? -27.255 13.149 0.111 1.00 54.03 464 THR A N 1
ATOM 3621 C CA . THR A 1 464 ? -27.212 12.497 1.453 1.00 54.03 464 THR A CA 1
ATOM 3622 C C . THR A 1 464 ? -27.113 13.447 2.663 1.00 54.03 464 THR A C 1
ATOM 3624 O O . THR A 1 464 ? -26.505 14.506 2.596 1.00 54.03 464 THR A O 1
ATOM 3627 N N . LEU A 1 465 ? -27.639 13.014 3.824 1.00 47.34 465 LEU A N 1
ATOM 3628 C CA . LEU A 1 465 ? -27.539 13.680 5.146 1.00 47.34 465 LEU A CA 1
ATOM 3629 C C . LEU A 1 465 ? -26.186 13.473 5.875 1.00 47.34 465 LEU A C 1
ATOM 3631 O O . LEU A 1 465 ? -26.028 13.936 7.006 1.00 47.34 465 LEU A O 1
ATOM 3635 N N . GLN A 1 466 ? -25.225 12.739 5.299 1.00 59.69 466 GLN A N 1
ATOM 3636 C CA . GLN A 1 466 ? -23.952 12.400 5.952 1.00 59.69 466 GLN A CA 1
ATOM 3637 C C . GLN A 1 466 ? -22.759 12.902 5.133 1.00 59.69 466 GLN A C 1
ATOM 3639 O O . GLN A 1 466 ? -22.582 12.512 3.986 1.00 59.69 466 GLN A O 1
ATOM 3644 N N . SER A 1 467 ? -21.942 13.760 5.747 1.00 73.19 467 SER A N 1
ATOM 3645 C CA . SER A 1 467 ? -20.824 14.446 5.090 1.00 73.19 467 SER A CA 1
ATOM 3646 C C . SER A 1 467 ? -19.680 13.480 4.719 1.00 73.19 467 SER A C 1
ATOM 3648 O O . SER A 1 467 ? -19.299 12.658 5.566 1.00 73.19 467 SER A O 1
ATOM 3650 N N . PRO A 1 468 ? -19.063 13.614 3.525 1.00 84.81 468 PRO A N 1
ATOM 3651 C CA . PRO A 1 468 ? -17.780 12.988 3.179 1.00 84.81 468 PRO A CA 1
ATOM 3652 C C . PRO A 1 468 ? -16.697 13.150 4.266 1.00 84.81 468 PRO A C 1
ATOM 3654 O O . PRO A 1 468 ? -15.867 12.256 4.452 1.00 84.81 468 PRO A O 1
ATOM 3657 N N . ALA A 1 469 ? -16.771 14.215 5.077 1.00 86.81 469 ALA A N 1
ATOM 3658 C CA . ALA A 1 469 ? -15.906 14.438 6.234 1.00 86.81 469 ALA A CA 1
ATOM 3659 C C . ALA A 1 469 ? -15.956 13.310 7.275 1.00 86.81 469 ALA A C 1
ATOM 3661 O O . ALA A 1 469 ? -14.926 12.973 7.854 1.00 86.81 469 ALA A O 1
ATOM 3662 N N . LEU A 1 470 ? -17.117 12.677 7.498 1.00 87.25 470 LEU A N 1
ATOM 3663 C CA . LEU A 1 470 ? -17.208 11.513 8.388 1.00 87.25 470 LEU A CA 1
ATOM 3664 C C . LEU A 1 470 ? -16.396 10.338 7.837 1.00 87.25 470 LEU A C 1
ATOM 3666 O O . LEU A 1 470 ? -15.693 9.671 8.594 1.00 87.25 470 LEU A O 1
ATOM 3670 N N . ALA A 1 471 ? -16.497 10.075 6.533 1.00 88.69 471 ALA A N 1
ATOM 3671 C CA . ALA A 1 471 ? -15.801 8.957 5.911 1.00 88.69 471 ALA A CA 1
ATOM 3672 C C . ALA A 1 471 ? -14.283 9.153 5.932 1.00 88.69 471 ALA A C 1
ATOM 3674 O O . ALA A 1 471 ? -13.567 8.239 6.344 1.00 88.69 471 ALA A O 1
ATOM 3675 N N . ARG A 1 472 ? -13.817 10.371 5.619 1.00 90.62 472 ARG A N 1
ATOM 3676 C CA . ARG A 1 472 ? -12.412 10.770 5.787 1.00 90.62 472 ARG A CA 1
ATOM 3677 C C . ARG A 1 472 ? -11.917 10.572 7.210 1.00 90.62 472 ARG A C 1
ATOM 3679 O O . ARG A 1 472 ? -10.864 9.983 7.417 1.00 90.62 472 ARG A O 1
ATOM 3686 N N . GLN A 1 473 ? -12.672 11.055 8.195 1.00 91.25 473 GLN A N 1
ATOM 3687 C CA . GLN A 1 473 ? -12.260 11.003 9.594 1.00 91.25 473 GLN A CA 1
ATOM 3688 C C . GLN A 1 473 ? -12.171 9.564 10.111 1.00 91.25 473 GLN A C 1
ATOM 3690 O O . GLN A 1 473 ? -11.223 9.215 10.814 1.00 91.25 473 GLN A O 1
ATOM 3695 N N . VAL A 1 474 ? -13.141 8.712 9.754 1.00 91.25 474 VAL A N 1
ATOM 3696 C CA . VAL A 1 474 ? -13.099 7.281 10.087 1.00 91.25 474 VAL A CA 1
ATOM 3697 C C . VAL A 1 474 ? -11.889 6.621 9.436 1.00 91.25 474 VAL A C 1
ATOM 3699 O O . VAL A 1 474 ? -11.149 5.923 10.126 1.00 91.25 474 VAL A O 1
ATOM 3702 N N . ARG A 1 475 ? -11.645 6.882 8.148 1.00 91.12 475 ARG A N 1
ATOM 3703 C CA . ARG A 1 475 ? -10.494 6.326 7.436 1.00 91.12 475 ARG A CA 1
ATOM 3704 C C . ARG A 1 475 ? -9.165 6.788 8.038 1.00 91.12 475 ARG A C 1
ATOM 3706 O O . ARG A 1 475 ? -8.299 5.957 8.280 1.00 91.12 475 ARG A O 1
ATOM 3713 N N . ALA A 1 476 ? -9.025 8.070 8.367 1.00 93.31 476 ALA A N 1
ATOM 3714 C CA . ALA A 1 476 ? -7.826 8.606 9.010 1.00 93.31 476 ALA A CA 1
ATOM 3715 C C . ALA A 1 476 ? -7.552 7.947 10.373 1.00 93.31 476 ALA A C 1
ATOM 3717 O O . ALA A 1 476 ? -6.403 7.633 10.686 1.00 93.31 476 ALA A O 1
ATOM 3718 N N . LEU A 1 477 ? -8.597 7.680 11.167 1.00 93.56 477 LEU A N 1
ATOM 3719 C CA . LEU A 1 477 ? -8.480 6.926 12.419 1.00 93.56 477 LEU A CA 1
ATOM 3720 C C . LEU A 1 477 ? -8.063 5.468 12.187 1.00 93.56 477 LEU A C 1
ATOM 3722 O O . LEU A 1 477 ? -7.268 4.935 12.958 1.00 93.56 477 LEU A O 1
ATOM 3726 N N . GLU A 1 478 ? -8.590 4.813 11.151 1.00 91.19 478 GLU A N 1
ATOM 3727 C CA . GLU A 1 478 ? -8.187 3.451 10.777 1.00 91.19 478 GLU A CA 1
ATOM 3728 C C . GLU A 1 478 ? -6.714 3.402 10.352 1.00 91.19 478 GLU A C 1
ATOM 3730 O O . GLU A 1 478 ? -5.969 2.556 10.851 1.00 91.19 478 GLU A O 1
ATOM 3735 N N . THR A 1 479 ? -6.266 4.343 9.516 1.00 91.25 479 THR A N 1
ATOM 3736 C CA . THR A 1 479 ? -4.856 4.477 9.125 1.00 91.25 479 THR A CA 1
ATOM 3737 C C . THR A 1 479 ? -3.980 4.675 10.358 1.00 91.25 479 THR A C 1
ATOM 3739 O O . THR A 1 479 ? -3.086 3.868 10.606 1.00 91.25 479 THR A O 1
ATOM 3742 N N . TRP A 1 480 ? -4.307 5.652 11.211 1.00 93.75 480 TRP A N 1
ATOM 3743 C CA . TRP A 1 480 ? -3.600 5.895 12.474 1.00 93.75 480 TRP A CA 1
ATOM 3744 C C . TRP A 1 480 ? -3.511 4.623 13.334 1.00 93.75 480 TRP A C 1
ATOM 3746 O O . TRP A 1 480 ? -2.434 4.286 13.821 1.00 93.75 480 TRP A O 1
ATOM 3756 N N . SER A 1 481 ? -4.595 3.847 13.447 1.00 91.75 481 SER A N 1
ATOM 3757 C CA . SER A 1 481 ? -4.628 2.622 14.261 1.00 91.75 481 SER A CA 1
ATOM 3758 C C . SER A 1 481 ? -3.678 1.502 13.812 1.00 91.75 481 SER A C 1
ATOM 3760 O O . SER A 1 481 ? -3.485 0.555 14.572 1.00 91.75 481 SER A O 1
ATOM 3762 N N . THR A 1 482 ? -3.111 1.594 12.604 1.00 91.31 482 THR A N 1
ATOM 3763 C CA . THR A 1 482 ? -2.238 0.566 12.005 1.00 91.31 482 THR A CA 1
ATOM 3764 C C . THR A 1 482 ? -0.845 1.075 11.613 1.00 91.31 482 THR A C 1
ATOM 3766 O O . THR A 1 482 ? 0.039 0.268 11.312 1.00 91.31 482 THR A O 1
ATOM 3769 N N . THR A 1 483 ? -0.621 2.397 11.640 1.00 95.31 483 THR A N 1
ATOM 3770 C CA . THR A 1 483 ? 0.642 3.038 11.237 1.00 95.31 483 THR A CA 1
ATOM 3771 C C . THR A 1 483 ? 1.849 2.481 11.996 1.00 95.31 483 THR A C 1
ATOM 3773 O O . THR A 1 483 ? 2.879 2.210 11.380 1.00 95.31 483 THR A O 1
ATOM 3776 N N . LEU A 1 484 ? 1.741 2.271 13.316 1.00 97.12 484 LEU A N 1
ATOM 3777 C CA . LEU A 1 484 ? 2.860 1.762 14.116 1.00 97.12 484 LEU A CA 1
ATOM 3778 C C . LEU A 1 484 ? 3.245 0.337 13.710 1.00 97.12 484 LEU A C 1
ATOM 3780 O O . LEU A 1 484 ? 4.425 0.066 13.512 1.00 97.12 484 LEU A O 1
ATOM 3784 N N . GLN A 1 485 ? 2.276 -0.570 13.568 1.00 95.31 485 GLN A N 1
ATOM 3785 C CA . GLN A 1 485 ? 2.547 -1.962 13.195 1.00 95.31 485 GLN A CA 1
ATOM 3786 C C . GLN A 1 485 ? 3.172 -2.036 11.798 1.00 95.31 485 GLN A C 1
ATOM 3788 O O . GLN A 1 485 ? 4.113 -2.799 11.601 1.00 95.31 485 GLN A O 1
ATOM 3793 N N . CYS A 1 486 ? 2.716 -1.193 10.863 1.00 94.56 486 CYS A N 1
ATOM 3794 C CA . CYS A 1 486 ? 3.320 -1.062 9.536 1.00 94.56 486 CYS A CA 1
ATOM 3795 C C . CYS A 1 486 ? 4.787 -0.600 9.619 1.00 94.56 486 CYS A C 1
ATOM 3797 O O . CYS A 1 486 ? 5.667 -1.233 9.040 1.00 94.56 486 CYS A O 1
ATOM 3799 N N . ALA A 1 487 ? 5.074 0.443 10.406 1.00 97.69 487 ALA A N 1
ATOM 3800 C CA . ALA A 1 487 ? 6.430 0.965 10.599 1.00 97.69 487 ALA A CA 1
ATOM 3801 C C . ALA A 1 487 ? 7.374 -0.029 11.283 1.00 97.69 487 ALA A C 1
ATOM 3803 O O . ALA A 1 487 ? 8.521 -0.188 10.864 1.00 97.69 487 ALA A O 1
ATOM 3804 N N . VAL A 1 488 ? 6.889 -0.745 12.298 1.00 98.31 488 VAL A N 1
ATOM 3805 C CA . VAL A 1 488 ? 7.669 -1.787 12.972 1.00 98.31 488 VAL A CA 1
ATOM 3806 C C . VAL A 1 488 ? 7.914 -2.969 12.034 1.00 98.31 488 VAL A C 1
ATOM 3808 O O . VAL A 1 488 ? 9.034 -3.468 11.987 1.00 98.31 488 VAL A O 1
ATOM 3811 N N . ALA A 1 489 ? 6.912 -3.404 11.263 1.00 96.81 489 ALA A N 1
ATOM 3812 C CA . ALA A 1 489 ? 7.084 -4.467 10.276 1.00 96.81 489 ALA A CA 1
ATOM 3813 C C . ALA A 1 489 ? 8.117 -4.079 9.205 1.00 96.81 489 ALA A C 1
ATOM 3815 O O . ALA A 1 489 ? 9.013 -4.868 8.928 1.00 96.81 489 ALA A O 1
ATOM 3816 N N . ALA A 1 490 ? 8.058 -2.853 8.678 1.00 96.69 490 ALA A N 1
ATOM 3817 C CA . ALA A 1 490 ? 9.041 -2.346 7.722 1.00 96.69 490 ALA A CA 1
ATOM 3818 C C . ALA A 1 490 ? 10.467 -2.335 8.300 1.00 96.69 490 ALA A C 1
ATOM 3820 O O . ALA A 1 490 ? 11.421 -2.714 7.622 1.00 96.69 490 ALA A O 1
ATOM 3821 N N . ALA A 1 491 ? 10.619 -1.952 9.573 1.00 98.06 491 ALA A N 1
ATOM 3822 C CA . ALA A 1 491 ? 11.915 -1.974 10.244 1.00 98.06 491 ALA A CA 1
ATOM 3823 C C . ALA A 1 491 ? 12.429 -3.408 10.435 1.00 98.06 491 ALA A C 1
ATOM 3825 O O . ALA A 1 491 ? 13.594 -3.680 10.162 1.00 98.06 491 ALA A O 1
ATOM 3826 N N . VAL A 1 492 ? 11.565 -4.342 10.847 1.00 98.12 492 VAL A N 1
ATOM 3827 C CA . VAL A 1 492 ? 11.924 -5.766 10.970 1.00 98.12 492 VAL A CA 1
ATOM 3828 C C . VAL A 1 492 ? 12.339 -6.350 9.621 1.00 98.12 492 VAL A C 1
ATOM 3830 O O . VAL A 1 492 ? 13.328 -7.076 9.566 1.00 98.12 492 VAL A O 1
ATOM 3833 N N . ASP A 1 493 ? 11.627 -6.013 8.545 1.00 97.06 493 ASP A N 1
ATOM 3834 C CA . ASP A 1 493 ? 11.942 -6.458 7.186 1.00 97.06 493 ASP A CA 1
ATOM 3835 C C . ASP A 1 493 ? 13.333 -5.983 6.727 1.00 97.06 493 ASP A C 1
ATOM 3837 O O . ASP A 1 493 ? 14.119 -6.774 6.204 1.00 97.06 493 ASP A O 1
ATOM 3841 N N . MET A 1 494 ? 13.697 -4.725 6.996 1.00 95.81 494 MET A N 1
ATOM 3842 C CA . MET A 1 494 ? 15.056 -4.238 6.728 1.00 95.81 494 MET A CA 1
ATOM 3843 C C . MET A 1 494 ? 16.110 -4.972 7.566 1.00 95.81 494 MET A C 1
ATOM 3845 O O . MET A 1 494 ? 17.144 -5.392 7.050 1.00 95.81 494 MET A O 1
ATOM 3849 N N . GLU A 1 495 ? 15.863 -5.137 8.867 1.00 96.69 495 GLU A N 1
ATOM 3850 C CA . GLU A 1 495 ? 16.827 -5.741 9.788 1.00 96.69 495 GLU A CA 1
ATOM 3851 C C . GLU A 1 495 ? 17.066 -7.230 9.512 1.00 96.69 495 GLU A C 1
ATOM 3853 O O . GLU A 1 495 ? 18.203 -7.697 9.613 1.00 96.69 495 GLU A O 1
ATOM 3858 N N . VAL A 1 496 ? 16.023 -7.980 9.141 1.00 96.38 496 VAL A N 1
ATOM 3859 C CA . VAL A 1 496 ? 16.151 -9.412 8.846 1.00 96.38 496 VAL A CA 1
ATOM 3860 C C . VAL A 1 496 ? 16.947 -9.642 7.558 1.00 96.38 496 VAL A C 1
ATOM 3862 O O . VAL A 1 496 ? 17.794 -10.533 7.516 1.00 96.38 496 VAL A O 1
ATOM 3865 N N . HIS A 1 497 ? 16.763 -8.800 6.536 1.00 95.12 497 HIS A N 1
ATOM 3866 C CA . HIS A 1 497 ? 17.487 -8.908 5.264 1.00 95.12 497 HIS A CA 1
ATOM 3867 C C . HIS A 1 497 ? 18.891 -8.279 5.294 1.00 95.12 497 HIS A C 1
ATOM 3869 O O . HIS A 1 497 ? 19.727 -8.624 4.458 1.00 95.12 497 HIS A O 1
ATOM 3875 N N . ALA A 1 498 ? 19.177 -7.402 6.266 1.00 93.75 498 ALA A N 1
ATOM 3876 C CA . ALA A 1 498 ? 20.533 -6.930 6.566 1.00 93.75 498 ALA A CA 1
ATOM 3877 C C . ALA A 1 498 ? 21.368 -7.966 7.332 1.00 93.75 498 ALA A C 1
ATOM 3879 O O . ALA A 1 498 ? 22.595 -7.931 7.287 1.00 93.75 498 ALA A O 1
ATOM 3880 N N . SER A 1 499 ? 20.713 -8.846 8.093 1.00 91.88 499 SER A N 1
ATOM 3881 C CA . SER A 1 499 ? 21.383 -9.846 8.921 1.00 91.88 499 SER A CA 1
ATOM 3882 C C . SER A 1 499 ? 21.710 -11.110 8.126 1.00 91.88 499 SER A C 1
ATOM 3884 O O . SER A 1 499 ? 20.919 -11.571 7.299 1.00 91.88 499 SER A O 1
ATOM 3886 N N . SER A 1 500 ? 22.856 -11.720 8.430 1.00 87.94 500 SER A N 1
ATOM 3887 C CA . SER A 1 500 ? 23.240 -13.040 7.921 1.00 87.94 500 SER A CA 1
ATOM 3888 C C . SER A 1 500 ? 22.605 -14.194 8.708 1.00 87.94 500 SER A C 1
ATOM 3890 O O . SER A 1 500 ? 22.565 -15.318 8.209 1.00 87.94 500 SER A O 1
ATOM 3892 N N . THR A 1 501 ? 22.080 -13.937 9.914 1.00 90.19 501 THR A N 1
ATOM 3893 C CA . THR A 1 501 ? 21.630 -14.990 10.843 1.00 90.19 501 THR A CA 1
ATOM 3894 C C . THR A 1 501 ? 20.240 -14.787 11.432 1.00 90.19 501 THR A C 1
ATOM 3896 O O . THR A 1 501 ? 19.577 -15.775 11.738 1.00 90.19 501 THR A O 1
ATOM 3899 N N . ASP A 1 502 ? 19.789 -13.545 11.622 1.00 94.12 502 ASP A N 1
ATOM 3900 C CA . ASP A 1 502 ? 18.570 -13.258 12.392 1.00 94.12 502 ASP A CA 1
ATOM 3901 C C . ASP A 1 502 ? 17.318 -13.778 11.668 1.00 94.12 502 ASP A C 1
ATOM 3903 O O . ASP A 1 502 ? 17.217 -13.694 10.444 1.00 94.12 502 ASP A O 1
ATOM 3907 N N . GLY A 1 503 ? 16.338 -14.287 12.412 1.00 96.38 503 GLY A N 1
ATOM 3908 C CA . GLY A 1 503 ? 14.969 -14.433 11.926 1.00 96.38 503 GLY A CA 1
ATOM 3909 C C . GLY A 1 503 ? 14.148 -13.175 12.211 1.00 96.38 503 GLY A C 1
ATOM 3910 O O . GLY A 1 503 ? 14.616 -12.202 12.817 1.00 96.38 503 GLY A O 1
ATOM 3911 N N . HIS A 1 504 ? 12.882 -13.184 11.794 1.00 97.50 504 HIS A N 1
ATOM 3912 C CA . HIS A 1 504 ? 11.986 -12.041 12.001 1.00 97.50 504 HIS A CA 1
ATOM 3913 C C . HIS A 1 504 ? 11.774 -11.735 13.493 1.00 97.50 504 HIS A C 1
ATOM 3915 O O . HIS A 1 504 ? 11.638 -10.572 13.881 1.00 97.50 504 HIS A O 1
ATOM 3921 N N . ARG A 1 505 ? 11.731 -12.769 14.348 1.00 96.94 505 ARG A N 1
ATOM 3922 C CA . ARG A 1 505 ? 11.519 -12.606 15.794 1.00 96.94 505 ARG A CA 1
ATOM 3923 C C . ARG A 1 505 ? 12.717 -11.943 16.463 1.00 96.94 505 ARG A C 1
ATOM 3925 O O . ARG A 1 505 ? 12.530 -11.024 17.256 1.00 96.94 505 ARG A O 1
ATOM 3932 N N . GLU A 1 506 ? 13.922 -12.385 16.136 1.00 97.75 506 GLU A N 1
ATOM 3933 C CA . GLU A 1 506 ? 15.172 -11.870 16.692 1.00 97.75 506 GLU A CA 1
ATOM 3934 C C . GLU A 1 506 ? 15.362 -10.395 16.314 1.00 97.75 506 GLU A C 1
ATOM 3936 O O . GLU A 1 506 ? 15.636 -9.556 17.180 1.00 97.75 506 GLU A O 1
ATOM 3941 N N . ALA A 1 507 ? 15.118 -10.058 15.041 1.00 97.56 507 ALA A N 1
ATOM 3942 C CA . ALA A 1 507 ? 15.126 -8.681 14.555 1.00 97.56 507 ALA A CA 1
ATOM 3943 C C . ALA A 1 507 ? 14.099 -7.809 15.303 1.00 97.56 507 ALA A C 1
ATOM 3945 O O . ALA A 1 507 ? 14.431 -6.723 15.790 1.00 97.56 507 ALA A O 1
ATOM 3946 N N . TYR A 1 508 ? 12.870 -8.308 15.478 1.00 98.31 508 TYR A N 1
ATOM 3947 C CA . TYR A 1 508 ? 11.838 -7.623 16.253 1.00 98.31 508 TYR A CA 1
ATOM 3948 C C . TYR A 1 508 ? 12.236 -7.402 17.717 1.00 98.31 508 TYR A C 1
ATOM 3950 O O . TYR A 1 508 ? 12.055 -6.306 18.233 1.00 98.31 508 TYR A O 1
ATOM 3958 N N . GLU A 1 509 ? 12.776 -8.402 18.415 1.00 97.50 509 GLU A N 1
ATOM 3959 C CA . GLU A 1 509 ? 13.118 -8.284 19.842 1.00 97.50 509 GLU A CA 1
ATOM 3960 C C . GLU A 1 509 ? 14.245 -7.275 20.096 1.00 97.50 509 GLU A C 1
ATOM 3962 O O . GLU A 1 509 ? 14.293 -6.625 21.146 1.00 97.50 509 GLU A O 1
ATOM 3967 N N . ARG A 1 510 ? 15.154 -7.116 19.131 1.00 96.56 510 ARG A N 1
ATOM 3968 C CA . ARG A 1 510 ? 16.177 -6.067 19.139 1.00 96.56 510 ARG A CA 1
ATOM 3969 C C . ARG A 1 510 ? 15.553 -4.684 18.950 1.00 96.56 510 ARG A C 1
ATOM 3971 O O . ARG A 1 510 ? 15.719 -3.839 19.830 1.00 96.56 510 ARG A O 1
ATOM 3978 N N . LEU A 1 511 ? 14.767 -4.491 17.889 1.00 97.31 511 LEU A N 1
ATOM 3979 C CA . LEU A 1 511 ? 14.068 -3.227 17.617 1.00 97.31 511 LEU A CA 1
ATOM 3980 C C . LEU A 1 511 ? 13.097 -2.843 18.741 1.00 97.31 511 LEU A C 1
ATOM 3982 O O . LEU A 1 511 ? 13.011 -1.682 19.127 1.00 97.31 511 LEU A O 1
ATOM 3986 N N . SER A 1 512 ? 12.398 -3.818 19.319 1.00 97.44 512 SER A N 1
ATOM 3987 C CA . SER A 1 512 ? 11.450 -3.607 20.412 1.00 97.44 512 SER A CA 1
ATOM 3988 C C . SER A 1 512 ? 12.123 -3.063 21.668 1.00 97.44 512 SER A C 1
ATOM 3990 O O . SER A 1 512 ? 11.514 -2.248 22.365 1.00 97.44 512 SER A O 1
ATOM 3992 N N . ARG A 1 513 ? 13.351 -3.510 21.970 1.00 96.56 513 ARG A N 1
ATOM 3993 C CA . ARG A 1 513 ? 14.156 -2.982 23.081 1.00 96.56 513 ARG A CA 1
ATOM 3994 C C . ARG A 1 513 ? 14.727 -1.611 22.749 1.00 96.56 513 ARG A C 1
ATOM 3996 O O . ARG A 1 513 ? 14.656 -0.717 23.582 1.00 96.56 513 ARG A O 1
ATOM 4003 N N . GLU A 1 514 ? 15.258 -1.453 21.542 1.00 97.12 514 GLU A N 1
ATOM 4004 C CA . GLU A 1 514 ? 15.854 -0.205 21.063 1.00 97.12 514 GLU A CA 1
ATOM 4005 C C . GLU A 1 514 ? 14.840 0.951 21.048 1.00 97.12 514 GLU A C 1
ATOM 4007 O O . GLU A 1 514 ? 15.089 2.014 21.609 1.00 97.12 514 GLU A O 1
ATOM 4012 N N . LEU A 1 515 ? 13.664 0.721 20.462 1.00 96.81 515 LEU A N 1
ATOM 4013 C CA . LEU A 1 515 ? 12.637 1.739 20.221 1.00 96.81 515 LEU A CA 1
ATOM 4014 C C . LEU A 1 515 ? 11.572 1.787 21.325 1.00 96.81 515 LEU A C 1
ATOM 4016 O O . LEU A 1 515 ? 10.593 2.530 21.219 1.00 96.81 515 LEU A O 1
ATOM 4020 N N . SER A 1 516 ? 11.759 1.015 22.402 1.00 95.31 516 SER A N 1
ATOM 4021 C CA . SER A 1 516 ? 10.847 0.955 23.552 1.00 95.31 516 SER A CA 1
ATOM 4022 C C . SER A 1 516 ? 9.386 0.729 23.138 1.00 95.31 516 SER A C 1
ATOM 4024 O O . SER A 1 516 ? 8.492 1.460 23.560 1.00 95.31 516 SER A O 1
ATOM 4026 N N . LEU A 1 517 ? 9.135 -0.273 22.286 1.00 94.38 517 LEU A N 1
ATOM 4027 C CA . LEU A 1 517 ? 7.789 -0.542 21.752 1.00 94.38 517 LEU A CA 1
ATOM 4028 C C . LEU A 1 517 ? 6.791 -0.979 22.837 1.00 94.38 517 LEU A C 1
ATOM 4030 O O . LEU A 1 517 ? 5.593 -0.735 22.701 1.00 94.38 517 LEU A O 1
ATOM 4034 N N . GLY A 1 518 ? 7.273 -1.594 23.922 1.00 86.25 518 GLY A N 1
ATOM 4035 C CA . GLY A 1 518 ? 6.446 -2.001 25.060 1.00 86.25 518 GLY A CA 1
ATOM 4036 C C . GLY A 1 518 ? 5.233 -2.838 24.639 1.00 86.25 518 GLY A C 1
ATOM 4037 O O . GLY A 1 518 ? 5.356 -3.773 23.853 1.00 86.25 518 GLY A O 1
ATOM 4038 N N . ASP A 1 519 ? 4.058 -2.478 25.155 1.00 85.69 519 ASP A N 1
ATOM 4039 C CA . ASP A 1 519 ? 2.782 -3.122 24.817 1.00 85.69 519 ASP A CA 1
ATOM 4040 C C . ASP A 1 519 ? 2.084 -2.502 23.585 1.00 85.69 519 ASP A C 1
ATOM 4042 O O . ASP A 1 519 ? 0.987 -2.941 23.230 1.00 85.69 519 ASP A O 1
ATOM 4046 N N . HIS A 1 520 ? 2.681 -1.495 22.930 1.00 90.44 520 HIS A N 1
ATOM 4047 C CA . HIS A 1 520 ? 2.059 -0.802 21.790 1.00 90.44 520 HIS A CA 1
ATOM 4048 C C . HIS A 1 520 ? 2.024 -1.659 20.520 1.00 90.44 520 HIS A C 1
ATOM 4050 O O . HIS A 1 520 ? 1.112 -1.541 19.701 1.00 90.44 520 HIS A O 1
ATOM 4056 N N . CYS A 1 521 ? 3.008 -2.535 20.344 1.00 92.88 521 CYS A N 1
ATOM 4057 C CA . CYS A 1 521 ? 3.100 -3.433 19.203 1.00 92.88 521 CYS A CA 1
ATOM 4058 C C . CYS A 1 521 ? 3.653 -4.766 19.690 1.00 92.88 521 CYS A C 1
ATOM 4060 O O . CYS A 1 521 ? 4.670 -4.771 20.372 1.00 92.88 521 CYS A O 1
ATOM 4062 N N . ALA A 1 522 ? 3.001 -5.882 19.357 1.00 91.88 522 ALA A N 1
ATOM 4063 C CA . ALA A 1 522 ? 3.491 -7.216 19.680 1.00 91.88 522 ALA A CA 1
ATOM 4064 C C . ALA A 1 522 ? 3.945 -7.939 18.408 1.00 91.88 522 ALA A C 1
ATOM 4066 O O . ALA A 1 522 ? 3.334 -7.785 17.353 1.00 91.88 522 ALA A O 1
ATOM 4067 N N . PHE A 1 523 ? 4.952 -8.814 18.518 1.00 94.06 523 PHE A N 1
ATOM 4068 C CA . PHE A 1 523 ? 5.419 -9.599 17.369 1.00 94.06 523 PHE A CA 1
ATOM 4069 C C . PHE A 1 523 ? 4.286 -10.367 16.683 1.00 94.06 523 PHE A C 1
ATOM 4071 O O . PHE A 1 523 ? 4.269 -10.461 15.468 1.00 94.06 523 PHE A O 1
ATOM 4078 N N . GLY A 1 524 ? 3.318 -10.897 17.440 1.00 89.81 524 GLY A N 1
ATOM 4079 C CA . GLY A 1 524 ? 2.209 -11.680 16.884 1.00 89.81 524 GLY A CA 1
ATOM 4080 C C . GLY A 1 524 ? 1.325 -10.929 15.879 1.00 89.81 524 GLY A C 1
ATOM 4081 O O . GLY A 1 524 ? 0.602 -11.582 15.130 1.00 89.81 524 GLY A O 1
ATOM 4082 N N . ASP A 1 525 ? 1.398 -9.597 15.839 1.00 84.56 525 ASP A N 1
ATOM 4083 C CA . ASP A 1 525 ? 0.644 -8.761 14.902 1.00 84.56 525 ASP A CA 1
ATOM 4084 C C . ASP A 1 525 ? 1.385 -8.564 13.558 1.00 84.56 525 ASP A C 1
ATOM 4086 O O . ASP A 1 525 ? 0.779 -8.139 12.577 1.00 84.56 525 ASP A O 1
ATOM 4090 N N . LEU A 1 526 ? 2.679 -8.906 13.485 1.00 92.38 526 LEU A N 1
ATOM 4091 C CA . LEU A 1 526 ? 3.557 -8.593 12.350 1.00 92.38 526 LEU A CA 1
ATOM 4092 C C . LEU A 1 526 ? 3.629 -9.652 11.232 1.00 92.38 526 LEU A C 1
ATOM 4094 O O . LEU A 1 526 ? 3.708 -9.244 10.077 1.00 92.38 526 LEU A O 1
ATOM 4098 N N . PRO A 1 527 ? 3.575 -10.982 11.486 1.00 90.50 527 PRO A N 1
ATOM 4099 C CA . PRO A 1 527 ? 3.792 -12.000 10.456 1.00 90.50 527 PRO A CA 1
ATOM 4100 C C . PRO A 1 527 ? 2.960 -11.840 9.184 1.00 90.50 527 PRO A C 1
ATOM 4102 O O . PRO A 1 527 ? 3.426 -12.183 8.104 1.00 90.50 527 PRO A O 1
ATOM 4105 N N . GLY A 1 528 ? 1.741 -11.304 9.295 1.00 85.06 528 GLY A N 1
ATOM 4106 C CA . GLY A 1 528 ? 0.889 -11.043 8.136 1.00 85.06 528 GLY A CA 1
ATOM 4107 C C . GLY A 1 528 ? 1.473 -10.017 7.157 1.00 85.06 528 GLY A C 1
ATOM 4108 O O . GLY A 1 528 ? 1.288 -10.181 5.953 1.00 85.06 528 GLY A O 1
ATOM 4109 N N . TYR A 1 529 ? 2.209 -9.011 7.639 1.00 85.19 529 TYR A N 1
ATOM 4110 C CA . TYR A 1 529 ? 2.807 -7.962 6.803 1.00 85.19 529 TYR A CA 1
ATOM 4111 C C . TYR A 1 529 ? 3.872 -8.526 5.863 1.00 85.19 529 TYR A C 1
ATOM 4113 O O . TYR A 1 529 ? 3.870 -8.217 4.677 1.00 85.19 529 TYR A O 1
ATOM 4121 N N . PHE A 1 530 ? 4.705 -9.449 6.348 1.00 87.75 530 PHE A N 1
ATOM 4122 C CA . PHE A 1 530 ? 5.756 -10.068 5.536 1.00 87.75 530 PHE A CA 1
ATOM 4123 C C . PHE A 1 530 ? 5.208 -10.972 4.429 1.00 87.75 530 PHE A C 1
ATOM 4125 O O . PHE A 1 530 ? 5.961 -11.402 3.569 1.00 87.75 530 PHE A O 1
ATOM 4132 N N . THR A 1 531 ? 3.906 -11.275 4.416 1.00 80.62 531 THR A N 1
ATOM 4133 C CA . THR A 1 531 ? 3.276 -12.025 3.315 1.00 80.62 531 THR A CA 1
ATOM 4134 C C . THR A 1 531 ? 2.869 -11.138 2.139 1.00 80.62 531 THR A C 1
ATOM 4136 O O . THR A 1 531 ? 2.388 -11.657 1.131 1.00 80.62 531 THR A O 1
ATOM 4139 N N . HIS A 1 532 ? 3.041 -9.815 2.262 1.00 72.31 532 HIS A N 1
ATOM 4140 C CA . HIS A 1 532 ? 2.756 -8.869 1.193 1.00 72.31 532 HIS A CA 1
ATOM 4141 C C . HIS A 1 532 ? 3.669 -9.126 -0.008 1.00 72.31 532 HIS A C 1
ATOM 4143 O O . HIS A 1 532 ? 4.883 -9.248 0.147 1.00 72.31 532 HIS A O 1
ATOM 4149 N N . LEU A 1 533 ? 3.087 -9.194 -1.206 1.00 66.00 533 LEU A N 1
ATOM 4150 C CA . LEU A 1 533 ? 3.802 -9.575 -2.427 1.00 66.00 533 LEU A CA 1
ATOM 4151 C C . LEU A 1 533 ? 4.960 -8.630 -2.732 1.00 66.00 533 LEU A C 1
ATOM 4153 O O . LEU A 1 533 ? 6.065 -9.096 -2.969 1.00 66.00 533 LEU A O 1
ATOM 4157 N N . THR A 1 534 ? 4.748 -7.320 -2.602 1.00 65.19 534 THR A N 1
ATOM 4158 C CA . THR A 1 534 ? 5.807 -6.324 -2.818 1.00 65.19 534 THR A CA 1
ATOM 4159 C C . THR A 1 534 ? 7.021 -6.562 -1.918 1.00 65.19 534 THR A C 1
ATOM 4161 O O . THR A 1 534 ? 8.146 -6.385 -2.358 1.00 65.19 534 THR A O 1
ATOM 4164 N N . TRP A 1 535 ? 6.826 -7.021 -0.676 1.00 73.94 535 TRP A N 1
ATOM 4165 C CA . TRP A 1 535 ? 7.934 -7.303 0.253 1.00 73.94 535 TRP A CA 1
ATOM 4166 C C . TRP A 1 535 ? 8.569 -8.675 -0.014 1.00 73.94 535 TRP A C 1
ATOM 4168 O O . TRP A 1 535 ? 9.688 -8.956 0.408 1.00 73.94 535 TRP A O 1
ATOM 4178 N N . GLN A 1 536 ? 7.847 -9.554 -0.713 1.00 74.00 536 GLN A N 1
ATOM 4179 C CA . GLN A 1 536 ? 8.380 -10.821 -1.198 1.00 74.00 536 GLN A CA 1
ATOM 4180 C C . GLN A 1 536 ? 9.201 -10.646 -2.485 1.00 74.00 536 GLN A C 1
ATOM 4182 O O . GLN A 1 536 ? 10.208 -11.341 -2.631 1.00 74.00 536 GLN A O 1
ATOM 4187 N N . ALA A 1 537 ? 8.796 -9.722 -3.359 1.00 70.25 537 ALA A N 1
ATOM 4188 C CA . ALA A 1 537 ? 9.508 -9.337 -4.576 1.00 70.25 537 ALA A CA 1
ATOM 4189 C C . ALA A 1 537 ? 10.742 -8.472 -4.264 1.00 70.25 537 ALA A C 1
ATOM 4191 O O . ALA A 1 537 ? 11.825 -8.738 -4.768 1.00 70.25 537 ALA A O 1
ATOM 4192 N N . ALA A 1 538 ? 10.612 -7.503 -3.350 1.00 79.75 538 ALA A N 1
ATOM 4193 C CA . ALA A 1 538 ? 11.691 -6.611 -2.925 1.00 79.75 538 ALA A CA 1
ATOM 4194 C C . ALA A 1 538 ? 12.000 -6.790 -1.418 1.00 79.75 538 ALA A C 1
ATOM 4196 O O . ALA A 1 538 ? 11.495 -6.038 -0.576 1.00 79.75 538 ALA A O 1
ATOM 4197 N N . PRO A 1 539 ? 12.798 -7.805 -1.034 1.00 88.50 539 PRO A N 1
ATOM 4198 C CA . PRO A 1 539 ? 13.131 -8.074 0.366 1.00 88.50 539 PRO A CA 1
ATOM 4199 C C . PRO A 1 539 ? 13.907 -6.922 1.017 1.00 88.50 539 PRO A C 1
ATOM 4201 O O . PRO A 1 539 ? 14.918 -6.470 0.485 1.00 88.50 539 PRO A O 1
ATOM 4204 N N . GLY A 1 540 ? 13.479 -6.463 2.195 1.00 91.38 540 GLY A N 1
ATOM 4205 C CA . GLY A 1 540 ? 14.076 -5.296 2.854 1.00 91.38 540 GLY A CA 1
ATOM 4206 C C . GLY A 1 540 ? 13.507 -3.959 2.365 1.00 91.38 540 GLY A C 1
ATOM 4207 O O . GLY A 1 540 ? 13.922 -2.903 2.845 1.00 91.38 540 GLY A O 1
ATOM 4208 N N . ALA A 1 541 ? 12.546 -3.986 1.439 1.00 87.94 541 ALA A N 1
ATOM 4209 C CA . ALA A 1 541 ? 11.836 -2.819 0.938 1.00 87.94 541 ALA A CA 1
ATOM 4210 C C . ALA A 1 541 ? 10.485 -2.603 1.657 1.00 87.94 541 ALA A C 1
ATOM 4212 O O . ALA A 1 541 ? 9.550 -2.011 1.126 1.00 87.94 541 ALA A O 1
ATOM 4213 N N . GLY A 1 542 ? 10.336 -3.029 2.912 1.00 87.75 542 GLY A N 1
ATOM 4214 C CA . GLY A 1 542 ? 9.130 -2.711 3.683 1.00 87.75 542 GLY A CA 1
ATOM 4215 C C . GLY A 1 542 ? 8.894 -1.205 3.888 1.00 87.75 542 GLY A C 1
ATOM 4216 O O . GLY A 1 542 ? 7.769 -0.764 4.123 1.00 87.75 542 GLY A O 1
ATOM 4217 N N . PHE A 1 543 ? 9.949 -0.391 3.770 1.00 93.06 543 PHE A N 1
ATOM 4218 C CA . PHE A 1 543 ? 9.908 1.056 3.995 1.00 93.06 543 PHE A CA 1
ATOM 4219 C C . PHE A 1 543 ? 9.248 1.862 2.868 1.00 93.06 543 PHE A C 1
ATOM 4221 O O . PHE A 1 543 ? 8.889 3.017 3.106 1.00 93.06 543 PHE A O 1
ATOM 4228 N N . LEU A 1 544 ? 9.074 1.281 1.673 1.00 90.19 544 LEU A N 1
ATOM 4229 C CA . LEU A 1 544 ? 8.671 2.007 0.461 1.00 90.19 544 LEU A CA 1
ATOM 4230 C C . LEU A 1 544 ? 7.352 2.763 0.633 1.00 90.19 544 LEU A C 1
ATOM 4232 O O . LEU A 1 544 ? 7.275 3.947 0.317 1.00 90.19 544 LEU A O 1
ATOM 4236 N N . TYR A 1 545 ? 6.340 2.115 1.216 1.00 88.50 545 TYR A N 1
ATOM 4237 C CA . TYR A 1 545 ? 5.038 2.743 1.454 1.00 88.50 545 TYR A CA 1
ATOM 4238 C C . TYR A 1 545 ? 5.135 3.937 2.409 1.00 88.50 545 TYR A C 1
ATOM 4240 O O . TYR A 1 545 ? 4.548 4.988 2.168 1.00 88.50 545 TYR A O 1
ATOM 4248 N N . LEU A 1 546 ? 5.913 3.810 3.488 1.00 95.31 546 LEU A N 1
ATOM 4249 C CA . LEU A 1 546 ? 6.073 4.878 4.479 1.00 95.31 546 LEU A CA 1
ATOM 4250 C C . LEU A 1 546 ? 6.886 6.040 3.914 1.00 95.31 546 LEU A C 1
ATOM 4252 O O . LEU A 1 546 ? 6.561 7.201 4.161 1.00 95.31 546 LEU A O 1
ATOM 4256 N N . TRP A 1 547 ? 7.912 5.725 3.124 1.00 95.12 547 TRP A N 1
ATOM 4257 C CA . TRP A 1 547 ? 8.702 6.705 2.393 1.00 95.12 547 TRP A CA 1
ATOM 4258 C C . TRP A 1 547 ? 7.842 7.477 1.393 1.00 95.12 547 TRP A C 1
ATOM 4260 O O . TRP A 1 547 ? 7.855 8.711 1.394 1.00 95.12 547 TRP A O 1
ATOM 4270 N N . GLY A 1 548 ? 7.044 6.759 0.598 1.00 91.38 548 GLY A N 1
ATOM 4271 C CA . GLY A 1 548 ? 6.065 7.321 -0.326 1.00 91.38 548 GLY A CA 1
ATOM 4272 C C . GLY A 1 548 ? 5.064 8.220 0.386 1.00 91.38 548 GLY A C 1
ATOM 4273 O O . GLY A 1 548 ? 4.921 9.382 0.017 1.00 91.38 548 GLY A O 1
ATOM 4274 N N . ALA A 1 549 ? 4.460 7.744 1.476 1.00 92.69 549 ALA A N 1
ATOM 4275 C CA . ALA A 1 549 ? 3.497 8.502 2.265 1.00 92.69 549 ALA A CA 1
ATOM 4276 C C . ALA A 1 549 ? 4.097 9.775 2.899 1.00 92.69 549 ALA A C 1
ATOM 4278 O O . ALA A 1 549 ? 3.460 10.833 2.896 1.00 92.69 549 ALA A O 1
ATOM 4279 N N . ALA A 1 550 ? 5.315 9.721 3.438 1.00 95.69 550 ALA A N 1
ATOM 4280 C CA . ALA A 1 550 ? 5.983 10.907 3.973 1.00 95.69 550 ALA A CA 1
ATOM 4281 C C . ALA A 1 550 ? 6.309 11.917 2.858 1.00 95.69 550 ALA A C 1
ATOM 4283 O O . ALA A 1 550 ? 5.976 13.103 2.961 1.00 95.69 550 ALA A O 1
ATOM 4284 N N . SER A 1 551 ? 6.867 11.427 1.748 1.00 92.38 551 SER A N 1
ATOM 4285 C CA . SER A 1 551 ? 7.230 12.243 0.583 1.00 92.38 551 SER A CA 1
ATOM 4286 C C . SER A 1 551 ? 6.014 12.927 -0.035 1.00 92.38 551 SER A C 1
ATOM 4288 O O . SER A 1 551 ? 6.011 14.139 -0.258 1.00 92.38 551 SER A O 1
ATOM 4290 N N . SER A 1 552 ? 4.946 12.166 -0.271 1.00 91.69 552 SER A N 1
ATOM 4291 C CA . SER A 1 552 ? 3.713 12.672 -0.862 1.00 91.69 552 SER A CA 1
ATOM 4292 C C . SER A 1 552 ? 2.992 13.643 0.062 1.00 91.69 552 SER A C 1
ATOM 4294 O O . SER A 1 552 ? 2.454 14.638 -0.419 1.00 91.69 552 SER A O 1
ATOM 4296 N N . ALA A 1 553 ? 3.030 13.438 1.384 1.00 93.31 553 ALA A N 1
ATOM 4297 C CA . ALA A 1 553 ? 2.468 14.393 2.337 1.00 93.31 553 ALA A CA 1
ATOM 4298 C C . ALA A 1 553 ? 3.163 15.754 2.253 1.00 93.31 553 ALA A C 1
ATOM 4300 O O . ALA A 1 553 ? 2.476 16.774 2.210 1.00 93.31 553 ALA A O 1
ATOM 4301 N N . LYS A 1 554 ? 4.500 15.777 2.169 1.00 91.88 554 LYS A N 1
ATOM 4302 C CA . LYS A 1 554 ? 5.264 17.021 2.011 1.00 91.88 554 LYS A CA 1
ATOM 4303 C C . LYS A 1 554 ? 4.885 17.758 0.729 1.00 91.88 554 LYS A C 1
ATOM 4305 O O . LYS A 1 554 ? 4.601 18.952 0.773 1.00 91.88 554 LYS A O 1
ATOM 4310 N N . VAL A 1 555 ? 4.834 17.053 -0.400 1.00 89.50 555 VAL A N 1
ATOM 4311 C CA . VAL A 1 555 ? 4.463 17.659 -1.689 1.00 89.50 555 VAL A CA 1
ATOM 4312 C C . VAL A 1 555 ? 3.003 18.119 -1.691 1.00 89.50 555 VAL A C 1
ATOM 4314 O O . VAL A 1 555 ? 2.692 19.174 -2.238 1.00 89.50 555 VAL A O 1
ATOM 4317 N N . PHE A 1 556 ? 2.101 17.377 -1.045 1.00 91.12 556 PHE A N 1
ATOM 4318 C CA . PHE A 1 556 ? 0.681 17.717 -0.986 1.00 91.12 556 PHE A CA 1
ATOM 4319 C C . PHE A 1 556 ? 0.389 18.983 -0.165 1.00 91.12 556 PHE A C 1
ATOM 4321 O O . PHE A 1 556 ? -0.619 19.637 -0.420 1.00 91.12 556 PHE A O 1
ATOM 4328 N N . GLN A 1 557 ? 1.267 19.394 0.763 1.00 90.12 557 GLN A N 1
ATOM 4329 C CA . GLN A 1 557 ? 1.060 20.591 1.599 1.00 90.12 557 GLN A CA 1
ATOM 4330 C C . GLN A 1 557 ? 0.712 21.846 0.789 1.00 90.12 557 GLN A C 1
ATOM 4332 O O . GLN A 1 557 ? -0.159 22.611 1.198 1.00 90.12 557 GLN A O 1
ATOM 4337 N N . ARG A 1 558 ? 1.333 22.037 -0.383 1.00 87.62 558 ARG A N 1
ATOM 4338 C CA . ARG A 1 558 ? 1.069 23.208 -1.239 1.00 87.62 558 ARG A CA 1
ATOM 4339 C C . ARG A 1 558 ? -0.343 23.239 -1.828 1.00 87.62 558 ARG A C 1
ATOM 4341 O O . ARG A 1 558 ? -0.799 24.305 -2.217 1.00 87.62 558 ARG A O 1
ATOM 4348 N N . TYR A 1 559 ? -1.022 22.095 -1.882 1.00 88.69 559 TYR A N 1
ATOM 4349 C CA . TYR A 1 559 ? -2.370 21.960 -2.434 1.00 88.69 559 TYR A CA 1
ATOM 4350 C C . TYR A 1 559 ? -3.463 21.975 -1.366 1.00 88.69 559 TYR A C 1
ATOM 4352 O O . TYR A 1 559 ? -4.617 22.200 -1.697 1.00 88.69 559 TYR A O 1
ATOM 4360 N N . GLN A 1 560 ? -3.125 21.794 -0.085 1.00 86.81 560 GLN A N 1
ATOM 4361 C CA . GLN A 1 560 ? -4.112 21.667 1.001 1.00 86.81 560 GLN A CA 1
ATOM 4362 C C . GLN A 1 560 ? -5.049 22.873 1.158 1.00 86.81 560 GLN A C 1
ATOM 4364 O O . GLN A 1 560 ? -6.119 22.730 1.741 1.00 86.81 560 GLN A O 1
ATOM 4369 N N . GLN A 1 561 ? -4.617 24.054 0.711 1.00 85.75 561 GLN A N 1
ATOM 4370 C CA . GLN A 1 561 ? -5.360 25.313 0.829 1.00 85.75 561 GLN A CA 1
ATOM 4371 C C . GLN A 1 561 ? -5.756 25.894 -0.538 1.00 85.75 561 GLN A C 1
ATOM 4373 O O . GLN A 1 561 ? -6.258 27.014 -0.600 1.00 85.75 561 GLN A O 1
ATOM 4378 N N . VAL A 1 562 ? -5.505 25.171 -1.635 1.00 88.62 562 VAL A N 1
ATOM 4379 C CA . VAL A 1 562 ? -5.787 25.636 -2.999 1.00 88.62 562 VAL A CA 1
ATOM 4380 C C . VAL A 1 562 ? -7.105 25.031 -3.456 1.00 88.62 562 VAL A C 1
ATOM 4382 O O . VAL A 1 562 ? -7.239 23.812 -3.510 1.00 88.62 562 VAL A O 1
ATOM 4385 N N . ARG A 1 563 ? -8.084 25.869 -3.812 1.00 89.50 563 ARG A N 1
ATOM 4386 C CA . ARG A 1 563 ? -9.365 25.376 -4.332 1.00 89.50 563 ARG A CA 1
ATOM 4387 C C . ARG A 1 563 ? -9.144 24.632 -5.647 1.00 89.50 563 ARG A C 1
ATOM 4389 O O . ARG A 1 563 ? -8.346 25.060 -6.479 1.00 89.50 563 ARG A O 1
ATOM 4396 N N . LEU A 1 564 ? -9.913 23.570 -5.884 1.00 86.94 564 LEU A N 1
ATOM 4397 C CA . LEU A 1 564 ? -9.812 22.770 -7.111 1.00 86.94 564 LEU A CA 1
ATOM 4398 C C . LEU A 1 564 ? -10.027 23.630 -8.369 1.00 86.94 564 LEU A C 1
ATOM 4400 O O . LEU A 1 564 ? -9.356 23.435 -9.379 1.00 86.94 564 LEU A O 1
ATOM 4404 N N . ASN A 1 565 ? -10.929 24.612 -8.296 1.00 86.56 565 ASN A N 1
ATOM 4405 C CA . ASN A 1 565 ? -11.224 25.519 -9.406 1.00 86.56 565 ASN A CA 1
ATOM 4406 C C . ASN A 1 565 ? -10.125 26.558 -9.675 1.00 86.56 565 ASN A C 1
ATOM 4408 O O . ASN A 1 565 ? -10.052 27.048 -10.803 1.00 86.56 565 ASN A O 1
ATOM 4412 N N . ASP A 1 566 ? -9.269 26.836 -8.688 1.00 89.88 566 ASP A N 1
ATOM 4413 C CA . ASP A 1 566 ? -8.145 27.773 -8.805 1.00 89.88 566 ASP A CA 1
ATOM 4414 C C . ASP A 1 566 ? -6.896 27.107 -9.407 1.00 89.88 566 ASP A C 1
ATOM 4416 O O . ASP A 1 566 ? -5.943 27.790 -9.787 1.00 89.88 566 ASP A O 1
ATOM 4420 N N . LEU A 1 567 ? -6.889 25.773 -9.518 1.00 89.12 567 LEU A N 1
ATOM 4421 C CA . LEU A 1 567 ? -5.829 25.046 -10.212 1.00 89.12 567 LEU A CA 1
ATOM 4422 C C . LEU A 1 567 ? -5.855 25.361 -11.720 1.00 89.12 567 LEU A C 1
ATOM 4424 O O . LEU A 1 567 ? -6.944 25.490 -12.290 1.00 89.12 567 LEU A O 1
ATOM 4428 N N . PRO A 1 568 ? -4.692 25.427 -12.395 1.00 87.50 568 PRO A N 1
ATOM 4429 C CA . PRO A 1 568 ? -4.633 25.665 -13.835 1.00 87.50 568 PRO A CA 1
ATOM 4430 C C . PRO A 1 568 ? -5.410 24.614 -14.642 1.00 87.50 568 PRO A C 1
ATOM 4432 O O . PRO A 1 568 ? -5.610 23.486 -14.196 1.00 87.50 568 PRO A O 1
ATOM 4435 N N . LEU A 1 569 ? -5.852 24.985 -15.845 1.00 87.81 569 LEU A N 1
ATOM 4436 C CA . LEU A 1 569 ? -6.582 24.096 -16.747 1.00 87.81 569 LEU A CA 1
ATOM 4437 C C . LEU A 1 569 ? -6.105 24.304 -18.202 1.00 87.81 569 LEU A C 1
ATOM 4439 O O . LEU A 1 569 ? -6.490 25.306 -18.809 1.00 87.81 569 LEU A O 1
ATOM 4443 N N . PRO A 1 570 ? -5.299 23.387 -18.776 1.00 87.19 570 PRO A N 1
ATOM 4444 C CA . PRO A 1 570 ? -4.678 22.229 -18.123 1.00 87.19 570 PRO A CA 1
ATOM 4445 C C . PRO A 1 570 ? -3.592 22.627 -17.105 1.00 87.19 570 PRO A C 1
ATOM 4447 O O . PRO A 1 570 ? -3.030 23.722 -17.161 1.00 87.19 570 PRO A O 1
ATOM 4450 N N . GLY A 1 571 ? -3.304 21.715 -16.177 1.00 82.88 571 GLY A N 1
ATOM 4451 C CA . GLY A 1 571 ? -2.194 21.817 -15.227 1.00 82.88 571 GLY A CA 1
ATOM 4452 C C . GLY A 1 571 ? -0.817 21.806 -15.894 1.00 82.88 571 GLY A C 1
ATOM 4453 O O . GLY A 1 571 ? -0.680 21.255 -16.989 1.00 82.88 571 GLY A O 1
ATOM 4454 N N . PRO A 1 572 ? 0.222 22.374 -15.251 1.00 76.00 572 PRO A N 1
ATOM 4455 C CA . PRO A 1 572 ? 1.580 22.291 -15.763 1.00 76.00 572 PRO A CA 1
ATOM 4456 C C . PRO A 1 572 ? 2.080 20.832 -15.719 1.00 76.00 572 PRO A C 1
ATOM 4458 O O . PRO A 1 572 ? 2.039 20.203 -14.662 1.00 76.00 572 PRO A O 1
ATOM 4461 N N . PRO A 1 573 ? 2.607 20.297 -16.831 1.00 62.16 573 PRO A N 1
ATOM 4462 C CA . PRO A 1 573 ? 3.031 18.898 -16.916 1.00 62.16 573 PRO A CA 1
ATOM 4463 C C . PRO A 1 573 ? 4.283 18.542 -16.082 1.00 62.16 573 PRO A C 1
ATOM 4465 O O . PRO A 1 573 ? 4.531 17.363 -15.806 1.00 62.16 573 PRO A O 1
ATOM 4468 N N . ASP A 1 574 ? 5.085 19.540 -15.690 1.00 60.22 574 ASP A N 1
ATOM 4469 C CA . ASP A 1 574 ? 6.500 19.324 -15.346 1.00 60.22 574 ASP A CA 1
ATOM 4470 C C . ASP A 1 574 ? 6.826 19.381 -13.843 1.00 60.22 574 ASP A C 1
ATOM 4472 O O . ASP A 1 574 ? 7.791 18.764 -13.390 1.00 60.22 574 ASP A O 1
ATOM 4476 N N . GLU A 1 575 ? 6.020 20.069 -13.026 1.00 58.53 575 GLU A N 1
ATOM 4477 C CA . GLU A 1 575 ? 6.375 20.273 -11.611 1.00 58.53 575 GLU A CA 1
ATOM 4478 C C . GLU A 1 575 ? 6.326 18.990 -10.769 1.00 58.53 575 GLU A C 1
ATOM 4480 O O . GLU A 1 575 ? 7.102 18.855 -9.827 1.00 58.53 575 GLU A O 1
ATOM 4485 N N . LEU A 1 576 ? 5.420 18.056 -11.075 1.00 62.25 576 LEU A N 1
ATOM 4486 C CA . LEU A 1 576 ? 5.274 16.794 -10.333 1.00 62.25 576 LEU A CA 1
ATOM 4487 C C . LEU A 1 576 ? 5.972 15.616 -11.017 1.00 62.25 576 LEU A C 1
ATOM 4489 O O . LEU A 1 576 ? 6.427 14.691 -10.343 1.00 62.25 576 LEU A O 1
ATOM 4493 N N . SER A 1 577 ? 6.116 15.666 -12.343 1.00 59.28 577 SER A N 1
ATOM 4494 C CA . SER A 1 577 ? 6.807 14.626 -13.106 1.00 59.28 577 SER A CA 1
ATOM 4495 C C . SER A 1 577 ? 8.302 14.580 -12.777 1.00 59.28 577 SER A C 1
ATOM 4497 O O . SER A 1 577 ? 8.853 13.493 -12.626 1.00 59.28 577 SER A O 1
ATOM 4499 N N . GLY A 1 578 ? 8.944 15.723 -12.510 1.00 59.50 578 GLY A N 1
ATOM 4500 C CA . GLY A 1 578 ? 10.325 15.753 -12.014 1.00 59.50 578 GLY A CA 1
ATOM 4501 C C . GLY A 1 578 ? 10.513 15.130 -10.621 1.00 59.50 578 GLY A C 1
ATOM 4502 O O . GLY A 1 578 ? 11.551 14.539 -10.346 1.00 59.50 578 GLY A O 1
ATOM 4503 N N . LEU A 1 579 ? 9.516 15.223 -9.735 1.00 61.09 579 LEU A N 1
ATOM 4504 C CA . LEU A 1 579 ? 9.618 14.729 -8.354 1.00 61.09 579 LEU A CA 1
ATOM 4505 C C . LEU A 1 579 ? 9.472 13.205 -8.247 1.00 61.09 579 LEU A C 1
ATOM 4507 O O . LEU A 1 579 ? 10.127 12.599 -7.397 1.00 61.09 579 LEU A O 1
ATOM 4511 N N . TRP A 1 580 ? 8.635 12.586 -9.087 1.00 66.19 580 TRP A N 1
ATOM 4512 C CA . TRP A 1 580 ? 8.295 11.160 -8.956 1.00 66.19 580 TRP A CA 1
ATOM 4513 C C . TRP A 1 580 ? 8.525 10.318 -10.203 1.00 66.19 580 TRP A C 1
ATOM 4515 O O . TRP A 1 580 ? 8.679 9.113 -10.061 1.00 66.19 580 TRP A O 1
ATOM 4525 N N . LEU A 1 581 ? 8.582 10.924 -11.390 1.00 62.06 581 LEU A N 1
ATOM 4526 C CA . LEU A 1 581 ? 8.684 10.205 -12.666 1.00 62.06 581 LEU A CA 1
ATOM 4527 C C . LEU A 1 581 ? 10.076 10.306 -13.302 1.00 62.06 581 LEU A C 1
ATOM 4529 O O . LEU A 1 581 ? 10.337 9.632 -14.290 1.00 62.06 581 LEU A O 1
ATOM 4533 N N . ALA A 1 582 ? 10.982 11.121 -12.747 1.00 65.94 582 ALA A N 1
ATOM 4534 C CA . ALA A 1 582 ? 12.347 11.265 -13.247 1.00 65.94 582 ALA A CA 1
ATOM 4535 C C . ALA A 1 582 ? 13.286 10.202 -12.633 1.00 65.94 582 ALA A C 1
ATOM 4537 O O . ALA A 1 582 ? 13.688 10.344 -11.471 1.00 65.94 582 ALA A O 1
ATOM 4538 N N . PRO A 1 583 ? 13.699 9.164 -13.384 1.00 60.38 583 PRO A N 1
ATOM 4539 C CA . PRO A 1 583 ? 14.470 8.043 -12.838 1.00 60.38 583 PRO A CA 1
ATOM 4540 C C . PRO A 1 583 ? 15.898 8.429 -12.415 1.00 60.38 583 PRO A C 1
ATOM 4542 O O . PRO A 1 583 ? 16.465 7.803 -11.528 1.00 60.38 583 PRO A O 1
ATOM 4545 N N . ALA A 1 584 ? 16.472 9.484 -13.007 1.00 61.41 584 ALA A N 1
ATOM 4546 C CA . ALA A 1 584 ? 17.869 9.879 -12.797 1.00 61.41 584 ALA A CA 1
ATOM 4547 C C . ALA A 1 584 ? 18.116 10.757 -11.553 1.00 61.41 584 ALA A C 1
ATOM 4549 O O . ALA A 1 584 ? 19.266 11.044 -11.216 1.00 61.41 584 ALA A O 1
ATOM 4550 N N . LEU A 1 585 ? 17.065 11.229 -10.877 1.00 69.62 585 LEU A N 1
ATOM 4551 C CA . LEU A 1 585 ? 17.227 12.075 -9.694 1.00 69.62 585 LEU A CA 1
ATOM 4552 C C . LEU A 1 585 ? 17.383 11.214 -8.445 1.00 69.62 585 LEU A C 1
ATOM 4554 O O . LEU A 1 585 ? 16.640 10.255 -8.268 1.00 69.62 585 LEU A O 1
ATOM 4558 N N . ARG A 1 586 ? 18.276 11.600 -7.531 1.00 78.88 586 ARG A N 1
ATOM 4559 C CA . ARG A 1 586 ? 18.345 11.018 -6.182 1.00 78.88 586 ARG A CA 1
ATOM 4560 C C . ARG A 1 586 ? 17.149 11.473 -5.351 1.00 78.88 586 ARG A C 1
ATOM 4562 O O . ARG A 1 586 ? 16.813 12.655 -5.357 1.00 78.88 586 ARG A O 1
ATOM 4569 N N . SER A 1 587 ? 16.518 10.560 -4.618 1.00 80.50 587 SER A N 1
ATOM 4570 C CA . SER A 1 587 ? 15.423 10.907 -3.708 1.00 80.50 587 SER A CA 1
ATOM 4571 C C . SER A 1 587 ? 15.951 11.712 -2.518 1.00 80.50 587 SER A C 1
ATOM 4573 O O . SER A 1 587 ? 16.947 11.312 -1.902 1.00 80.50 587 SER A O 1
ATOM 4575 N N . PRO A 1 588 ? 15.323 12.849 -2.170 1.00 85.19 588 PRO A N 1
ATOM 4576 C CA . PRO A 1 588 ? 15.581 13.472 -0.885 1.00 85.19 588 PRO A CA 1
ATOM 4577 C C . PRO A 1 588 ? 15.019 12.578 0.222 1.00 85.19 588 PRO A C 1
ATOM 4579 O O . PRO A 1 588 ? 13.980 11.937 0.048 1.00 85.19 588 PRO A O 1
ATOM 4582 N N . ARG A 1 589 ? 15.681 12.566 1.380 1.00 89.38 589 ARG A N 1
ATOM 4583 C CA . ARG A 1 589 ? 15.106 11.957 2.579 1.00 89.38 589 ARG A CA 1
ATOM 4584 C C . ARG A 1 589 ? 13.796 12.679 2.941 1.00 89.38 589 ARG A C 1
ATOM 4586 O O . ARG A 1 589 ? 13.823 13.908 3.039 1.00 89.38 589 ARG A O 1
ATOM 4593 N N . PRO A 1 590 ? 12.676 11.972 3.170 1.00 90.81 590 PRO A N 1
ATOM 4594 C CA . PRO A 1 590 ? 11.400 12.610 3.443 1.00 90.81 590 PRO A CA 1
ATOM 4595 C C . PRO A 1 590 ? 11.376 13.234 4.835 1.00 90.81 590 PRO A C 1
ATOM 4597 O O . PRO A 1 590 ? 11.858 12.647 5.806 1.00 90.81 590 PRO A O 1
ATOM 4600 N N . GLU A 1 591 ? 10.734 14.394 4.942 1.00 93.81 591 GLU A N 1
ATOM 4601 C CA . GLU A 1 591 ? 10.267 14.910 6.226 1.00 93.81 591 GLU A CA 1
ATOM 4602 C C . GLU A 1 591 ? 9.060 14.085 6.692 1.00 93.81 591 GLU A C 1
ATOM 4604 O O . GLU A 1 591 ? 8.126 13.843 5.926 1.00 93.81 591 GLU A O 1
ATOM 4609 N N . ILE A 1 592 ? 9.064 13.674 7.958 1.00 95.88 592 ILE A N 1
ATOM 4610 C CA . ILE A 1 592 ? 8.039 12.785 8.521 1.00 95.88 592 ILE A CA 1
ATOM 4611 C C . ILE A 1 592 ? 6.844 13.584 9.082 1.00 95.88 592 ILE A C 1
ATOM 4613 O O . ILE A 1 592 ? 5.689 13.184 8.918 1.00 95.88 592 ILE A O 1
ATOM 4617 N N . ASP A 1 593 ? 7.097 14.760 9.664 1.00 96.50 593 ASP A N 1
ATOM 4618 C CA . ASP A 1 593 ? 6.081 15.610 10.304 1.00 96.50 593 ASP A CA 1
ATOM 4619 C C . ASP A 1 593 ? 4.872 15.965 9.413 1.00 96.50 593 ASP A C 1
ATOM 4621 O O . ASP A 1 593 ? 3.742 15.960 9.925 1.00 96.50 593 ASP A O 1
ATOM 4625 N N . PRO A 1 594 ? 5.028 16.250 8.099 1.00 95.94 594 PRO A N 1
ATOM 4626 C CA . PRO A 1 594 ? 3.895 16.509 7.213 1.00 95.94 594 PRO A CA 1
ATOM 4627 C C . PRO A 1 594 ? 2.872 15.371 7.181 1.00 95.94 594 PRO A C 1
ATOM 4629 O O . PRO A 1 594 ? 1.671 15.638 7.166 1.00 95.94 594 PRO A O 1
ATOM 4632 N N . TYR A 1 595 ? 3.324 14.113 7.214 1.00 96.38 595 TYR A N 1
ATOM 4633 C CA . TYR A 1 595 ? 2.443 12.942 7.205 1.00 96.38 595 TYR A CA 1
ATOM 4634 C C . TYR A 1 595 ? 1.601 12.861 8.481 1.00 96.38 595 TYR A C 1
ATOM 4636 O O . TYR A 1 595 ? 0.373 12.769 8.425 1.00 96.38 595 TYR A O 1
ATOM 4644 N N . PHE A 1 596 ? 2.241 12.979 9.645 1.00 96.06 596 PHE A N 1
ATOM 4645 C CA . PHE A 1 596 ? 1.538 12.935 10.928 1.00 96.06 596 PHE A CA 1
ATOM 4646 C C . PHE A 1 596 ? 0.618 14.144 11.131 1.00 96.06 596 PHE A C 1
ATOM 4648 O O . PHE A 1 596 ? -0.472 14.015 11.691 1.00 96.06 596 PHE A O 1
ATOM 4655 N N . THR A 1 597 ? 1.015 15.318 10.636 1.00 94.94 597 THR A N 1
ATOM 4656 C CA . THR A 1 597 ? 0.180 16.529 10.649 1.00 94.94 597 THR A CA 1
ATOM 4657 C C . THR A 1 597 ? -1.047 16.367 9.756 1.00 94.94 597 THR A C 1
ATOM 4659 O O . THR A 1 597 ? -2.156 16.711 10.173 1.00 94.94 597 THR A O 1
ATOM 4662 N N . PHE A 1 598 ? -0.875 15.793 8.563 1.00 93.75 598 PHE A N 1
ATOM 4663 C CA . PHE A 1 598 ? -1.972 15.484 7.648 1.00 93.75 598 PHE A CA 1
ATOM 4664 C C . PHE A 1 598 ? -3.000 14.553 8.305 1.00 93.75 598 PHE A C 1
ATOM 4666 O O . PHE A 1 598 ? -4.183 14.891 8.348 1.00 93.75 598 PHE A O 1
ATOM 4673 N N . LEU A 1 599 ? -2.556 13.442 8.905 1.00 92.00 599 LEU A N 1
ATOM 4674 C CA . LEU A 1 599 ? -3.455 12.515 9.602 1.00 92.00 599 LEU A CA 1
ATOM 4675 C C . LEU A 1 599 ? -4.173 13.172 10.786 1.00 92.00 599 LEU A C 1
ATOM 4677 O O . LEU A 1 599 ? -5.386 13.013 10.926 1.00 92.00 599 LEU A O 1
ATOM 4681 N N . ARG A 1 600 ? -3.463 13.948 11.617 1.00 92.50 600 ARG A N 1
ATOM 4682 C CA . ARG A 1 600 ? -4.084 14.687 12.731 1.00 92.50 600 ARG A CA 1
ATOM 4683 C C . ARG A 1 600 ? -5.149 15.662 12.243 1.00 92.50 600 ARG A C 1
ATOM 4685 O O . ARG A 1 600 ? -6.228 15.719 12.822 1.00 92.50 600 ARG A O 1
ATOM 4692 N N . THR A 1 601 ? -4.876 16.374 11.154 1.00 91.00 601 THR A N 1
ATOM 4693 C CA . THR A 1 601 ? -5.825 17.310 10.538 1.00 91.00 601 THR A CA 1
ATOM 4694 C C . THR A 1 601 ? -7.063 16.585 10.018 1.00 91.00 601 THR A C 1
ATOM 4696 O O . THR A 1 601 ? -8.184 17.008 10.289 1.00 91.00 601 THR A O 1
ATOM 4699 N N . ALA A 1 602 ? -6.880 15.455 9.331 1.00 89.06 602 ALA A N 1
ATOM 4700 C CA . ALA A 1 602 ? -7.985 14.640 8.832 1.00 89.06 602 ALA A CA 1
ATOM 4701 C C . ALA A 1 602 ? -8.862 14.077 9.966 1.00 89.06 602 ALA A C 1
ATOM 4703 O O . ALA A 1 602 ? -10.081 13.993 9.820 1.00 89.06 602 ALA A O 1
ATOM 4704 N N . VAL A 1 603 ? -8.261 13.737 11.113 1.00 88.88 603 VAL A N 1
ATOM 4705 C CA . VAL A 1 603 ? -9.003 13.319 12.311 1.00 88.88 603 VAL A CA 1
ATOM 4706 C C . VAL A 1 603 ? -9.690 14.496 13.010 1.00 88.88 603 VAL A C 1
ATOM 4708 O O . VAL A 1 603 ? -10.803 14.328 13.497 1.00 88.88 603 VAL A O 1
ATOM 4711 N N . ALA A 1 604 ? -9.077 15.678 13.059 1.00 85.88 604 ALA A N 1
ATOM 4712 C CA . ALA A 1 604 ? -9.640 16.850 13.735 1.00 85.88 604 ALA A CA 1
ATOM 4713 C C . ALA A 1 604 ? -10.790 17.511 12.956 1.00 85.88 604 ALA A C 1
ATOM 4715 O O . ALA A 1 604 ? -11.745 17.987 13.560 1.00 85.88 604 ALA A O 1
ATOM 4716 N N . ASN A 1 605 ? -10.729 17.507 11.622 1.00 78.44 605 ASN A N 1
ATOM 4717 C CA . ASN A 1 605 ? -11.684 18.208 10.754 1.00 78.44 605 ASN A CA 1
ATOM 4718 C C . ASN A 1 605 ? -12.957 17.405 10.437 1.00 78.44 605 ASN A C 1
ATOM 4720 O O . ASN A 1 605 ? -13.711 17.769 9.533 1.00 78.44 605 ASN A O 1
ATOM 4724 N N . GLY A 1 606 ? -13.195 16.293 11.132 1.00 70.88 606 GLY A N 1
ATOM 4725 C CA . GLY A 1 606 ? -14.400 15.494 10.947 1.00 70.88 606 GLY A CA 1
ATOM 4726 C C . GLY A 1 606 ? -15.476 15.748 12.008 1.00 70.88 606 GLY A C 1
ATOM 4727 O O . GLY A 1 606 ? -15.218 16.371 13.035 1.00 70.88 606 GLY A O 1
ATOM 4728 N N . PRO A 1 607 ? -16.703 15.251 11.785 1.00 71.38 607 PRO A N 1
ATOM 4729 C CA . PRO A 1 607 ? -17.848 15.523 12.653 1.00 71.38 607 PRO A CA 1
ATOM 4730 C C . PRO A 1 607 ? -17.847 14.736 13.976 1.00 71.38 607 PRO A C 1
ATOM 4732 O O . PRO A 1 607 ? -18.686 14.999 14.836 1.00 71.38 607 PRO A O 1
ATOM 4735 N N . MET A 1 608 ? -16.974 13.738 14.151 1.00 75.19 608 MET A N 1
ATOM 4736 C CA . MET A 1 608 ? -16.837 13.019 15.420 1.00 75.19 608 MET A CA 1
ATOM 4737 C C . MET A 1 608 ? -15.971 13.828 16.386 1.00 75.19 608 MET A C 1
ATOM 4739 O O . MET A 1 608 ? -14.872 14.240 16.027 1.00 75.19 608 MET A O 1
ATOM 4743 N N . ASP A 1 609 ? -16.412 13.976 17.635 1.00 67.50 609 ASP A N 1
ATOM 4744 C CA . ASP A 1 609 ? -15.564 14.541 18.684 1.00 67.50 609 ASP A CA 1
ATOM 4745 C C . ASP A 1 609 ? -14.503 13.513 19.116 1.00 67.50 609 ASP A C 1
ATOM 4747 O O . ASP A 1 609 ? -14.794 12.452 19.697 1.00 67.50 609 ASP A O 1
ATOM 4751 N N . VAL A 1 610 ? -13.259 13.807 18.748 1.00 61.56 610 VAL A N 1
ATOM 4752 C CA . VAL A 1 610 ? -12.066 13.007 19.058 1.00 61.56 610 VAL A CA 1
ATOM 4753 C C . VAL A 1 610 ? -11.144 13.735 20.039 1.00 61.56 610 VAL A C 1
ATOM 4755 O O . VAL A 1 610 ? -10.090 13.209 20.390 1.00 61.56 610 VAL A O 1
ATOM 4758 N N . THR A 1 611 ? -11.541 14.924 20.498 1.00 48.59 611 THR A N 1
ATOM 4759 C CA . THR A 1 611 ? -10.775 15.735 21.444 1.00 48.59 611 THR A CA 1
ATOM 4760 C C . THR A 1 611 ? -11.151 15.401 22.888 1.00 48.59 611 THR A C 1
ATOM 4762 O O . THR A 1 611 ? -12.240 14.908 23.175 1.00 48.59 611 THR A O 1
ATOM 4765 N N . HIS A 1 612 ? -10.211 15.599 23.813 1.00 42.72 612 HIS A N 1
ATOM 4766 C CA . HIS A 1 612 ? -10.476 15.455 25.241 1.00 42.72 612 HIS A CA 1
ATOM 4767 C C . HIS A 1 612 ? -11.395 16.592 25.716 1.00 42.72 612 HIS A C 1
ATOM 4769 O O . HIS A 1 612 ? -10.970 17.745 25.751 1.00 42.72 612 HIS A O 1
ATOM 4775 N N . SER A 1 613 ? 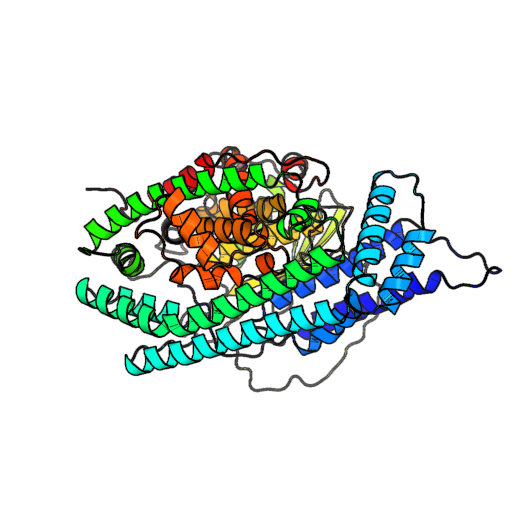-12.617 16.253 26.136 1.00 32.06 613 SER A N 1
ATOM 4776 C CA . SER A 1 613 ? -13.201 16.852 27.343 1.00 32.06 613 SER A CA 1
ATOM 4777 C C . SER A 1 613 ? -12.691 16.107 28.568 1.00 32.06 613 SER A C 1
ATOM 4779 O O . SER A 1 613 ? -12.812 14.854 28.541 1.00 32.06 613 SER A O 1
#

Sequence (613 aa):
MTRITTRRPNYRDNLPTIAADLAAGLRRLHLLLGQSDASPGRGGRELGVDALHEIVLLYSNASTTFTYLEGNQRYDDYAHLLDWHAAYFHDQDLTAAAEKVFATAGPFTGREDEELRLRWLAWLAEQRQASEQIRQRHARTAMEMRAVLKRMDARNVEFLKRLSITSGSTGPSVALAQAASRLGDSRTRTKLITAWRRHAEPGAAELTRVLDEAVNVRRATVSVEQDEDSTVLAQTFQECSVGPEEARCFLREFVIQARDQQSELESVIRSATGCTQRPMDHFGRFLRMRVPRGGVPTFRLEACLELLSTLALRVMGVQLTAVPEQPAHAFVFIVDRGGEELGSIDFDLLRPGSLSSHPPIDSMTAGSGNLAPIGAKAHVLCRVHPESGSDIGTSGNRVSFTAAEEIFHEFGHALSHLLPSHRLPSESGIGHLPLERLECASTWWERWLYHPDADDVLCPEGETLQSPALARQVRALETWSTTLQCAVAAAVDMEVHASSTDGHREAYERLSRELSLGDHCAFGDLPGYFTHLTWQAAPGAGFLYLWGAASSAKVFQRYQQVRLNDLPLPGPPDELSGLWLAPALRSPRPEIDPYFTFLRTAVANGPMDVTHS

Radius of gyration: 24.98 Å; chains: 1; bounding box: 65×53×79 Å

Foldseek 3Di:
DDFPFDDDDADDDCLVVLLVLLVVLLVLLCVLLVLQPPDDPPPRPQRALVSVLSNQLSLLQNLLSVLVCVVCVRYYPCVVVVVSVCSRQVPLVSLVSLLVSLVRNDDDPDPQSNVLSVVSNVVSVVSNPDDPVLVVQLVVLLVVLVVLVVVLQVQLCVVCVVVVQHCDRHGSVVSLLLVLLPDQDQVVLVVSVVVSLVSNVVSLVSLLVSLLSSLLSLLVRQVVPDDPQDFLLNVLCVLALDDLVLLLVLLLVLLLVLLVLLVLVLVLLCVQRVHDPDSLSNLSNVLVVFADPVGADWFAVVLLVVLLQLCCQLAAVKHWAWDPDADPFWTKTFIDHPRDTLAMETAGEDEPDDDDPDDDDDDDDDDDDDDDPSHRYHYAYAYFYAPPDDDDDDPGRIGALVRSLSRQLSVQLVCLLRVDSRAHNASNSNSLARLLQSRQRSLLSSCVLLAPLSFCSRAPPPRDPFGSLQRLQSVLSVCSSCSNLLSLLLSLQLQSRSDSDDGSVRSSVVSCVVSVCDSVDDPSVRSVLCSDVSCSRSGSSSSSNLSSLLNS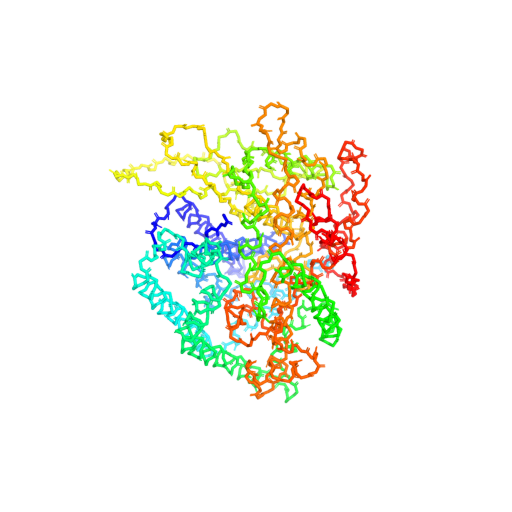LVVCPVVNPPNSVNRDRRHDNPPVCVQRNDRPDRHDRGDNVSNVVSSVCSNVRGPGPSDDD

Secondary structure (DSSP, 8-state):
--PPB-S-----SSHHHHHHHHHHHHHHHHHHHHGGG--TTS------HHHHHHHHHHHHHHHHHHHHHHHTTTT--GGGGHHHHHHHHT-HHHHHHHHHHHHHS---SSHHHHHHHHHHHHHHHHHHHS-HHHHHHHHHHHHHHHHHHHHHHHHHHHHHHHTT---TTB-HHHHHHHHHHH---HHHHHHHHHHHHHHHHHHHHHHHHHHHHHHHHHHHHHHHHS-TT--HHHHHGGG-SS-HHHHHHHHHHHHHHHHHHHHHHHHHHHHHH--SS-GGGGHHHHHHHHS-TT-S-EEEHHHHHHHHHHHHHHHH-EEEEE-SS--TTEEEEEEEETTEEEEEEEEEEE-TT----S-----------------EEEEEEEEPBPPTT--SSS---EEEHHHHHHHHHHHHHHHHHHS-SS----TTS-TTS-GGGTTHHHHHHHHGGGSTTHHHHHS-TTS-SS-HHHHHHHHHHHHHHHHHHHHHHHHHHHHHHH-SS--HHHHHHHHHHHTT-TTSS-GGGSTTGGG-HHHHHSTT-TTHHHHHHHHHHHHHGGGTTS-GGGS-SSPPSSTTHHHHT-TTSPPPPPPSHHHHHHHHHHHHTSSS--S--